Protein AF-A0A832TDT8-F1 (afdb_monomer_lite)

Foldseek 3Di: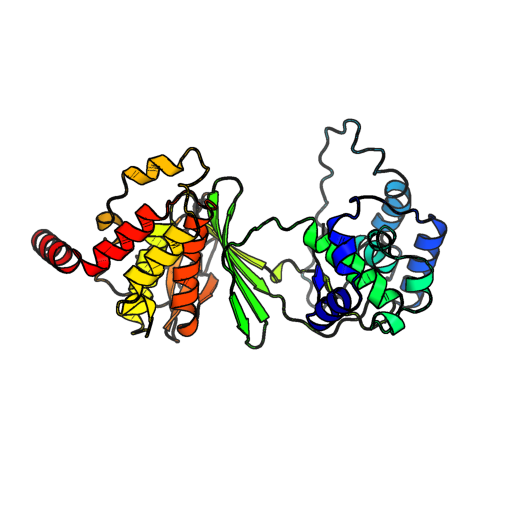
DWAKFFFPVLVVLCVVLVLVVLLVPQPDDWDDDQLVVLVVVLVVLCVVVLDVDRPPVSVVCSVPVNPCVVVVVDDDPDDPDPPDPPPDPPPDPPRPNQDVLLVCQQVLGQPPSRDDPVCQVCVVVSVDPHSSQVSNSSSNVSRNVVCCQFPFLAWDWDDDPFTWIWFWFAHPQQWIKTKIFTSGDDFDARSNRHTYRMDIGDPVRIFMDTFGADCLLLVLLLLVLLCVLLVFDQVCLVPVVVVLLVVLVVLAQDQAPHPLLCVCVPDDLLVSCVCSPPHFAEDDQAPVRAGPRWGHHPPRKIFGWGQYPQSKIWTWIPPDHTIDTRDIGHSVCSNSHSSRSSSNQSVSRHSHHNVSNSSNSVCVVPPPVVSVVVVVVVPPD

pLDDT: mean 71.37, std 19.72, range [24.91, 97.19]

Radius of gyration: 25.22 Å; chains: 1; bounding box: 62×45×74 Å

Sequence (381 aa):
MTHYVLFPEARSRLEQSGLQARLSGAEKHPGFLDTEDVRNILGRMISDGFFEHCPQYAEQLSRSVVNPVHWRIYDCEEPVRQQSLFDQEVTEPTRLQASVEDMLLMVGWYAEGVLKPEELADPSAFGFRSVSELVGTVGAEIVGDSLQYWDIPYSWINNGKRTVIRGVTGDMHGDLRIIEKDVTVYKMMDPMGNEVCYRPEREGDTNMIAAYHSTEPALLVAALKWARDAELDVPLLRGGAKEFLSEVEAAGGVGGNFAEALFSQGNDPENHFLGWDYPLSMYSEDPKVRSGDFIPTNWGVTYEIFMGENKDLVFGVVENGPRREAMRFRPQEAELFIRSLFAQAAHGKGRTRVEALHSTLMFRYSGLEEFLESMKRYSGK

Structure (mmCIF, N/CA/C/O backbone):
data_AF-A0A832TDT8-F1
#
_entry.id   AF-A0A832TDT8-F1
#
loop_
_atom_site.group_PDB
_atom_site.id
_atom_site.type_symbol
_atom_site.label_atom_id
_atom_site.label_alt_id
_atom_site.label_comp_id
_atom_site.label_asym_id
_atom_site.label_entity_id
_atom_site.label_seq_id
_atom_site.pdbx_PDB_ins_code
_atom_site.Cartn_x
_atom_site.Cartn_y
_atom_site.Cartn_z
_atom_site.occupancy
_atom_site.B_iso_or_equiv
_atom_site.auth_seq_id
_atom_site.auth_comp_id
_atom_site.auth_asym_id
_atom_site.auth_atom_id
_atom_site.pdbx_PDB_model_num
ATOM 1 N N . MET A 1 1 ? 18.931 -1.551 -4.226 1.00 48.47 1 MET A N 1
ATOM 2 C CA . MET A 1 1 ? 18.571 -2.061 -5.563 1.00 48.47 1 MET A CA 1
ATOM 3 C C . MET A 1 1 ? 17.312 -1.326 -5.972 1.00 48.47 1 MET A C 1
ATOM 5 O O . MET A 1 1 ? 16.393 -1.268 -5.164 1.00 48.47 1 MET A O 1
ATOM 9 N N . THR A 1 2 ? 17.323 -0.675 -7.129 1.00 58.06 2 THR A N 1
ATOM 10 C CA . THR A 1 2 ? 16.214 0.169 -7.596 1.00 58.06 2 THR A CA 1
ATOM 11 C C . THR A 1 2 ? 15.111 -0.708 -8.176 1.00 58.06 2 THR A C 1
ATOM 13 O O . THR A 1 2 ? 15.395 -1.607 -8.964 1.00 58.06 2 THR A O 1
ATOM 16 N N . HIS A 1 3 ? 13.864 -0.468 -7.778 1.00 70.62 3 HIS A N 1
ATOM 17 C CA . HIS A 1 3 ? 12.702 -1.126 -8.371 1.00 70.62 3 HIS A CA 1
ATOM 18 C C . HIS A 1 3 ? 12.215 -0.344 -9.588 1.00 70.62 3 HIS A C 1
ATOM 20 O O . HIS A 1 3 ? 12.438 0.864 -9.669 1.00 70.62 3 HIS A O 1
ATOM 26 N N . TYR 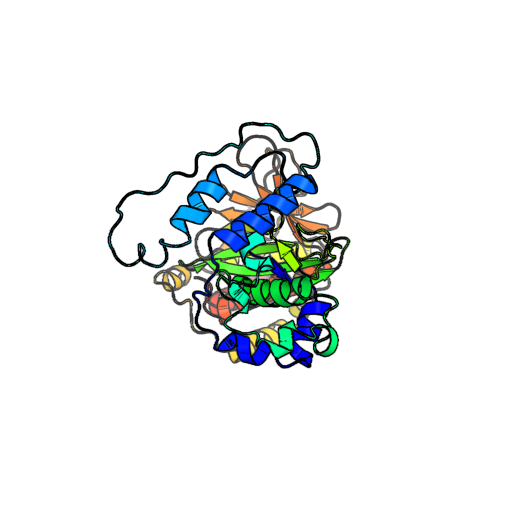A 1 4 ? 11.521 -1.015 -10.506 1.00 78.94 4 TYR A N 1
ATOM 27 C CA . TYR A 1 4 ? 10.980 -0.384 -11.702 1.00 78.94 4 TYR A CA 1
ATOM 28 C C . TYR A 1 4 ? 9.485 -0.657 -11.851 1.00 78.94 4 TYR A C 1
ATOM 30 O O . TYR A 1 4 ? 9.017 -1.782 -11.687 1.00 78.94 4 TYR A O 1
ATOM 38 N N . VAL A 1 5 ? 8.734 0.380 -12.217 1.00 78.50 5 VAL A N 1
ATOM 39 C CA . VAL A 1 5 ? 7.316 0.284 -12.568 1.00 78.50 5 VAL A CA 1
ATOM 40 C C . VAL A 1 5 ? 7.205 0.140 -14.080 1.00 78.50 5 VAL A C 1
ATOM 42 O O . VAL A 1 5 ? 7.569 1.062 -14.811 1.00 78.50 5 VAL A O 1
ATOM 45 N N . LEU A 1 6 ? 6.682 -0.995 -14.546 1.00 84.88 6 LEU A N 1
ATOM 46 C CA . LEU A 1 6 ? 6.280 -1.172 -15.942 1.00 84.88 6 LEU A CA 1
ATOM 47 C C . LEU A 1 6 ? 4.943 -0.499 -16.235 1.00 84.88 6 LEU A C 1
ATOM 49 O O . LEU A 1 6 ? 4.005 -0.581 -15.441 1.00 84.88 6 LEU A O 1
ATOM 53 N N . PHE A 1 7 ? 4.833 0.094 -17.421 1.00 84.38 7 PHE A N 1
ATOM 54 C CA . PHE A 1 7 ? 3.576 0.667 -17.888 1.00 84.38 7 PHE A CA 1
ATOM 55 C C . PHE A 1 7 ? 2.621 -0.458 -18.337 1.00 84.38 7 PHE A C 1
ATOM 57 O O . PHE A 1 7 ? 3.091 -1.482 -18.848 1.00 84.38 7 PHE A O 1
ATOM 64 N N . PRO A 1 8 ? 1.291 -0.306 -18.182 1.00 81.62 8 PRO A N 1
ATOM 65 C CA . PRO A 1 8 ? 0.320 -1.332 -18.569 1.00 81.62 8 PRO A CA 1
ATOM 66 C C . PRO A 1 8 ? 0.465 -1.812 -20.018 1.00 81.62 8 PRO A C 1
ATOM 68 O O . PRO A 1 8 ? 0.356 -3.004 -20.295 1.00 81.62 8 PRO A O 1
ATOM 71 N N . GLU A 1 9 ? 0.773 -0.906 -20.945 1.00 82.25 9 GLU A N 1
ATOM 72 C CA . GLU A 1 9 ? 0.981 -1.230 -22.355 1.00 82.25 9 GLU A CA 1
ATOM 73 C C . GLU A 1 9 ? 2.214 -2.115 -22.558 1.00 82.25 9 GLU A C 1
ATOM 75 O O . GLU A 1 9 ? 2.186 -3.022 -23.387 1.00 82.25 9 GLU A O 1
ATOM 80 N N . ALA A 1 10 ? 3.281 -1.893 -21.784 1.00 87.25 10 ALA A N 1
ATOM 81 C CA . ALA A 1 10 ? 4.464 -2.749 -21.807 1.00 87.25 10 ALA A CA 1
ATOM 82 C C . ALA A 1 10 ? 4.154 -4.153 -21.279 1.00 87.25 10 ALA A C 1
ATOM 84 O O . ALA A 1 10 ? 4.545 -5.127 -21.919 1.00 87.25 10 ALA A O 1
ATOM 85 N N . ARG A 1 11 ? 3.400 -4.271 -20.176 1.00 86.69 11 ARG A N 1
ATOM 86 C CA . ARG A 1 11 ? 2.951 -5.578 -19.658 1.00 86.69 11 ARG A CA 1
ATOM 87 C C . ARG A 1 11 ? 2.123 -6.332 -20.697 1.00 86.69 11 ARG A C 1
ATOM 89 O O . ARG A 1 11 ? 2.413 -7.483 -21.001 1.00 86.69 11 ARG A O 1
ATOM 96 N N . SER A 1 12 ? 1.182 -5.639 -21.335 1.00 86.25 12 SER A N 1
ATOM 97 C CA . SER A 1 12 ? 0.356 -6.204 -22.405 1.00 86.25 12 SER A CA 1
ATOM 98 C C . SER A 1 12 ? 1.186 -6.705 -23.599 1.00 86.25 12 SER A C 1
ATOM 100 O O . SER A 1 12 ? 0.918 -7.783 -24.128 1.00 86.25 12 SER A O 1
ATOM 102 N N . ARG A 1 13 ? 2.237 -5.977 -24.006 1.00 89.75 13 ARG A N 1
ATOM 103 C CA . ARG A 1 13 ? 3.166 -6.420 -25.066 1.00 89.75 13 ARG A CA 1
ATOM 104 C C . ARG A 1 13 ? 3.991 -7.638 -24.644 1.00 89.75 13 ARG A C 1
ATOM 106 O O . ARG A 1 13 ? 4.164 -8.555 -25.445 1.00 89.75 13 ARG A O 1
ATOM 113 N N . LEU A 1 14 ? 4.482 -7.679 -23.402 1.00 88.62 14 LEU A N 1
ATOM 114 C CA . LEU A 1 14 ? 5.218 -8.835 -22.866 1.00 88.62 14 LEU A CA 1
ATOM 115 C C . LEU A 1 14 ? 4.358 -10.107 -22.846 1.00 88.62 14 LEU A C 1
ATOM 117 O O . LEU A 1 14 ? 4.841 -11.183 -23.203 1.00 88.62 14 LEU A O 1
ATOM 121 N N . GLU A 1 15 ? 3.087 -9.974 -22.472 1.00 86.81 15 GLU A N 1
ATOM 122 C CA . GLU A 1 15 ? 2.096 -11.054 -22.501 1.00 86.81 15 GLU A CA 1
ATOM 123 C C . GLU A 1 15 ? 1.832 -11.534 -23.934 1.00 86.81 15 GLU A C 1
ATOM 125 O O . GLU A 1 15 ? 1.980 -12.718 -24.240 1.00 86.81 15 GLU A O 1
ATOM 130 N N . GLN A 1 16 ? 1.488 -10.612 -24.839 1.00 88.56 16 GLN A N 1
ATOM 131 C CA . GLN A 1 16 ? 1.126 -10.932 -26.227 1.00 88.56 16 GLN A CA 1
ATOM 132 C C . GLN A 1 16 ? 2.288 -11.514 -27.034 1.00 88.56 16 GLN A C 1
ATOM 134 O O . GLN A 1 16 ? 2.074 -12.348 -27.912 1.00 88.56 16 GLN A O 1
ATOM 139 N N . SER A 1 17 ? 3.514 -11.089 -26.735 1.00 86.88 17 SER A N 1
ATOM 140 C CA . SER A 1 17 ? 4.720 -11.610 -27.377 1.00 86.88 17 SER A CA 1
ATOM 141 C C . SER A 1 17 ? 5.150 -12.987 -26.864 1.00 86.88 17 SER A C 1
ATOM 143 O O . SER A 1 17 ? 6.026 -13.614 -27.457 1.00 86.88 17 SER A O 1
ATOM 145 N N . GLY A 1 18 ? 4.575 -13.467 -25.755 1.00 84.75 18 GLY A N 1
ATOM 146 C CA . GLY A 1 18 ? 4.988 -14.710 -25.103 1.00 84.75 18 GLY A CA 1
ATOM 147 C C . GLY A 1 18 ? 6.338 -14.623 -24.380 1.00 84.75 18 GLY A C 1
ATOM 148 O O . GLY A 1 18 ? 6.803 -15.630 -23.842 1.00 84.75 18 GLY A O 1
ATOM 149 N N . LEU A 1 19 ? 6.963 -13.439 -24.322 1.00 84.75 19 LEU A N 1
ATOM 150 C CA . LEU A 1 19 ? 8.216 -13.219 -23.597 1.00 84.75 19 LEU A CA 1
ATOM 151 C C . LEU A 1 19 ? 8.039 -13.412 -22.090 1.00 84.75 19 LEU A C 1
ATOM 153 O O . LEU A 1 19 ? 8.931 -13.953 -21.442 1.00 84.75 19 LEU A O 1
ATOM 157 N N . GLN A 1 20 ? 6.873 -13.057 -21.543 1.00 82.56 20 GLN A N 1
ATOM 158 C CA . GLN A 1 20 ? 6.602 -13.177 -20.110 1.00 82.56 20 GLN A CA 1
ATOM 159 C C . GLN A 1 20 ? 6.754 -14.613 -19.583 1.00 82.56 20 GLN A C 1
ATOM 161 O O . GLN A 1 20 ? 7.306 -14.825 -18.507 1.00 82.56 20 GLN A O 1
ATOM 166 N N . ALA A 1 21 ? 6.359 -15.621 -20.366 1.00 78.31 21 ALA A N 1
ATOM 167 C CA . ALA A 1 21 ? 6.492 -17.028 -19.978 1.00 78.31 21 ALA A CA 1
ATOM 168 C C . ALA A 1 21 ? 7.959 -17.482 -19.822 1.00 78.31 21 ALA A C 1
ATOM 170 O O . ALA A 1 21 ? 8.236 -18.480 -19.159 1.00 78.31 21 ALA A O 1
ATOM 171 N N . ARG A 1 22 ? 8.910 -16.760 -20.431 1.00 76.31 22 ARG A N 1
ATOM 172 C CA . ARG A 1 22 ? 10.353 -17.031 -20.326 1.00 76.31 22 ARG A CA 1
ATOM 173 C C . ARG A 1 22 ? 10.974 -16.376 -19.090 1.00 76.31 22 ARG A C 1
ATOM 175 O O . ARG A 1 22 ? 12.030 -16.816 -18.648 1.00 76.31 22 ARG A O 1
ATOM 182 N N . LEU A 1 23 ? 10.310 -15.374 -18.513 1.00 75.31 23 LEU A N 1
ATOM 183 C CA . LEU A 1 23 ? 10.789 -14.641 -17.337 1.00 75.31 23 LEU A CA 1
ATOM 184 C C . LEU A 1 23 ? 10.728 -15.488 -16.065 1.00 75.31 23 LEU A C 1
ATOM 186 O O . LEU A 1 23 ? 11.659 -15.460 -15.268 1.00 75.31 23 LEU A O 1
ATOM 190 N N . SER A 1 24 ? 9.699 -16.329 -15.919 1.00 58.94 24 SER A N 1
ATOM 191 C CA . SER A 1 24 ? 9.503 -17.203 -14.752 1.00 58.94 24 SER A CA 1
ATOM 192 C C . SER A 1 24 ? 10.547 -18.322 -14.591 1.00 58.94 24 SER A C 1
ATOM 194 O O . SER A 1 24 ? 10.506 -19.051 -13.602 1.00 58.94 24 SER A O 1
ATOM 196 N N . GLY A 1 25 ? 11.467 -18.484 -15.549 1.00 52.12 25 GLY A N 1
ATOM 197 C CA . GLY A 1 25 ? 12.528 -19.499 -15.527 1.00 52.12 25 GLY A CA 1
ATOM 198 C C . GLY A 1 25 ? 13.927 -18.966 -15.839 1.00 52.12 25 GLY A C 1
ATOM 199 O O . GLY A 1 25 ? 14.857 -19.76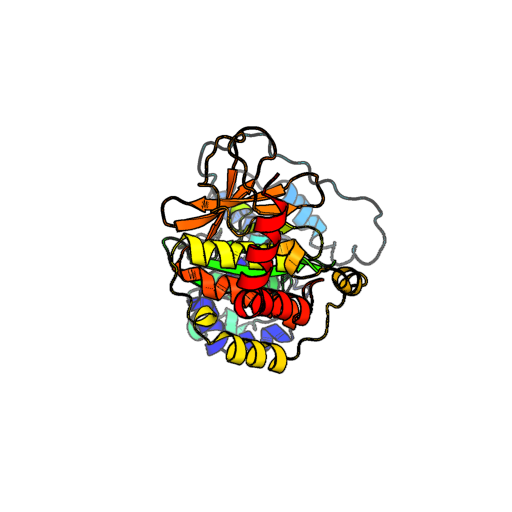2 -15.938 1.00 52.12 25 GLY A O 1
ATOM 200 N N . ALA A 1 26 ? 14.086 -17.652 -16.015 1.00 57.19 26 ALA A N 1
ATOM 201 C CA . ALA A 1 26 ? 15.391 -17.055 -16.257 1.00 57.19 26 ALA A CA 1
ATOM 202 C C . ALA A 1 26 ? 16.216 -17.098 -14.963 1.00 57.19 26 ALA A C 1
ATOM 204 O O . ALA A 1 26 ? 15.797 -16.563 -13.932 1.00 57.19 26 ALA A O 1
ATOM 205 N N . GLU A 1 27 ? 17.378 -17.757 -14.997 1.00 48.22 27 GLU A N 1
ATOM 206 C CA . GLU A 1 27 ? 18.319 -17.707 -13.881 1.00 48.22 27 GLU A CA 1
ATOM 207 C C . GLU A 1 27 ? 18.678 -16.244 -13.594 1.00 48.22 27 GLU A C 1
ATOM 209 O O . GLU A 1 27 ? 19.054 -15.470 -14.477 1.00 48.22 27 GLU A O 1
ATOM 214 N N . LYS A 1 28 ? 18.528 -15.847 -12.329 1.00 49.53 28 LYS A N 1
ATOM 215 C CA . LYS A 1 28 ? 19.000 -14.551 -11.853 1.00 49.53 28 LYS A CA 1
ATOM 216 C C . LYS A 1 28 ? 20.537 -14.623 -11.865 1.00 49.53 28 LYS A C 1
ATOM 218 O O . LYS A 1 28 ? 21.069 -15.344 -11.030 1.00 49.53 28 LYS A O 1
ATOM 223 N N . HIS A 1 29 ? 21.194 -13.879 -12.774 1.00 42.12 29 HIS A N 1
ATOM 224 C CA . HIS A 1 29 ? 22.655 -13.621 -12.943 1.00 42.12 29 HIS A CA 1
ATOM 225 C C . HIS A 1 29 ? 23.347 -14.311 -14.147 1.00 42.12 29 HIS A C 1
ATOM 227 O O . HIS A 1 29 ? 22.950 -15.400 -14.536 1.00 42.12 29 HIS A O 1
ATOM 233 N N . PRO A 1 30 ? 24.494 -13.782 -14.630 1.00 40.31 30 PRO A N 1
ATOM 234 C CA . PRO A 1 30 ? 24.691 -12.485 -15.282 1.00 40.31 30 PRO A CA 1
ATOM 235 C C . PRO A 1 30 ? 25.103 -12.644 -16.762 1.00 40.31 30 PRO A C 1
ATOM 237 O O . PRO A 1 30 ? 25.865 -13.545 -17.112 1.00 40.31 30 PRO A O 1
ATOM 240 N N . GLY A 1 31 ? 24.653 -11.709 -17.601 1.00 37.38 31 GLY A N 1
ATOM 241 C CA . GLY A 1 31 ? 25.201 -11.472 -18.939 1.00 37.38 31 GLY A CA 1
ATOM 242 C C . GLY A 1 31 ? 26.642 -10.948 -18.914 1.00 37.38 31 GLY A C 1
ATOM 243 O O . GLY A 1 31 ? 27.164 -10.654 -17.842 1.00 37.38 31 GLY A O 1
ATOM 244 N N . PHE A 1 32 ? 27.308 -10.843 -20.066 1.00 36.34 32 PHE A N 1
ATOM 245 C CA . PHE A 1 32 ? 28.698 -10.363 -20.174 1.00 36.34 32 PHE A CA 1
ATOM 246 C C . PHE A 1 32 ? 28.726 -9.040 -20.954 1.00 36.34 32 PHE A C 1
ATOM 248 O O . PHE A 1 32 ? 28.351 -8.986 -22.118 1.00 36.34 32 PHE A O 1
ATOM 255 N N . LEU A 1 33 ? 29.213 -7.972 -20.326 1.00 40.81 33 LEU A N 1
ATOM 256 C CA . LEU A 1 33 ? 29.547 -6.704 -20.974 1.00 40.81 33 LEU A CA 1
ATOM 257 C C . LEU A 1 33 ? 31.047 -6.541 -20.881 1.00 40.81 33 LEU A C 1
ATOM 259 O O . LEU A 1 33 ? 31.623 -6.649 -19.793 1.00 40.81 33 LEU A O 1
ATOM 263 N N . ASP A 1 34 ? 31.667 -6.227 -22.009 1.00 45.31 34 ASP A N 1
ATOM 264 C CA . ASP A 1 34 ? 33.029 -5.740 -21.979 1.00 45.31 34 ASP A CA 1
ATOM 265 C C . ASP A 1 34 ? 33.039 -4.330 -21.359 1.00 45.31 34 ASP A C 1
ATOM 267 O O . ASP A 1 34 ? 32.132 -3.510 -21.529 1.00 45.31 34 ASP A O 1
ATOM 271 N N . THR A 1 35 ? 34.109 -4.031 -20.633 1.00 48.31 35 THR A N 1
ATOM 272 C CA . THR A 1 35 ? 34.400 -2.704 -20.082 1.00 48.31 35 THR A CA 1
ATOM 273 C C . THR A 1 35 ? 34.390 -1.629 -21.176 1.00 48.31 35 THR A C 1
ATOM 275 O O . THR A 1 35 ? 34.125 -0.457 -20.898 1.00 48.31 35 THR A O 1
ATOM 278 N N . GLU A 1 36 ? 34.685 -2.009 -22.421 1.00 53.38 36 GLU A N 1
ATOM 279 C CA . GLU A 1 36 ? 34.670 -1.114 -23.575 1.00 53.38 36 GLU A CA 1
ATOM 280 C C . GLU A 1 36 ? 33.255 -0.658 -23.968 1.00 53.38 36 GLU A C 1
ATOM 282 O O . GLU A 1 36 ? 33.058 0.533 -24.218 1.00 53.38 36 GLU A O 1
ATOM 287 N N . ASP A 1 37 ? 32.249 -1.536 -23.904 1.00 53.25 37 ASP A N 1
ATOM 288 C CA . ASP A 1 37 ? 30.853 -1.186 -24.202 1.00 53.25 37 ASP A CA 1
ATOM 289 C C . ASP A 1 37 ? 30.295 -0.201 -23.172 1.00 53.25 37 ASP A C 1
ATOM 291 O O . ASP A 1 37 ? 29.748 0.847 -23.527 1.00 53.25 37 ASP A O 1
ATOM 295 N N . VAL A 1 38 ? 30.535 -0.476 -21.884 1.00 54.25 38 VAL A N 1
ATOM 296 C CA . VAL A 1 38 ? 30.152 0.415 -20.776 1.00 54.25 38 VAL A CA 1
ATOM 297 C C . VAL A 1 38 ? 30.809 1.789 -20.933 1.00 54.25 38 VAL A C 1
ATOM 299 O O . VAL A 1 38 ? 30.155 2.819 -20.762 1.00 54.25 38 VAL A O 1
ATOM 302 N N . ARG A 1 39 ? 32.092 1.832 -21.317 1.00 59.38 39 ARG A N 1
ATOM 303 C CA . ARG A 1 39 ? 32.819 3.088 -21.547 1.00 59.38 39 ARG A CA 1
ATOM 304 C C . ARG A 1 39 ? 32.255 3.871 -22.733 1.00 59.38 39 ARG A C 1
ATOM 306 O O . ARG A 1 39 ? 32.117 5.089 -22.634 1.00 59.38 39 ARG A O 1
ATOM 313 N N . ASN A 1 40 ? 31.925 3.196 -23.831 1.00 60.91 40 ASN A N 1
ATOM 314 C CA . ASN A 1 40 ? 31.379 3.830 -25.032 1.00 60.91 40 ASN A CA 1
ATOM 315 C C . ASN A 1 40 ? 30.002 4.451 -24.770 1.00 60.91 40 ASN A C 1
ATOM 317 O O . ASN A 1 40 ? 29.724 5.567 -25.211 1.00 60.91 40 ASN A O 1
ATOM 321 N N . ILE A 1 41 ? 29.167 3.754 -24.003 1.00 56.81 41 ILE A N 1
ATOM 322 C CA . ILE A 1 41 ? 27.852 4.228 -23.566 1.00 56.81 41 ILE A CA 1
ATOM 323 C C . ILE A 1 41 ? 27.990 5.443 -22.648 1.00 56.81 41 ILE A C 1
ATOM 325 O O . ILE A 1 41 ? 27.402 6.486 -22.933 1.00 56.81 41 ILE A O 1
ATOM 329 N N . LEU A 1 42 ? 28.826 5.358 -21.610 1.00 58.53 42 LEU A N 1
ATOM 330 C CA . LEU A 1 42 ? 29.099 6.485 -20.712 1.00 58.53 42 LEU A CA 1
ATOM 331 C C . LEU A 1 42 ? 29.644 7.704 -21.467 1.00 58.53 42 LEU A C 1
ATOM 333 O O . LEU A 1 42 ? 29.227 8.831 -21.206 1.00 58.53 42 LEU A O 1
ATOM 337 N N . GLY A 1 43 ? 30.538 7.483 -22.434 1.00 63.47 43 GLY A N 1
ATOM 338 C CA . GLY A 1 43 ? 31.096 8.540 -23.274 1.00 63.47 43 GLY A CA 1
ATOM 339 C C . GLY A 1 43 ? 30.031 9.288 -24.080 1.00 63.47 43 GLY A C 1
ATOM 340 O O . GLY A 1 43 ? 30.049 10.518 -24.105 1.00 63.47 43 GLY A O 1
ATOM 341 N N . ARG A 1 44 ? 29.074 8.566 -24.680 1.00 58.00 44 ARG A N 1
ATOM 342 C CA . ARG A 1 44 ? 27.935 9.175 -25.392 1.00 58.00 44 ARG A CA 1
ATOM 343 C C . ARG A 1 44 ? 27.022 9.963 -24.456 1.00 58.00 44 ARG A C 1
ATOM 345 O O . ARG A 1 44 ? 26.627 11.080 -24.755 1.00 58.00 44 ARG A O 1
ATOM 352 N N . MET A 1 45 ? 26.739 9.428 -23.277 1.00 53.62 45 MET A N 1
ATOM 353 C CA . MET A 1 45 ? 25.879 10.116 -22.314 1.00 53.62 45 MET A CA 1
ATOM 354 C C . MET A 1 45 ? 26.500 11.414 -21.776 1.00 53.62 45 MET A C 1
ATOM 356 O O . MET A 1 45 ? 25.790 12.387 -21.524 1.00 53.62 45 MET A O 1
ATOM 360 N N . ILE A 1 46 ? 27.828 11.450 -21.626 1.00 59.09 46 ILE A N 1
ATOM 361 C CA . ILE A 1 46 ? 28.560 12.679 -21.294 1.00 59.09 46 ILE A CA 1
ATOM 362 C C . ILE A 1 46 ? 28.484 13.672 -22.460 1.00 59.09 46 ILE A C 1
ATOM 364 O O . ILE A 1 46 ? 28.202 14.848 -22.231 1.00 59.09 46 ILE A O 1
ATOM 368 N N . SER A 1 47 ? 28.685 13.223 -23.708 1.00 63.81 47 SER A N 1
ATOM 369 C CA . SER A 1 47 ? 28.585 14.117 -24.873 1.00 63.81 47 SER A CA 1
ATOM 370 C C . SER A 1 47 ? 27.192 14.713 -25.044 1.00 63.81 47 SER A C 1
ATOM 372 O O . SER A 1 47 ? 27.064 15.866 -25.452 1.00 63.81 47 SER A O 1
ATOM 374 N N . ASP A 1 48 ? 26.165 13.953 -24.675 1.00 52.84 48 ASP A N 1
ATOM 375 C CA . ASP A 1 48 ? 24.765 14.353 -24.796 1.00 52.84 48 ASP A CA 1
ATOM 376 C C . ASP A 1 48 ? 24.279 15.155 -23.567 1.00 52.84 48 ASP A C 1
ATOM 378 O O . ASP A 1 48 ? 23.132 15.601 -23.510 1.00 52.84 48 ASP A O 1
ATOM 382 N N . GLY A 1 49 ? 25.162 15.400 -22.588 1.00 48.56 49 GLY A N 1
ATOM 383 C CA . GLY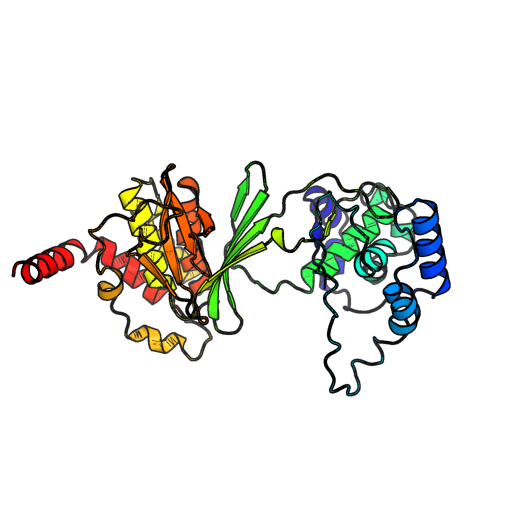 A 1 49 ? 24.905 16.265 -21.435 1.00 48.56 49 GLY A CA 1
ATOM 384 C C . GLY A 1 49 ? 24.050 15.635 -20.332 1.00 48.56 49 GLY A C 1
ATOM 385 O O . GLY A 1 49 ? 23.537 16.360 -19.471 1.00 48.56 49 GLY A O 1
ATOM 386 N N . PHE A 1 50 ? 23.898 14.306 -20.339 1.00 44.56 50 PHE A N 1
ATOM 387 C CA . PHE A 1 50 ? 23.251 13.557 -19.256 1.00 44.56 50 PHE A CA 1
ATOM 388 C C . PHE A 1 50 ? 24.136 13.485 -18.010 1.00 44.56 50 PHE A C 1
ATOM 390 O O . PHE A 1 50 ? 23.623 13.496 -16.891 1.00 44.56 50 PHE A O 1
ATOM 397 N N . PHE A 1 51 ? 25.457 13.489 -18.197 1.00 46.84 51 PHE A N 1
ATOM 398 C CA . PHE A 1 51 ? 26.432 13.626 -17.121 1.00 46.84 51 PHE A CA 1
ATOM 399 C C . PHE A 1 51 ? 27.422 14.741 -17.422 1.00 46.84 51 PHE A C 1
ATOM 401 O O . PHE A 1 51 ? 27.909 14.867 -18.540 1.00 46.84 51 PHE A O 1
ATOM 408 N N . GLU A 1 52 ? 27.762 15.517 -16.398 1.00 47.19 52 GLU A N 1
ATOM 409 C CA . GLU A 1 52 ? 28.833 16.512 -16.487 1.00 47.19 52 GLU A CA 1
ATOM 410 C C . GLU A 1 52 ? 30.214 15.835 -16.467 1.00 47.19 52 GLU A C 1
ATOM 412 O O . GLU A 1 52 ? 31.121 16.202 -17.215 1.00 47.19 52 GLU A O 1
ATOM 417 N N . HIS A 1 53 ? 30.348 14.774 -15.668 1.00 51.34 53 HIS A N 1
ATOM 418 C CA . HIS A 1 53 ? 31.532 13.927 -15.563 1.00 51.34 53 HIS A CA 1
ATOM 419 C C . HIS A 1 53 ? 31.113 12.461 -15.431 1.00 51.34 53 HIS A C 1
ATOM 421 O O . HIS A 1 53 ? 30.025 12.171 -14.935 1.00 51.34 53 HIS A O 1
ATOM 427 N N . CYS A 1 54 ? 31.986 11.528 -15.824 1.00 48.06 54 CYS A N 1
ATOM 428 C CA . CYS A 1 54 ? 31.788 10.114 -15.500 1.00 48.06 54 CYS A CA 1
ATOM 429 C C . CYS A 1 54 ? 31.648 9.981 -13.972 1.00 48.06 54 CYS A C 1
ATOM 431 O O . CYS A 1 54 ? 32.550 10.441 -13.261 1.00 48.06 54 CYS A O 1
ATOM 433 N N . PRO A 1 55 ? 30.552 9.408 -13.437 1.00 47.75 55 PRO A N 1
ATOM 434 C CA . PRO A 1 55 ? 30.414 9.242 -11.997 1.00 47.75 55 PRO A CA 1
ATOM 435 C C . PRO A 1 55 ? 31.627 8.467 -11.467 1.00 47.75 55 PRO A C 1
ATOM 437 O O . PRO A 1 55 ? 31.910 7.372 -11.948 1.00 47.75 55 PRO A O 1
ATOM 440 N N . GLN A 1 56 ? 32.352 9.003 -10.478 1.00 45.88 56 GLN A N 1
ATOM 441 C CA . GLN A 1 56 ? 33.548 8.342 -9.915 1.00 45.88 56 GLN A CA 1
ATOM 442 C C . GLN A 1 56 ? 33.240 6.911 -9.431 1.00 45.88 56 GLN A C 1
ATOM 444 O O . GLN A 1 56 ? 34.088 6.020 -9.490 1.00 45.88 56 GLN A O 1
ATOM 449 N N . TYR A 1 57 ? 31.986 6.673 -9.032 1.00 41.03 57 TYR A N 1
ATOM 450 C CA . TYR A 1 57 ? 31.461 5.363 -8.667 1.00 41.03 57 TYR A CA 1
ATOM 451 C C . TYR A 1 57 ? 31.249 4.427 -9.872 1.00 41.03 57 TYR A C 1
ATOM 453 O O . TYR A 1 57 ? 31.437 3.230 -9.728 1.00 41.03 57 TYR A O 1
ATOM 461 N N . ALA A 1 58 ? 30.945 4.931 -11.074 1.00 43.03 58 ALA A N 1
ATOM 462 C CA . ALA A 1 58 ? 30.813 4.140 -12.306 1.00 43.03 58 ALA A CA 1
ATOM 463 C C . ALA A 1 58 ? 32.175 3.697 -12.873 1.00 43.03 58 ALA A C 1
ATOM 465 O O . ALA A 1 58 ? 32.297 2.611 -13.438 1.00 43.03 58 ALA A O 1
ATOM 466 N N . GLU A 1 59 ? 33.236 4.484 -12.674 1.00 43.66 59 GLU A N 1
ATOM 467 C CA . GLU A 1 59 ? 34.604 4.072 -13.020 1.00 43.66 59 GLU A CA 1
ATOM 468 C C . GLU A 1 59 ? 35.120 2.975 -12.068 1.00 43.66 59 GLU A C 1
ATOM 470 O O . GLU A 1 59 ? 35.784 2.028 -12.492 1.00 43.66 59 GLU A O 1
ATOM 475 N N . GLN A 1 60 ? 34.737 3.039 -10.788 1.00 45.41 60 GLN A N 1
ATOM 476 C CA . GLN A 1 60 ? 34.984 1.965 -9.823 1.00 45.41 60 GLN A CA 1
ATOM 477 C C . GLN A 1 60 ? 34.055 0.757 -10.033 1.00 45.41 60 GLN A C 1
ATOM 479 O O . GLN A 1 60 ? 34.528 -0.371 -9.905 1.00 45.41 60 GLN A O 1
ATOM 484 N N . LEU A 1 61 ? 32.782 0.945 -10.413 1.00 41.47 61 LEU A N 1
ATOM 485 C CA . LEU A 1 61 ? 31.850 -0.138 -10.758 1.00 41.47 61 LEU A CA 1
ATOM 486 C C . LEU A 1 61 ? 32.222 -0.822 -12.064 1.00 41.47 61 LEU A C 1
ATOM 488 O O . LEU A 1 61 ? 32.221 -2.032 -12.097 1.00 41.47 61 LEU A O 1
ATOM 492 N N . SER A 1 62 ? 32.632 -0.132 -13.122 1.00 41.69 62 SER A N 1
ATOM 493 C CA . SER A 1 62 ? 33.112 -0.823 -14.333 1.00 41.69 62 SER A CA 1
ATOM 494 C C . SER A 1 62 ? 34.301 -1.747 -14.032 1.00 41.69 62 SER A C 1
ATOM 496 O O . SER A 1 62 ? 34.396 -2.833 -14.591 1.00 41.69 62 SER A O 1
ATOM 498 N N . ARG A 1 63 ? 35.162 -1.380 -13.071 1.00 38.66 63 ARG A N 1
ATOM 499 C CA . ARG A 1 63 ? 36.249 -2.243 -12.580 1.00 38.66 63 ARG A CA 1
ATOM 500 C C . ARG A 1 63 ? 35.790 -3.321 -11.596 1.00 38.66 63 ARG A C 1
ATOM 502 O O . ARG A 1 63 ? 36.425 -4.369 -11.528 1.00 38.66 63 ARG A O 1
ATOM 509 N N . SER A 1 64 ? 34.732 -3.070 -10.823 1.00 37.59 64 SER A N 1
ATOM 510 C CA . SER A 1 64 ? 34.272 -3.967 -9.758 1.00 37.59 64 SER A CA 1
ATOM 511 C C . SER A 1 64 ? 33.063 -4.822 -10.106 1.00 37.59 64 SER A C 1
ATOM 513 O O . SER A 1 64 ? 33.003 -5.847 -9.465 1.00 37.59 64 SER A O 1
ATOM 515 N N . VAL A 1 65 ? 32.206 -4.484 -11.090 1.00 40.56 65 VAL A N 1
ATOM 516 C CA . VAL A 1 65 ? 31.038 -5.194 -11.701 1.00 40.56 65 VAL A CA 1
ATOM 517 C C . VAL A 1 65 ? 31.471 -6.274 -12.687 1.00 40.56 65 VAL A C 1
ATOM 519 O O . VAL A 1 65 ? 30.823 -7.313 -12.780 1.00 40.56 65 VAL A O 1
ATOM 522 N N . VAL A 1 66 ? 32.645 -6.106 -13.294 1.00 41.16 66 VAL A N 1
ATOM 523 C CA . VAL A 1 66 ? 33.331 -7.174 -14.034 1.00 41.16 66 VAL A CA 1
ATOM 524 C C . VAL A 1 66 ? 33.816 -8.293 -13.088 1.00 41.16 66 VAL A C 1
ATOM 526 O O . VAL A 1 66 ? 34.111 -9.392 -13.541 1.00 41.16 66 VAL A O 1
ATOM 529 N N . ASN A 1 67 ? 33.867 -8.057 -11.764 1.00 32.94 67 ASN A N 1
ATOM 530 C CA . ASN A 1 67 ? 34.402 -9.011 -10.785 1.00 32.94 67 ASN A CA 1
ATOM 531 C C . ASN A 1 67 ? 33.701 -9.154 -9.392 1.00 32.94 67 ASN A C 1
ATOM 533 O O . ASN A 1 67 ? 34.346 -9.692 -8.493 1.00 32.94 67 ASN A O 1
ATOM 537 N N . PRO A 1 68 ? 32.432 -8.762 -9.103 1.00 33.03 68 PRO A N 1
ATOM 538 C CA . PRO A 1 68 ? 31.859 -8.882 -7.757 1.00 33.03 68 PRO A CA 1
ATOM 539 C C . PRO A 1 68 ? 30.859 -10.039 -7.653 1.00 33.03 68 PRO A C 1
ATOM 541 O O . PRO A 1 68 ? 30.545 -10.481 -6.550 1.00 33.03 68 PRO A O 1
ATOM 544 N N . VAL A 1 69 ? 30.408 -10.584 -8.789 1.00 34.88 69 VAL A N 1
ATOM 545 C CA . VAL A 1 69 ? 29.684 -11.855 -8.867 1.00 34.88 69 VAL A CA 1
ATOM 546 C C . VAL A 1 69 ? 30.595 -12.987 -8.376 1.00 34.88 69 VAL A C 1
ATOM 548 O O . VAL A 1 69 ? 30.114 -13.941 -7.778 1.00 34.88 69 VAL A O 1
ATOM 551 N N . HIS A 1 70 ? 31.920 -12.828 -8.499 1.00 29.52 70 HIS A N 1
ATOM 552 C CA . HIS A 1 70 ? 32.901 -13.725 -7.889 1.00 29.52 70 HIS A CA 1
ATOM 553 C C . HIS A 1 70 ? 33.211 -13.437 -6.409 1.00 29.52 70 HIS A C 1
ATOM 555 O O . HIS A 1 70 ? 33.734 -14.324 -5.737 1.00 29.52 70 HIS A O 1
ATOM 561 N N . TRP A 1 71 ? 32.871 -12.260 -5.863 1.00 26.86 71 TRP A N 1
ATOM 562 C CA . TRP A 1 71 ? 33.233 -11.906 -4.481 1.00 26.86 71 TRP A CA 1
ATOM 563 C C . TRP A 1 71 ? 32.144 -12.154 -3.435 1.00 26.86 71 TRP A C 1
ATOM 565 O O . TRP A 1 71 ? 32.455 -12.242 -2.254 1.00 26.86 71 TRP A O 1
ATOM 575 N N . ARG A 1 72 ? 30.883 -12.375 -3.826 1.00 30.38 72 ARG A N 1
ATOM 576 C CA . ARG A 1 72 ? 29.821 -12.740 -2.863 1.00 30.38 72 ARG A CA 1
ATOM 577 C C . ARG A 1 72 ? 29.788 -14.219 -2.452 1.00 30.38 72 ARG A C 1
ATOM 579 O O . ARG A 1 72 ? 28.847 -14.630 -1.783 1.00 30.38 72 ARG A O 1
ATOM 586 N N . ILE A 1 73 ? 30.814 -15.000 -2.801 1.00 31.44 73 ILE A N 1
ATOM 587 C CA . ILE A 1 73 ? 30.986 -16.388 -2.333 1.00 31.44 73 ILE A CA 1
ATOM 588 C C . ILE A 1 73 ? 32.090 -16.510 -1.260 1.00 31.44 73 ILE A C 1
ATOM 590 O O . ILE A 1 73 ? 32.161 -17.537 -0.595 1.00 31.44 73 ILE A O 1
ATOM 594 N N . TYR A 1 74 ? 32.889 -15.467 -0.991 1.00 26.53 74 TYR A N 1
ATOM 595 C CA . TYR A 1 74 ? 33.898 -15.515 0.076 1.00 26.53 74 TYR A CA 1
ATOM 596 C C . TYR A 1 74 ? 33.990 -14.197 0.857 1.00 26.53 74 TYR A C 1
ATOM 598 O O . TYR A 1 74 ? 34.440 -13.189 0.323 1.00 26.53 74 TYR A O 1
ATOM 606 N N . ASP A 1 75 ? 33.544 -14.258 2.116 1.00 34.59 75 ASP A N 1
ATOM 607 C CA . ASP A 1 75 ? 33.903 -13.430 3.275 1.00 34.59 75 ASP A CA 1
ATOM 608 C C . ASP A 1 75 ? 34.398 -11.998 3.010 1.00 34.59 75 ASP A C 1
ATOM 610 O O . ASP A 1 75 ? 35.577 -11.749 2.760 1.00 34.59 75 ASP A O 1
ATOM 614 N N . CYS A 1 76 ? 33.514 -11.023 3.224 1.00 28.03 76 CYS A N 1
ATOM 615 C CA . CYS A 1 76 ? 33.922 -9.694 3.674 1.00 28.03 76 CYS A CA 1
ATOM 616 C C . CYS A 1 76 ? 32.999 -9.247 4.816 1.00 28.03 76 CYS A C 1
ATOM 618 O O . CYS A 1 76 ? 31.826 -8.948 4.606 1.00 28.03 76 CYS A O 1
ATOM 620 N N . GLU A 1 77 ? 33.558 -9.214 6.026 1.00 28.52 77 GLU A N 1
ATOM 621 C CA . GLU A 1 77 ? 32.929 -8.807 7.292 1.00 28.52 77 GLU A CA 1
ATOM 622 C C . GLU A 1 77 ? 32.821 -7.279 7.477 1.00 28.52 77 GLU A C 1
ATOM 624 O O . GLU A 1 77 ? 32.644 -6.815 8.601 1.00 28.52 77 GLU A O 1
ATOM 629 N N . GLU A 1 78 ? 32.888 -6.461 6.420 1.00 27.20 78 GLU A N 1
ATOM 630 C CA . GLU A 1 78 ? 32.751 -5.005 6.576 1.00 27.20 78 GLU A CA 1
ATOM 631 C C . GLU A 1 78 ? 31.592 -4.404 5.765 1.00 27.20 78 GLU A C 1
ATOM 633 O O . GLU A 1 78 ? 31.537 -4.547 4.540 1.00 27.20 78 GLU A O 1
ATOM 638 N N . PRO A 1 79 ? 30.659 -3.683 6.422 1.00 26.78 79 PRO A N 1
ATOM 639 C CA . PRO A 1 79 ? 29.609 -2.959 5.732 1.00 26.78 79 PRO A CA 1
ATOM 640 C C . PRO A 1 79 ? 30.227 -1.750 5.027 1.00 26.78 79 PRO A C 1
ATOM 642 O O . PRO A 1 79 ? 30.683 -0.801 5.668 1.00 26.78 79 PRO A O 1
ATOM 645 N N . VAL A 1 80 ? 30.201 -1.754 3.695 1.00 28.09 80 VAL A N 1
ATOM 646 C CA . VAL A 1 80 ? 30.476 -0.553 2.902 1.00 28.09 80 VAL A CA 1
ATOM 647 C C . VAL A 1 80 ? 29.434 0.498 3.286 1.00 28.09 80 VAL A C 1
ATOM 649 O O . VAL A 1 80 ? 28.276 0.434 2.877 1.00 28.09 80 VAL A O 1
ATOM 652 N N . ARG A 1 81 ? 29.840 1.465 4.113 1.00 24.91 81 ARG A N 1
ATOM 653 C CA . ARG A 1 81 ? 29.051 2.663 4.401 1.00 24.91 81 ARG A CA 1
ATOM 654 C C . ARG A 1 81 ? 28.894 3.445 3.100 1.00 24.91 81 ARG A C 1
ATOM 656 O O . ARG A 1 81 ? 29.856 4.044 2.626 1.00 24.91 81 ARG A O 1
ATOM 663 N N . GLN A 1 82 ? 27.683 3.472 2.548 1.00 30.11 82 GLN A N 1
ATOM 664 C CA . GLN A 1 82 ? 27.279 4.536 1.632 1.00 30.11 82 GLN A CA 1
ATOM 665 C C . GLN A 1 82 ? 27.463 5.865 2.372 1.00 30.11 82 GLN A C 1
ATOM 667 O O . GLN A 1 82 ? 26.730 6.172 3.313 1.00 30.11 82 GLN A O 1
ATOM 672 N N . GLN A 1 83 ? 28.484 6.636 2.000 1.00 26.27 83 GLN A N 1
ATOM 673 C CA . GLN A 1 83 ? 28.571 8.030 2.412 1.00 26.27 83 GLN A CA 1
ATOM 674 C C . GLN A 1 83 ? 27.404 8.772 1.761 1.00 26.27 83 GLN A C 1
ATOM 676 O O . GLN A 1 83 ? 27.365 8.950 0.546 1.00 26.27 83 GLN A O 1
ATOM 681 N N . SER A 1 84 ? 26.440 9.159 2.596 1.00 28.16 84 SER A N 1
ATOM 682 C CA . SER A 1 84 ? 25.418 10.148 2.279 1.00 28.16 84 SER A CA 1
ATOM 683 C C . SER A 1 84 ? 26.090 11.404 1.717 1.00 28.16 84 SER A C 1
ATOM 685 O O . SER A 1 84 ? 26.855 12.064 2.416 1.00 28.16 84 SER A O 1
ATOM 687 N N . LEU A 1 85 ? 25.802 11.723 0.455 1.00 30.23 85 LEU A N 1
ATOM 688 C CA . LEU A 1 85 ? 26.041 13.040 -0.144 1.00 30.23 85 LEU A CA 1
ATOM 689 C C . LEU A 1 85 ? 24.805 13.955 0.001 1.00 30.23 85 LEU A C 1
ATOM 691 O O . LEU A 1 85 ? 24.719 14.989 -0.657 1.00 30.23 85 LEU A O 1
ATOM 695 N N . PHE A 1 86 ? 23.846 13.603 0.865 1.00 31.19 86 PHE A N 1
ATOM 696 C CA . PHE A 1 86 ? 22.619 14.370 1.095 1.00 31.19 86 PHE A CA 1
ATOM 697 C C . PHE A 1 86 ? 22.807 15.444 2.174 1.00 31.19 86 PHE A C 1
ATOM 699 O O . PHE A 1 86 ? 22.184 15.379 3.225 1.00 31.19 86 PHE A O 1
ATOM 706 N N . ASP A 1 87 ? 23.654 16.435 1.893 1.00 29.09 87 ASP A N 1
ATOM 707 C CA . ASP A 1 87 ? 23.721 17.700 2.653 1.00 29.09 87 ASP A CA 1
ATOM 708 C C . ASP A 1 87 ? 23.561 18.929 1.733 1.00 29.09 87 ASP A C 1
ATOM 710 O O . ASP A 1 87 ? 23.966 20.044 2.059 1.00 29.09 87 ASP A O 1
ATOM 714 N N . GLN A 1 88 ? 22.948 18.751 0.558 1.00 28.88 88 GLN A N 1
ATOM 715 C CA . GLN A 1 88 ? 22.521 19.872 -0.277 1.00 28.88 88 GLN A CA 1
ATOM 716 C C . GLN A 1 88 ? 21.001 19.873 -0.411 1.00 28.88 88 GLN A C 1
ATOM 718 O O . GLN A 1 88 ? 20.410 18.935 -0.941 1.00 28.88 88 GLN A O 1
ATOM 723 N N . GLU A 1 89 ? 20.380 20.949 0.076 1.00 29.36 89 GLU A N 1
ATOM 724 C CA . GLU A 1 89 ? 18.995 21.308 -0.221 1.00 29.36 89 GLU A CA 1
ATOM 725 C C . GLU A 1 89 ? 18.837 21.457 -1.740 1.00 29.36 89 GLU A C 1
ATOM 727 O O . GLU A 1 89 ? 19.176 22.481 -2.338 1.00 29.36 89 GLU A O 1
ATOM 732 N N . VAL A 1 90 ? 18.343 20.405 -2.387 1.00 31.47 90 VAL A N 1
ATOM 733 C CA . VAL A 1 90 ? 18.062 20.411 -3.821 1.00 31.47 90 VAL A CA 1
ATOM 734 C C . VAL A 1 90 ? 16.840 21.299 -4.068 1.00 31.47 90 VAL A C 1
ATOM 736 O O . VAL A 1 90 ? 15.704 20.905 -3.815 1.00 31.47 90 VAL A O 1
ATOM 739 N N . THR A 1 91 ? 17.081 22.523 -4.542 1.00 28.45 91 THR A N 1
ATOM 740 C CA . THR A 1 91 ? 16.062 23.558 -4.807 1.00 28.45 91 THR A CA 1
ATOM 741 C C . THR A 1 91 ? 15.664 23.688 -6.284 1.00 28.45 91 THR A C 1
ATOM 743 O O . THR A 1 91 ? 14.889 24.572 -6.636 1.00 28.45 91 THR A O 1
ATOM 746 N N . GLU A 1 92 ? 16.086 22.770 -7.155 1.00 27.12 92 GLU A N 1
ATOM 747 C CA . GLU A 1 92 ? 15.624 22.684 -8.549 1.00 27.12 92 GLU A CA 1
ATOM 748 C C . GLU A 1 92 ? 15.331 21.226 -8.929 1.00 27.12 92 GLU A C 1
ATOM 750 O O . GLU A 1 92 ? 15.892 20.329 -8.300 1.00 27.12 92 GLU A O 1
ATOM 755 N N . PRO A 1 93 ? 14.463 20.939 -9.925 1.00 32.69 93 PRO A N 1
ATOM 756 C CA . PRO A 1 93 ? 14.244 19.575 -10.388 1.00 32.69 93 PRO A CA 1
ATOM 757 C C . PRO A 1 93 ? 15.546 19.077 -11.016 1.00 32.69 93 PRO A C 1
ATOM 759 O O . PRO A 1 93 ? 15.820 19.307 -12.194 1.00 32.69 93 PRO A O 1
ATOM 762 N N . THR A 1 94 ? 16.382 18.433 -10.206 1.00 34.53 94 THR A N 1
ATOM 763 C CA . THR A 1 94 ? 17.623 17.809 -10.636 1.00 34.53 94 THR A CA 1
ATOM 764 C C . THR A 1 94 ? 17.293 16.895 -11.802 1.00 34.53 94 THR A C 1
ATOM 766 O O . THR A 1 94 ? 16.436 16.012 -11.700 1.00 34.53 94 THR A O 1
ATOM 769 N N . ARG A 1 95 ? 17.963 17.128 -12.939 1.00 36.72 95 ARG A N 1
ATOM 770 C CA . ARG A 1 95 ? 18.067 16.136 -14.012 1.00 36.72 95 ARG A CA 1
ATOM 771 C C . ARG A 1 95 ? 18.334 14.797 -13.332 1.00 36.72 95 ARG A C 1
ATOM 773 O O . ARG A 1 95 ? 19.289 14.711 -12.564 1.00 36.72 95 ARG A O 1
ATOM 780 N N . LEU A 1 96 ? 17.468 13.807 -13.550 1.00 41.88 96 LEU A N 1
ATOM 781 C CA . LEU A 1 96 ? 17.685 12.444 -13.070 1.00 41.88 96 LEU A CA 1
ATOM 782 C C . LEU A 1 96 ? 19.100 12.031 -13.491 1.00 41.88 96 LEU A C 1
ATOM 784 O O . LEU A 1 96 ? 19.339 11.791 -14.672 1.00 41.88 96 LEU A O 1
ATOM 788 N N . GLN A 1 97 ? 20.047 12.009 -12.551 1.00 51.34 97 GLN A N 1
ATOM 789 C CA . GLN A 1 97 ? 21.330 11.369 -12.795 1.00 51.34 97 GLN A CA 1
ATOM 790 C C . GLN A 1 97 ? 21.022 9.883 -12.919 1.00 51.34 97 GLN A C 1
ATOM 792 O O . GLN A 1 97 ? 20.565 9.266 -11.958 1.00 51.34 97 GLN A O 1
ATOM 797 N N . ALA A 1 98 ? 21.198 9.335 -14.120 1.00 52.81 98 ALA A N 1
ATOM 798 C CA . ALA A 1 98 ? 20.982 7.917 -14.347 1.00 52.81 98 ALA A CA 1
ATOM 799 C C . ALA A 1 98 ? 21.947 7.110 -13.466 1.00 52.81 98 ALA A C 1
ATOM 801 O O . ALA A 1 98 ? 23.153 7.375 -13.441 1.00 52.81 98 ALA A O 1
ATOM 802 N N . SER A 1 99 ? 21.405 6.151 -12.718 1.00 59.09 99 SER A N 1
ATOM 803 C CA . SER A 1 99 ? 22.192 5.244 -11.883 1.00 59.09 99 SER A CA 1
ATOM 804 C C . SER A 1 99 ? 22.917 4.202 -12.742 1.00 59.09 99 SER A C 1
ATOM 806 O O . SER A 1 99 ? 22.584 3.994 -13.910 1.00 59.09 99 SER A O 1
ATOM 808 N N . VAL A 1 100 ? 23.919 3.521 -12.177 1.00 60.03 100 VAL A N 1
ATOM 809 C CA . VAL A 1 100 ? 24.583 2.406 -12.879 1.00 60.03 100 VAL A CA 1
ATOM 810 C C . VAL A 1 100 ? 23.580 1.280 -13.144 1.00 60.03 100 VAL A C 1
ATOM 812 O O . VAL A 1 100 ? 23.622 0.647 -14.194 1.00 60.03 100 VAL A O 1
ATOM 815 N N . GLU A 1 101 ? 22.630 1.067 -12.240 1.00 62.25 101 GLU A N 1
ATOM 816 C CA . GLU A 1 101 ? 21.522 0.135 -12.414 1.00 62.25 101 GLU A CA 1
ATOM 817 C C . GLU A 1 101 ? 20.638 0.494 -13.617 1.00 62.25 101 GLU A C 1
ATOM 819 O O . GLU A 1 101 ? 20.320 -0.397 -14.408 1.00 62.25 101 GLU A O 1
ATOM 824 N N . ASP A 1 102 ? 20.321 1.780 -13.816 1.00 64.12 102 ASP A N 1
ATOM 825 C CA . ASP A 1 102 ? 19.580 2.245 -14.999 1.00 64.12 102 ASP A CA 1
ATOM 826 C C . ASP A 1 102 ? 20.354 1.955 -16.290 1.00 64.12 102 ASP A C 1
ATOM 828 O O . ASP A 1 102 ? 19.761 1.596 -17.306 1.00 64.12 102 ASP A O 1
ATOM 832 N N . MET A 1 103 ? 21.686 2.055 -16.257 1.00 64.94 103 MET A N 1
ATOM 833 C CA . MET A 1 103 ? 22.521 1.697 -17.405 1.00 64.94 103 MET A CA 1
ATOM 834 C C . MET A 1 103 ? 22.491 0.197 -17.675 1.00 64.94 103 MET A C 1
ATOM 836 O O . MET A 1 103 ? 22.267 -0.196 -18.814 1.00 64.94 103 MET A O 1
ATOM 840 N N . LEU A 1 104 ? 22.672 -0.640 -16.648 1.00 68.69 104 LEU A N 1
ATOM 841 C CA . LEU A 1 104 ? 22.658 -2.103 -16.780 1.00 68.69 104 LEU A CA 1
ATOM 842 C C . LEU A 1 104 ? 21.320 -2.619 -17.330 1.00 68.69 104 LEU A C 1
ATOM 844 O O . LEU A 1 104 ? 21.281 -3.557 -18.126 1.00 68.69 104 LEU A O 1
ATOM 848 N N . LEU A 1 105 ? 20.220 -1.971 -16.959 1.00 73.81 105 LEU A N 1
ATOM 849 C CA . LEU A 1 105 ? 18.900 -2.254 -17.508 1.00 73.81 105 LEU A CA 1
ATOM 850 C C . LEU A 1 105 ? 18.805 -1.916 -19.004 1.00 73.81 105 LEU A C 1
ATOM 852 O O . LEU A 1 105 ? 18.254 -2.699 -19.775 1.00 73.81 105 LEU A O 1
ATOM 856 N N . MET A 1 106 ? 19.415 -0.812 -19.435 1.00 70.50 106 MET A N 1
ATOM 857 C CA . MET A 1 106 ? 19.322 -0.316 -20.814 1.00 70.50 106 MET A CA 1
ATOM 858 C C . MET A 1 106 ? 20.269 -0.946 -21.816 1.00 70.50 106 MET A C 1
ATOM 860 O O . MET A 1 106 ? 19.997 -0.945 -23.014 1.00 70.50 106 MET A O 1
ATOM 864 N N . VAL A 1 107 ? 21.363 -1.511 -21.336 1.00 68.12 107 VAL A N 1
ATOM 865 C CA . VAL A 1 107 ? 22.281 -2.309 -22.156 1.00 68.12 107 VAL A CA 1
ATOM 866 C C . VAL A 1 107 ? 21.817 -3.754 -22.305 1.00 68.12 107 VAL A C 1
ATOM 868 O O . VAL A 1 107 ? 22.480 -4.546 -22.962 1.00 68.12 107 VAL A O 1
ATOM 871 N N . GLY A 1 108 ? 20.683 -4.104 -21.689 1.00 67.25 108 GLY A N 1
ATOM 872 C CA . GLY A 1 108 ? 20.116 -5.442 -21.754 1.00 67.25 108 GLY A CA 1
ATOM 873 C C . GLY A 1 108 ? 20.854 -6.478 -20.918 1.00 67.25 108 GLY A C 1
ATOM 874 O O . GLY A 1 108 ? 20.614 -7.661 -21.122 1.00 67.25 108 GLY A O 1
ATOM 875 N N . TRP A 1 109 ? 21.668 -6.069 -19.936 1.00 70.06 109 TRP A N 1
ATOM 876 C CA . TRP A 1 109 ? 22.376 -6.999 -19.043 1.00 70.06 109 TRP A CA 1
ATOM 877 C C . TRP A 1 109 ? 21.423 -7.981 -18.363 1.00 70.06 109 TRP A C 1
ATOM 879 O O . TRP A 1 109 ? 21.673 -9.182 -18.302 1.00 70.06 109 TRP A O 1
ATOM 889 N N . TYR A 1 110 ? 20.307 -7.462 -17.849 1.00 70.62 110 TYR A N 1
ATOM 890 C CA . TYR A 1 110 ? 19.274 -8.294 -17.239 1.00 70.62 110 TYR A CA 1
ATOM 891 C C . TYR A 1 110 ? 18.507 -9.103 -18.289 1.00 70.62 110 TYR A C 1
ATOM 893 O O . TYR A 1 110 ? 18.110 -10.231 -18.023 1.00 70.62 110 TYR A O 1
ATOM 901 N N . ALA A 1 111 ? 18.312 -8.541 -19.482 1.00 74.38 111 ALA A N 1
ATOM 902 C CA . ALA A 1 111 ? 17.470 -9.117 -20.518 1.00 74.38 111 ALA A CA 1
ATOM 903 C C . ALA A 1 111 ? 18.175 -10.176 -21.387 1.00 74.38 111 ALA A C 1
ATOM 905 O O . ALA A 1 111 ? 17.484 -10.938 -22.055 1.00 74.38 111 ALA A O 1
ATOM 906 N N . GLU A 1 112 ? 19.509 -10.270 -21.371 1.00 72.44 112 GLU A N 1
ATOM 907 C CA . GLU A 1 112 ? 20.297 -11.211 -22.189 1.00 72.44 112 GLU A CA 1
ATOM 908 C C . GLU A 1 112 ? 19.926 -12.681 -21.931 1.00 72.44 112 GLU A C 1
ATOM 910 O O . GLU A 1 112 ? 19.837 -13.476 -22.863 1.00 72.44 112 GLU A O 1
ATOM 915 N N . GLY A 1 113 ? 19.612 -13.043 -20.682 1.00 67.94 113 GLY A N 1
ATOM 916 C CA . GLY A 1 113 ? 19.158 -14.399 -20.339 1.00 67.94 113 GLY A CA 1
ATOM 917 C C . GLY A 1 113 ? 17.777 -14.759 -20.906 1.00 67.94 113 GLY A C 1
ATOM 918 O O . GLY A 1 113 ? 17.367 -15.919 -20.872 1.00 67.94 113 GLY A O 1
ATOM 919 N N . VAL A 1 114 ? 17.047 -13.769 -21.427 1.00 77.00 114 VAL A N 1
ATOM 920 C CA . VAL A 1 114 ? 15.657 -13.896 -21.876 1.00 77.00 114 VAL A CA 1
ATOM 921 C C . VAL A 1 114 ? 15.502 -13.561 -23.349 1.00 77.00 114 VAL A C 1
ATOM 923 O O . VAL A 1 114 ? 14.667 -14.173 -24.000 1.00 77.00 114 VAL A O 1
ATOM 926 N N . LEU A 1 115 ? 16.265 -12.628 -23.903 1.00 80.31 115 LEU A N 1
ATOM 927 C CA . LEU A 1 115 ? 16.118 -12.169 -25.280 1.00 80.31 115 LEU A CA 1
ATOM 928 C C . LEU A 1 115 ? 17.136 -12.845 -26.196 1.00 80.31 115 LEU A C 1
ATOM 930 O O . LEU A 1 115 ? 18.319 -12.929 -25.889 1.00 80.31 115 LEU A O 1
ATOM 934 N N . LYS A 1 116 ? 16.674 -13.323 -27.350 1.00 80.25 116 LYS A N 1
ATOM 935 C CA . LYS A 1 116 ? 17.520 -13.892 -28.402 1.00 80.25 116 LYS A CA 1
ATOM 936 C C . LYS A 1 116 ? 18.003 -12.796 -29.357 1.00 80.25 116 LYS A C 1
ATOM 938 O O . LYS A 1 116 ? 17.310 -11.787 -29.519 1.00 80.25 116 LYS A O 1
ATOM 943 N N . PRO A 1 117 ? 19.128 -13.004 -30.065 1.00 77.06 117 PRO A N 1
ATOM 944 C CA . PRO A 1 117 ? 19.641 -12.036 -31.034 1.00 77.06 117 PRO A CA 1
ATOM 945 C C . PRO A 1 117 ? 18.620 -11.607 -32.095 1.00 77.06 117 PRO A C 1
ATOM 947 O O . PRO A 1 117 ? 18.586 -10.440 -32.475 1.00 77.06 117 PRO A O 1
ATOM 950 N N . GLU A 1 118 ? 17.757 -12.517 -32.553 1.00 76.19 118 GLU A N 1
ATOM 951 C CA . GLU A 1 118 ? 16.737 -12.209 -33.562 1.00 76.19 118 GLU A CA 1
ATOM 952 C C . GLU A 1 118 ? 15.643 -11.279 -33.016 1.00 76.19 118 GLU A C 1
ATOM 954 O O . GLU A 1 118 ? 15.119 -10.444 -33.749 1.00 76.19 118 GLU A O 1
ATOM 959 N N . GLU A 1 119 ? 15.329 -11.389 -31.723 1.00 76.81 119 GLU A N 1
ATOM 960 C CA . GLU A 1 119 ? 14.331 -10.559 -31.034 1.00 76.81 119 GLU A CA 1
ATOM 961 C C . GLU A 1 119 ? 14.867 -9.135 -30.822 1.00 76.81 119 GLU A C 1
ATOM 963 O O . GLU A 1 119 ? 14.128 -8.159 -30.929 1.00 76.81 119 GLU A O 1
ATOM 968 N N . LEU A 1 120 ? 16.179 -9.009 -30.597 1.00 79.56 120 LEU A N 1
ATOM 969 C CA . LEU A 1 120 ? 16.878 -7.724 -30.535 1.00 79.56 120 LEU A CA 1
ATOM 970 C C . LEU A 1 120 ? 17.029 -7.071 -31.917 1.00 79.56 120 LEU A C 1
ATOM 972 O O . LEU A 1 120 ? 17.076 -5.847 -32.011 1.00 79.56 120 LEU A O 1
ATOM 976 N N . ALA A 1 121 ? 17.110 -7.865 -32.988 1.00 78.06 121 ALA A N 1
ATOM 977 C CA . ALA A 1 121 ? 17.237 -7.356 -34.352 1.00 78.06 121 ALA A CA 1
ATOM 978 C C . ALA A 1 121 ? 15.930 -6.740 -34.887 1.00 78.06 121 ALA A C 1
ATOM 980 O O . ALA A 1 121 ? 15.991 -5.797 -35.677 1.00 78.06 121 ALA A O 1
ATOM 981 N N . ASP A 1 122 ? 14.768 -7.238 -34.445 1.00 86.44 122 ASP A N 1
ATOM 982 C CA . ASP A 1 122 ? 13.451 -6.686 -34.793 1.00 86.44 122 ASP A CA 1
ATOM 983 C C . ASP A 1 122 ? 12.527 -6.532 -33.566 1.00 86.44 122 ASP A C 1
ATOM 985 O O . ASP A 1 122 ? 11.587 -7.310 -33.379 1.00 86.44 122 ASP A O 1
ATOM 989 N N . PRO A 1 123 ? 12.731 -5.485 -32.744 1.00 86.19 123 PRO A N 1
ATOM 990 C CA . PRO A 1 123 ? 11.872 -5.205 -31.590 1.00 86.19 123 PRO A CA 1
ATOM 991 C C . PRO A 1 123 ? 10.404 -4.951 -31.966 1.00 86.19 123 PRO A C 1
ATOM 993 O O . PRO A 1 123 ? 9.499 -5.165 -31.153 1.00 86.19 123 PRO A O 1
ATOM 996 N N . SER A 1 124 ? 10.151 -4.508 -33.202 1.00 89.44 124 SER A N 1
ATOM 997 C CA . SER A 1 124 ? 8.815 -4.130 -33.667 1.00 89.44 124 SER A CA 1
ATOM 998 C C . SER A 1 124 ? 7.883 -5.330 -33.813 1.00 89.44 124 SER A C 1
ATOM 1000 O O . SER A 1 124 ? 6.693 -5.213 -33.512 1.00 89.44 124 SER A O 1
ATOM 1002 N N . ALA A 1 125 ? 8.431 -6.505 -34.142 1.00 88.94 125 ALA A N 1
ATOM 1003 C CA . ALA A 1 125 ? 7.702 -7.773 -34.147 1.00 88.94 125 ALA A CA 1
ATOM 1004 C C . ALA A 1 125 ? 7.128 -8.144 -32.764 1.00 88.94 125 ALA A C 1
ATOM 1006 O O . ALA A 1 125 ? 6.151 -8.885 -32.679 1.00 88.94 125 ALA A O 1
ATOM 1007 N N . PHE A 1 126 ? 7.695 -7.586 -31.690 1.00 86.94 126 PHE A N 1
ATOM 1008 C CA . PHE A 1 126 ? 7.295 -7.806 -30.297 1.00 86.94 126 PHE A CA 1
ATOM 1009 C C . PHE A 1 126 ? 6.483 -6.628 -29.731 1.00 86.94 126 PHE A C 1
ATOM 1011 O O . PHE A 1 126 ? 6.168 -6.595 -28.543 1.00 86.94 126 PHE A O 1
ATOM 1018 N N . GLY A 1 127 ? 6.131 -5.649 -30.572 1.00 87.62 127 GLY A N 1
ATOM 1019 C CA . GLY A 1 127 ? 5.366 -4.465 -30.182 1.00 87.62 127 GLY A CA 1
ATOM 1020 C C . GLY A 1 127 ? 6.198 -3.343 -29.554 1.00 87.62 127 GLY A C 1
ATOM 1021 O O . GLY A 1 127 ? 5.619 -2.395 -29.022 1.00 87.62 127 GLY A O 1
ATOM 1022 N N . PHE A 1 128 ? 7.531 -3.416 -29.612 1.00 88.44 128 PHE A N 1
ATOM 1023 C CA . PHE A 1 128 ? 8.438 -2.397 -29.076 1.00 88.44 128 PHE A CA 1
ATOM 1024 C C . PHE A 1 128 ? 9.008 -1.513 -30.189 1.00 88.44 128 PHE A C 1
ATOM 1026 O O . PHE A 1 128 ? 9.240 -1.949 -31.312 1.00 88.44 128 PHE A O 1
ATOM 1033 N N . ARG A 1 129 ? 9.227 -0.234 -29.891 1.00 85.25 129 ARG A N 1
ATOM 1034 C CA . ARG A 1 129 ? 9.655 0.786 -30.861 1.00 85.25 129 ARG A CA 1
ATOM 1035 C C . ARG A 1 129 ? 11.164 0.807 -31.057 1.00 85.25 129 ARG A C 1
ATOM 1037 O O . ARG A 1 129 ? 11.634 1.289 -32.084 1.00 85.25 129 ARG A O 1
ATOM 1044 N N . SER A 1 130 ? 11.918 0.324 -30.075 1.00 84.81 130 SER A N 1
ATOM 1045 C CA . SER A 1 130 ? 13.377 0.288 -30.109 1.00 84.81 130 SER A CA 1
ATOM 1046 C C . SER A 1 130 ? 13.926 -0.875 -29.287 1.00 84.81 130 SER A C 1
ATOM 1048 O O . SER A 1 130 ? 13.238 -1.437 -28.432 1.00 84.81 130 SER A O 1
ATOM 1050 N N . VAL A 1 131 ? 15.196 -1.208 -29.535 1.00 83.25 131 VAL A N 1
ATOM 1051 C CA . VAL A 1 131 ? 15.940 -2.198 -28.743 1.00 83.25 131 VAL A CA 1
ATOM 1052 C C . VAL A 1 131 ? 15.981 -1.765 -27.283 1.00 83.25 131 VAL A C 1
ATOM 1054 O O . VAL A 1 131 ? 15.654 -2.555 -26.411 1.00 83.25 131 VAL A O 1
ATOM 1057 N N . SER A 1 132 ? 16.292 -0.492 -27.036 1.00 81.81 132 SER A N 1
ATOM 1058 C CA . SER A 1 132 ? 16.308 0.148 -25.719 1.00 81.81 132 SER A CA 1
ATOM 1059 C C . SER A 1 132 ? 14.993 -0.026 -24.948 1.00 81.81 132 SER A C 1
ATOM 1061 O O . SER A 1 132 ? 15.014 -0.389 -23.775 1.00 81.81 132 SER A O 1
ATOM 1063 N N . GLU A 1 133 ? 13.842 0.169 -25.604 1.00 85.38 133 GLU A N 1
ATOM 1064 C CA . GLU A 1 133 ? 12.528 -0.040 -24.980 1.00 85.38 133 GLU A CA 1
ATOM 1065 C C . GLU A 1 133 ? 12.303 -1.522 -24.639 1.00 85.38 133 GLU A C 1
ATOM 1067 O O . GLU A 1 133 ? 11.867 -1.829 -23.532 1.00 85.38 133 GLU A O 1
ATOM 1072 N N . LEU A 1 134 ? 12.644 -2.438 -25.553 1.00 88.25 134 LEU A N 1
ATOM 1073 C CA . LEU A 1 134 ? 12.501 -3.883 -25.348 1.00 88.25 134 LEU A CA 1
ATOM 1074 C C . LEU A 1 134 ? 13.387 -4.395 -24.202 1.00 88.25 134 LEU A C 1
ATOM 1076 O O . LEU A 1 134 ? 12.885 -5.019 -23.265 1.00 88.25 134 LEU A O 1
ATOM 1080 N N . VAL A 1 135 ? 14.695 -4.125 -24.255 1.00 86.69 135 VAL A N 1
ATOM 1081 C CA . VAL A 1 135 ? 15.650 -4.609 -23.247 1.00 86.69 135 VAL A CA 1
ATOM 1082 C C . VAL A 1 135 ? 15.388 -3.978 -21.886 1.00 86.69 135 VAL A C 1
ATOM 1084 O O . VAL A 1 135 ? 15.446 -4.675 -20.876 1.00 86.69 135 VAL A O 1
ATOM 1087 N N . GLY A 1 136 ? 15.018 -2.694 -21.860 1.00 86.00 136 GLY A N 1
ATOM 1088 C CA . GLY A 1 136 ? 14.698 -1.997 -20.627 1.00 86.00 136 GLY A CA 1
ATOM 1089 C C . GLY A 1 136 ? 13.413 -2.512 -19.985 1.00 86.00 136 GLY A C 1
ATOM 1090 O O . GLY A 1 136 ? 13.389 -2.760 -18.784 1.00 86.00 136 GLY A O 1
ATOM 1091 N N . THR A 1 137 ? 12.360 -2.768 -20.769 1.00 88.69 137 THR A N 1
ATOM 1092 C CA . THR A 1 137 ? 11.120 -3.365 -20.253 1.00 88.69 137 THR A CA 1
ATOM 1093 C C . THR A 1 137 ? 11.342 -4.783 -19.722 1.00 88.69 137 THR A C 1
ATOM 1095 O O . THR A 1 137 ? 10.874 -5.098 -18.629 1.00 88.69 137 THR A O 1
ATOM 1098 N N . VAL A 1 138 ? 12.076 -5.633 -20.445 1.00 86.69 138 VAL A N 1
ATOM 1099 C CA . VAL A 1 138 ? 12.390 -6.992 -19.974 1.00 86.69 138 VAL A CA 1
ATOM 1100 C C . VAL A 1 138 ? 13.265 -6.949 -18.721 1.00 86.69 138 VAL A C 1
ATOM 1102 O O . VAL A 1 138 ? 12.979 -7.643 -17.749 1.00 86.69 138 VAL A O 1
ATOM 1105 N N . GLY A 1 139 ? 14.292 -6.097 -18.701 1.00 82.12 139 GLY A N 1
ATOM 1106 C CA . GLY A 1 139 ? 15.156 -5.919 -17.537 1.00 82.12 139 GLY A CA 1
ATOM 1107 C C . GLY A 1 139 ? 14.403 -5.389 -16.314 1.00 82.12 139 GLY A C 1
ATOM 1108 O O . GLY A 1 139 ? 14.592 -5.904 -15.214 1.00 82.12 139 GLY A O 1
ATOM 1109 N N . ALA A 1 140 ? 13.509 -4.416 -16.504 1.00 83.06 140 ALA A N 1
ATOM 1110 C CA . ALA A 1 140 ? 12.650 -3.879 -15.452 1.00 83.06 140 ALA A CA 1
ATOM 1111 C C . ALA A 1 140 ? 11.733 -4.951 -14.849 1.00 83.06 140 ALA A C 1
ATOM 1113 O O . ALA A 1 140 ? 11.570 -4.970 -13.632 1.00 83.06 140 ALA A O 1
ATOM 1114 N N . GLU A 1 141 ? 11.177 -5.854 -15.664 1.00 84.94 141 GLU A N 1
ATOM 1115 C CA . GLU A 1 141 ? 10.355 -6.964 -15.164 1.00 84.94 141 GLU A CA 1
ATOM 1116 C C . GLU A 1 141 ? 11.188 -7.956 -14.341 1.00 84.94 141 GLU A C 1
ATOM 1118 O O . GLU A 1 141 ? 10.810 -8.302 -13.226 1.00 84.94 141 GLU A O 1
ATOM 1123 N N . ILE A 1 142 ? 12.376 -8.339 -14.825 1.00 76.19 142 ILE A N 1
ATOM 1124 C CA . ILE A 1 142 ? 13.286 -9.258 -14.114 1.00 76.19 142 ILE A CA 1
ATOM 1125 C C . ILE A 1 142 ? 13.707 -8.681 -12.756 1.00 76.19 142 ILE A C 1
ATOM 1127 O O . ILE A 1 142 ? 13.708 -9.384 -11.741 1.00 76.19 142 ILE A O 1
ATOM 1131 N N . VAL A 1 143 ? 14.062 -7.393 -12.722 1.00 71.69 143 VAL A N 1
ATOM 1132 C CA . VAL A 1 143 ? 14.429 -6.700 -11.480 1.00 71.69 143 VAL A CA 1
ATOM 1133 C C . VAL A 1 143 ? 13.206 -6.541 -10.572 1.00 71.69 143 VAL A C 1
ATOM 1135 O O . VAL A 1 143 ? 13.314 -6.794 -9.370 1.00 71.69 143 VAL A O 1
ATOM 1138 N N . GLY A 1 144 ? 12.045 -6.191 -11.131 1.00 66.44 144 GLY A N 1
ATOM 1139 C CA . GLY A 1 144 ? 10.785 -6.007 -10.408 1.00 66.44 144 GLY A CA 1
ATOM 1140 C C . GLY A 1 144 ? 10.289 -7.276 -9.710 1.00 66.44 144 GLY A C 1
ATOM 1141 O O . GLY A 1 144 ? 9.949 -7.226 -8.526 1.00 66.44 144 GLY A O 1
ATOM 1142 N N . ASP A 1 145 ? 10.339 -8.422 -10.390 1.00 57.22 145 ASP A N 1
ATOM 1143 C CA . ASP A 1 145 ? 9.935 -9.725 -9.843 1.00 57.22 145 ASP A CA 1
ATOM 1144 C C . ASP A 1 145 ? 10.908 -10.247 -8.781 1.00 57.22 145 ASP A C 1
ATOM 1146 O O . ASP A 1 145 ? 10.548 -11.027 -7.896 1.00 57.22 145 ASP A O 1
ATOM 1150 N N . SER A 1 146 ? 12.168 -9.810 -8.830 1.00 45.47 146 SER A N 1
ATOM 1151 C CA . SER A 1 146 ? 13.199 -10.295 -7.915 1.00 45.47 146 SER A CA 1
ATOM 1152 C C . SER A 1 146 ? 13.111 -9.734 -6.493 1.00 45.47 146 SER A C 1
ATOM 1154 O O . SER A 1 146 ? 13.743 -10.295 -5.597 1.00 45.47 146 SER A O 1
ATOM 1156 N N . LEU A 1 147 ? 12.310 -8.685 -6.279 1.00 44.75 147 LEU A N 1
ATOM 1157 C CA . LEU A 1 147 ? 12.254 -7.922 -5.032 1.00 44.75 147 LEU A CA 1
ATOM 1158 C C . LEU A 1 147 ? 10.818 -7.662 -4.545 1.00 44.75 147 LEU A C 1
ATOM 1160 O O . LEU A 1 147 ? 10.584 -6.648 -3.890 1.00 44.75 147 LEU A O 1
ATOM 1164 N N . GLN A 1 148 ? 9.842 -8.530 -4.831 1.00 49.09 148 GLN A N 1
ATOM 1165 C CA . GLN A 1 148 ? 8.508 -8.439 -4.212 1.00 49.09 148 GLN A CA 1
ATOM 1166 C C . GLN A 1 148 ? 8.601 -8.696 -2.690 1.00 49.09 148 GLN A C 1
ATOM 1168 O O . GLN A 1 148 ? 8.240 -9.751 -2.183 1.00 49.09 148 GLN A O 1
ATOM 1173 N N . TYR A 1 149 ? 9.127 -7.719 -1.947 1.00 45.88 149 TYR A N 1
ATOM 1174 C CA . TYR A 1 149 ? 9.306 -7.749 -0.494 1.00 45.88 149 TYR A CA 1
ATOM 1175 C C . TYR A 1 149 ? 7.975 -7.663 0.258 1.00 45.88 149 TYR A C 1
ATOM 1177 O O . TYR A 1 149 ? 7.932 -7.901 1.461 1.00 45.88 149 TYR A O 1
ATOM 1185 N N . TRP A 1 150 ? 6.886 -7.372 -0.452 1.00 57.41 150 TRP A N 1
ATOM 1186 C CA . TRP A 1 150 ? 5.552 -7.251 0.103 1.00 57.41 150 TRP A CA 1
ATOM 1187 C C . TRP A 1 150 ? 4.599 -8.064 -0.762 1.00 57.41 150 TRP A C 1
ATOM 1189 O O . TRP A 1 150 ? 4.030 -7.561 -1.728 1.00 57.41 150 TRP A O 1
ATOM 1199 N N . ASP A 1 151 ? 4.452 -9.342 -0.425 1.00 68.19 151 ASP A N 1
ATOM 1200 C CA . ASP A 1 151 ? 3.317 -10.132 -0.890 1.00 68.19 151 ASP A CA 1
ATOM 1201 C C . ASP A 1 151 ? 2.068 -9.530 -0.232 1.00 68.19 151 ASP A C 1
ATOM 1203 O O . ASP A 1 151 ? 1.817 -9.729 0.962 1.00 68.19 151 ASP A O 1
ATOM 1207 N N . ILE A 1 152 ? 1.388 -8.652 -0.971 1.00 77.25 152 ILE A N 1
ATOM 1208 C CA . ILE A 1 152 ? 0.182 -7.950 -0.541 1.00 77.25 152 ILE A CA 1
ATOM 1209 C C . ILE A 1 152 ? -1.010 -8.806 -0.990 1.00 77.25 152 ILE A C 1
ATOM 1211 O O . ILE A 1 152 ? -1.374 -8.760 -2.166 1.00 77.25 152 ILE A O 1
ATOM 1215 N N . PRO A 1 153 ? -1.651 -9.558 -0.078 1.00 67.75 153 PRO A N 1
ATOM 1216 C CA . PRO A 1 153 ? -2.684 -10.525 -0.451 1.00 67.75 153 PRO A CA 1
ATOM 1217 C C . PRO A 1 153 ? -3.957 -9.881 -1.005 1.00 67.75 153 PRO A C 1
ATOM 1219 O O . PRO A 1 153 ? -4.734 -10.529 -1.701 1.00 67.75 153 PRO A O 1
ATOM 1222 N N . TYR A 1 154 ? -4.181 -8.600 -0.712 1.00 78.56 154 TYR A N 1
ATOM 1223 C CA . TYR A 1 154 ? -5.237 -7.822 -1.337 1.00 78.56 154 TYR A CA 1
ATOM 1224 C C . TYR A 1 154 ? -4.771 -6.394 -1.562 1.00 78.56 154 TYR A C 1
ATOM 1226 O O . TYR A 1 154 ? -4.473 -5.666 -0.609 1.00 78.56 154 TYR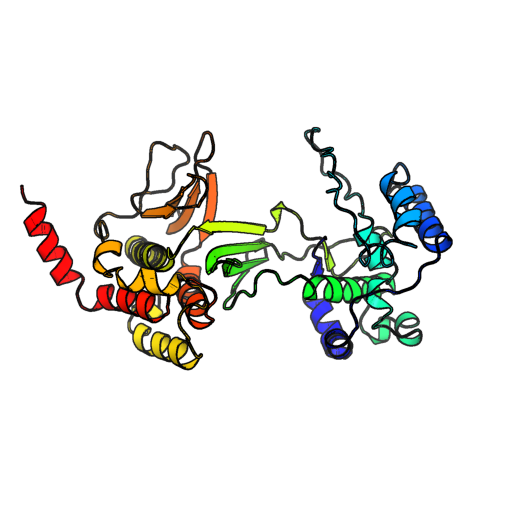 A O 1
ATOM 1234 N N . SER A 1 155 ? -4.727 -6.000 -2.830 1.00 81.62 155 SER A N 1
ATOM 1235 C CA . SER A 1 155 ? -4.421 -4.636 -3.227 1.00 81.62 155 SER A CA 1
ATOM 1236 C C . SER A 1 155 ? -5.533 -4.053 -4.085 1.00 81.62 155 SER A C 1
ATOM 1238 O O . SER A 1 155 ? -6.257 -4.774 -4.773 1.00 81.62 155 SER A O 1
ATOM 1240 N N . TRP A 1 156 ? -5.682 -2.735 -4.035 1.00 85.62 156 TRP A N 1
ATOM 1241 C CA . TRP A 1 156 ? -6.607 -2.017 -4.900 1.00 85.62 156 TRP A CA 1
ATOM 1242 C C . TRP A 1 156 ? -5.955 -0.773 -5.476 1.00 85.62 156 TRP A C 1
ATOM 1244 O O . TRP A 1 156 ? -5.000 -0.222 -4.924 1.00 85.62 156 TRP A O 1
ATOM 1254 N N . ILE A 1 157 ? -6.498 -0.340 -6.610 1.00 82.12 157 ILE A N 1
ATOM 1255 C CA . ILE A 1 157 ? -6.012 0.817 -7.345 1.00 82.12 157 ILE A CA 1
ATOM 1256 C C . ILE A 1 157 ? -6.966 1.981 -7.109 1.00 82.12 157 ILE A C 1
ATOM 1258 O O . ILE A 1 157 ? -8.160 1.885 -7.397 1.00 82.12 157 ILE A O 1
ATOM 1262 N N . ASN A 1 158 ? -6.433 3.105 -6.639 1.00 75.75 158 ASN A N 1
ATOM 1263 C CA . ASN A 1 158 ? -7.161 4.367 -6.617 1.00 75.75 158 ASN A CA 1
ATOM 1264 C C . ASN A 1 158 ? -6.701 5.222 -7.803 1.00 75.75 158 ASN A C 1
ATOM 1266 O O . ASN A 1 158 ? -5.565 5.696 -7.846 1.00 75.75 158 ASN A O 1
ATOM 1270 N N . ASN A 1 159 ? -7.596 5.383 -8.779 1.00 71.06 159 ASN A N 1
ATOM 1271 C CA . ASN A 1 159 ? -7.360 6.164 -9.989 1.00 71.06 159 ASN A CA 1
ATOM 1272 C C . ASN A 1 159 ? -7.790 7.618 -9.760 1.00 71.06 159 ASN A C 1
ATOM 1274 O O . ASN A 1 159 ? -8.954 7.979 -9.942 1.00 71.06 159 ASN A O 1
ATOM 1278 N N . GLY A 1 160 ? -6.842 8.452 -9.334 1.00 69.38 160 GLY A N 1
ATOM 1279 C CA . GLY A 1 160 ? -6.997 9.905 -9.263 1.00 69.38 160 GLY A CA 1
ATOM 1280 C C . GLY A 1 160 ? -6.092 10.619 -10.267 1.00 69.38 160 GLY A C 1
ATOM 1281 O O . GLY A 1 160 ? -5.853 10.139 -11.368 1.00 69.38 160 GLY A O 1
ATOM 1282 N N . LYS A 1 161 ? -5.522 11.764 -9.863 1.00 69.69 161 LYS A N 1
ATOM 1283 C CA . LYS A 1 161 ? -4.380 12.374 -10.579 1.00 69.69 161 LYS A CA 1
ATOM 1284 C C . LYS A 1 161 ? -3.139 11.471 -10.583 1.00 69.69 161 LYS A C 1
ATOM 1286 O O . LYS A 1 161 ? -2.264 11.645 -11.421 1.00 69.69 161 LYS A O 1
ATOM 1291 N N . ARG A 1 162 ? -3.066 10.568 -9.605 1.00 77.88 162 ARG A N 1
ATOM 1292 C CA . ARG A 1 162 ? -2.058 9.526 -9.452 1.00 77.88 162 ARG A CA 1
ATOM 1293 C C . ARG A 1 162 ? -2.760 8.174 -9.433 1.00 77.88 162 ARG A C 1
ATOM 1295 O O . ARG A 1 162 ? -3.888 8.090 -8.938 1.00 77.88 162 ARG A O 1
ATOM 1302 N N . THR A 1 163 ? -2.091 7.156 -9.952 1.00 77.62 163 THR A N 1
ATOM 1303 C CA . THR A 1 163 ? -2.473 5.752 -9.816 1.00 77.62 163 THR A CA 1
ATOM 1304 C C . THR A 1 163 ? -1.712 5.203 -8.623 1.00 77.62 163 THR A C 1
ATOM 1306 O O . THR A 1 163 ? -0.497 5.037 -8.694 1.00 77.62 163 THR A O 1
ATOM 1309 N N . VAL A 1 164 ? -2.410 4.950 -7.519 1.00 82.81 164 VAL A N 1
ATOM 1310 C CA . VAL A 1 164 ? -1.794 4.367 -6.322 1.00 82.81 164 VAL A CA 1
ATOM 1311 C C . VAL A 1 164 ? -2.308 2.952 -6.104 1.00 82.81 164 VAL A C 1
ATOM 1313 O O . VAL A 1 164 ? -3.515 2.718 -6.174 1.00 82.81 164 VAL A O 1
ATOM 1316 N N . ILE A 1 165 ? -1.392 2.021 -5.847 1.00 84.00 165 ILE A N 1
ATOM 1317 C CA . ILE A 1 165 ? -1.696 0.687 -5.334 1.00 84.00 165 ILE A CA 1
ATOM 1318 C C . ILE A 1 165 ? -1.648 0.779 -3.819 1.00 84.00 165 ILE A C 1
ATOM 1320 O O . ILE A 1 165 ? -0.639 1.191 -3.250 1.00 84.00 165 ILE A O 1
ATOM 1324 N N . ARG A 1 166 ? -2.734 0.393 -3.163 1.00 90.31 166 ARG A N 1
ATOM 1325 C CA . ARG A 1 166 ? -2.796 0.302 -1.707 1.00 90.31 166 ARG A CA 1
ATOM 1326 C C . ARG A 1 166 ? -3.030 -1.126 -1.282 1.00 90.31 166 ARG A C 1
ATOM 1328 O O . ARG A 1 166 ? -3.656 -1.887 -2.015 1.00 90.31 166 ARG A O 1
ATOM 1335 N N . GLY A 1 167 ? -2.552 -1.474 -0.099 1.00 91.12 167 GLY A N 1
ATOM 1336 C CA . GLY A 1 167 ? -2.818 -2.776 0.479 1.00 91.12 167 GLY A CA 1
ATOM 1337 C C . GLY A 1 167 ? -2.322 -2.912 1.903 1.00 91.12 167 GLY A C 1
ATOM 1338 O O . GLY A 1 167 ? -1.575 -2.075 2.413 1.00 91.12 167 GLY A O 1
ATOM 1339 N N . VAL A 1 168 ? -2.758 -3.994 2.534 1.00 91.44 168 VAL A N 1
ATOM 1340 C CA . VAL A 1 168 ? -2.358 -4.362 3.887 1.00 91.44 168 VAL A CA 1
ATOM 1341 C C . VAL A 1 168 ? -1.610 -5.689 3.835 1.00 91.44 168 VAL A C 1
ATOM 1343 O O . VAL A 1 168 ? -2.039 -6.630 3.171 1.00 91.44 168 VAL A O 1
ATOM 1346 N N . THR A 1 169 ? -0.475 -5.758 4.520 1.00 88.81 169 THR A N 1
ATOM 1347 C CA . THR A 1 169 ? 0.354 -6.961 4.644 1.00 88.81 169 THR A CA 1
ATOM 1348 C C . THR A 1 169 ? 1.031 -6.987 6.020 1.00 88.81 169 THR A C 1
ATOM 1350 O O . THR A 1 169 ? 0.672 -6.206 6.905 1.00 88.81 169 THR A O 1
ATOM 1353 N N . GLY A 1 170 ? 1.978 -7.894 6.230 1.00 82.00 170 GLY A N 1
ATOM 1354 C CA . GLY A 1 170 ? 2.876 -7.861 7.378 1.00 82.00 170 GLY A CA 1
ATOM 1355 C C . GLY A 1 170 ? 4.338 -7.946 6.966 1.00 82.00 170 GLY A C 1
ATOM 1356 O O . GLY A 1 170 ? 4.667 -8.313 5.838 1.00 82.00 170 GLY A O 1
ATOM 1357 N N . ASP A 1 171 ? 5.222 -7.558 7.878 1.00 80.06 171 ASP A N 1
ATOM 1358 C CA . ASP A 1 171 ? 6.661 -7.741 7.705 1.00 80.06 171 ASP A CA 1
ATOM 1359 C C . ASP A 1 171 ? 7.113 -9.186 7.960 1.00 80.06 171 ASP A C 1
ATOM 1361 O O . ASP A 1 171 ? 6.315 -10.097 8.185 1.00 80.06 171 ASP A O 1
ATOM 1365 N N . MET A 1 172 ? 8.430 -9.401 7.949 1.00 72.31 172 MET A N 1
ATOM 1366 C CA . MET A 1 172 ? 9.031 -10.705 8.245 1.00 72.31 172 MET A CA 1
ATOM 1367 C C . MET A 1 172 ? 8.723 -11.238 9.655 1.00 72.31 172 MET A C 1
ATOM 1369 O O . MET A 1 172 ? 8.983 -12.407 9.936 1.00 72.31 172 MET A O 1
ATOM 1373 N N . HIS A 1 173 ? 8.189 -10.400 10.541 1.00 76.19 173 HIS A N 1
ATOM 1374 C CA . HIS A 1 173 ? 7.743 -10.749 11.882 1.00 76.19 173 HIS A CA 1
ATOM 1375 C C . HIS A 1 173 ? 6.210 -10.754 12.007 1.00 76.19 173 HIS A C 1
ATOM 1377 O O . HIS A 1 173 ? 5.704 -10.955 13.112 1.00 76.19 173 HIS A O 1
ATOM 1383 N N . GLY A 1 174 ? 5.470 -10.533 10.917 1.00 75.62 174 GLY A N 1
ATOM 1384 C CA . GLY A 1 174 ? 4.011 -10.462 10.895 1.00 75.62 174 GLY A CA 1
ATOM 1385 C C . GLY A 1 174 ? 3.433 -9.176 11.482 1.00 75.62 174 GLY A C 1
ATOM 1386 O O . GLY A 1 174 ? 2.240 -9.142 11.782 1.00 75.62 174 GLY A O 1
ATOM 1387 N N . ASP A 1 175 ? 4.257 -8.145 11.686 1.00 83.69 175 ASP A N 1
ATOM 1388 C CA . ASP A 1 175 ? 3.802 -6.835 12.144 1.00 83.69 175 ASP A CA 1
ATOM 1389 C C . ASP A 1 175 ? 3.087 -6.101 11.011 1.00 83.69 175 ASP A C 1
ATOM 1391 O O . ASP A 1 175 ? 3.575 -6.066 9.879 1.00 83.69 175 ASP A O 1
ATOM 1395 N N . LEU A 1 176 ? 1.950 -5.481 11.325 1.00 88.06 176 LEU A N 1
ATOM 1396 C CA . LEU A 1 176 ? 1.075 -4.836 10.351 1.00 88.06 176 LEU A CA 1
ATOM 1397 C C . LEU A 1 176 ? 1.814 -3.782 9.511 1.00 88.06 176 LEU A C 1
ATOM 1399 O O . LEU A 1 176 ? 2.492 -2.889 10.033 1.00 88.06 176 LEU A O 1
ATOM 1403 N N . ARG A 1 177 ? 1.616 -3.851 8.193 1.00 90.12 177 ARG A N 1
ATOM 1404 C CA . ARG A 1 177 ? 2.034 -2.840 7.221 1.00 90.12 177 ARG A CA 1
ATOM 1405 C C . ARG A 1 177 ? 0.849 -2.411 6.375 1.00 90.12 177 ARG A C 1
ATOM 1407 O O . ARG A 1 177 ? 0.208 -3.247 5.744 1.00 90.12 177 ARG A O 1
ATOM 1414 N N . ILE A 1 178 ? 0.590 -1.109 6.328 1.00 92.44 178 ILE A N 1
ATOM 1415 C CA . ILE A 1 178 ? -0.321 -0.509 5.349 1.00 92.44 178 ILE A CA 1
ATOM 1416 C C . ILE A 1 178 ? 0.549 0.228 4.347 1.00 92.44 178 ILE A C 1
ATOM 1418 O O . ILE A 1 178 ? 1.289 1.137 4.723 1.00 92.44 178 ILE A O 1
ATOM 1422 N N . ILE A 1 179 ? 0.495 -0.199 3.094 1.00 90.06 179 ILE A N 1
ATOM 1423 C CA . ILE A 1 179 ? 1.368 0.285 2.030 1.00 90.06 179 ILE A CA 1
ATOM 1424 C C . ILE A 1 179 ? 0.517 1.066 1.041 1.00 90.06 179 ILE A C 1
ATOM 1426 O O . ILE A 1 179 ? -0.542 0.609 0.615 1.00 90.06 179 ILE A O 1
ATOM 1430 N N . GLU A 1 180 ? 1.007 2.233 0.656 1.00 88.19 180 GLU A N 1
ATOM 1431 C CA . GLU A 1 180 ? 0.552 2.985 -0.499 1.00 88.19 180 GLU A CA 1
ATOM 1432 C C . GLU A 1 180 ? 1.741 3.177 -1.430 1.00 88.19 180 GLU A C 1
ATOM 1434 O O . GLU A 1 180 ? 2.785 3.677 -1.020 1.00 88.19 180 GLU A O 1
ATOM 1439 N N . LYS A 1 181 ? 1.571 2.791 -2.689 1.00 85.88 181 LYS A N 1
ATOM 1440 C CA . LYS A 1 181 ? 2.602 2.878 -3.710 1.00 85.88 181 LYS A CA 1
ATOM 1441 C C . LYS A 1 181 ? 2.083 3.620 -4.930 1.00 85.88 181 LYS A C 1
ATOM 1443 O O . LYS A 1 181 ? 1.159 3.159 -5.596 1.00 85.88 181 LYS A O 1
ATOM 1448 N N . ASP A 1 182 ? 2.689 4.755 -5.239 1.00 82.56 182 ASP A N 1
ATOM 1449 C CA . ASP A 1 182 ? 2.466 5.502 -6.467 1.00 82.56 182 ASP A CA 1
ATOM 1450 C C . ASP A 1 182 ? 3.085 4.750 -7.649 1.00 82.56 182 ASP A C 1
ATOM 1452 O O . ASP A 1 182 ? 4.302 4.674 -7.817 1.00 82.56 182 ASP A O 1
ATOM 1456 N N . VAL A 1 183 ? 2.216 4.203 -8.493 1.00 78.00 183 VAL A N 1
ATOM 1457 C CA . VAL A 1 183 ? 2.569 3.531 -9.747 1.00 78.00 183 VAL A CA 1
ATOM 1458 C C . VAL A 1 183 ? 2.140 4.354 -10.957 1.00 78.00 183 VAL A C 1
ATOM 1460 O O . VAL A 1 183 ? 2.013 3.824 -12.059 1.00 78.00 183 VAL A O 1
ATOM 1463 N N . THR A 1 184 ? 1.915 5.659 -10.776 1.00 78.06 184 THR A N 1
ATOM 1464 C CA . THR A 1 184 ? 1.517 6.554 -11.863 1.00 78.06 184 THR A CA 1
ATOM 1465 C C . THR A 1 184 ? 2.522 6.458 -12.994 1.00 78.06 184 THR A C 1
ATOM 1467 O O . THR A 1 184 ? 3.731 6.635 -12.809 1.00 78.06 184 THR A O 1
ATOM 1470 N N . VAL A 1 185 ? 1.994 6.184 -14.177 1.00 75.56 185 VAL A N 1
ATOM 1471 C CA . VAL A 1 185 ? 2.749 6.156 -15.417 1.00 75.56 185 VAL A CA 1
ATOM 1472 C C . VAL A 1 185 ? 2.840 7.575 -15.953 1.00 75.56 185 VAL A C 1
ATOM 1474 O O . VAL A 1 185 ? 1.829 8.214 -16.238 1.00 75.56 185 VAL A O 1
ATOM 1477 N N . TYR A 1 186 ? 4.061 8.073 -16.096 1.00 77.31 186 TYR A N 1
ATOM 1478 C CA . TYR A 1 186 ? 4.345 9.330 -16.773 1.00 77.31 186 TYR A CA 1
ATOM 1479 C C . TYR A 1 186 ? 5.305 9.064 -17.923 1.00 77.31 186 TYR A C 1
ATOM 1481 O O . TYR A 1 186 ? 6.167 8.192 -17.825 1.00 77.31 186 TYR A O 1
ATOM 1489 N N . LYS A 1 187 ? 5.158 9.817 -19.017 1.00 76.88 187 LYS A N 1
ATOM 1490 C CA . LYS A 1 187 ? 6.085 9.722 -20.147 1.00 76.88 187 LYS A CA 1
ATOM 1491 C C . LYS A 1 187 ? 7.507 9.960 -19.659 1.00 76.88 187 LYS A C 1
ATOM 1493 O O . LYS A 1 187 ? 7.776 10.956 -18.988 1.00 76.88 187 LYS A O 1
ATOM 1498 N N . MET A 1 188 ? 8.382 9.025 -19.994 1.00 76.69 188 MET A N 1
ATOM 1499 C CA . MET A 1 188 ? 9.757 8.965 -19.528 1.00 76.69 188 MET A CA 1
ATOM 1500 C C . MET A 1 188 ? 10.680 8.736 -20.706 1.00 76.69 188 MET A C 1
ATOM 1502 O O . MET A 1 188 ? 10.328 8.025 -21.647 1.00 76.69 188 MET A O 1
ATOM 1506 N N . MET A 1 189 ? 11.853 9.351 -20.621 1.00 76.62 189 MET A N 1
ATOM 1507 C CA . MET A 1 189 ? 12.940 9.139 -21.559 1.00 76.62 189 MET A CA 1
ATOM 1508 C C . MET A 1 189 ? 14.028 8.355 -20.837 1.00 76.62 189 MET A C 1
ATOM 1510 O O . MET A 1 189 ? 14.333 8.651 -19.679 1.00 76.62 189 MET A O 1
ATOM 1514 N N . ASP A 1 190 ? 14.595 7.362 -21.508 1.00 70.88 190 ASP A N 1
ATOM 1515 C CA . ASP A 1 190 ? 15.804 6.714 -21.034 1.00 70.88 190 ASP A CA 1
ATOM 1516 C C . ASP A 1 190 ? 16.992 7.694 -21.074 1.00 70.88 190 ASP A C 1
ATOM 1518 O O . ASP A 1 190 ? 16.913 8.792 -21.646 1.00 70.88 190 ASP A O 1
ATOM 1522 N N . PRO A 1 191 ? 18.132 7.298 -20.496 1.00 61.56 191 PRO A N 1
ATOM 1523 C CA . PRO A 1 191 ? 19.327 8.125 -20.525 1.00 61.56 191 PRO A CA 1
ATOM 1524 C C . PRO A 1 191 ? 19.975 8.278 -21.920 1.00 61.56 191 PRO A C 1
ATOM 1526 O O . PRO A 1 191 ? 20.968 8.982 -22.050 1.00 61.56 191 PRO A O 1
ATOM 1529 N N . MET A 1 192 ? 19.434 7.622 -22.952 1.00 67.75 192 MET A N 1
ATOM 1530 C CA . MET A 1 192 ? 19.820 7.747 -24.364 1.00 67.75 192 MET A CA 1
ATOM 1531 C C . MET A 1 192 ? 18.847 8.641 -25.155 1.00 67.75 192 MET A C 1
ATOM 1533 O O . MET A 1 192 ? 18.995 8.799 -26.366 1.00 67.75 192 MET A O 1
ATOM 1537 N N . GLY A 1 193 ? 17.838 9.220 -24.497 1.00 69.50 193 GLY A N 1
ATOM 1538 C CA . GLY A 1 193 ? 16.834 10.059 -25.139 1.00 69.50 193 GLY A CA 1
ATOM 1539 C C . GLY A 1 193 ? 15.761 9.292 -25.921 1.00 69.50 193 GLY A C 1
ATOM 1540 O O . GLY A 1 193 ? 15.130 9.889 -26.792 1.00 69.50 193 GLY A O 1
ATOM 1541 N N . ASN A 1 194 ? 15.505 8.016 -25.619 1.00 73.25 194 ASN A N 1
ATOM 1542 C CA . ASN A 1 194 ? 14.369 7.267 -26.169 1.00 73.25 194 ASN A CA 1
ATOM 1543 C C . ASN A 1 194 ? 13.189 7.255 -25.197 1.00 73.25 194 ASN A C 1
ATOM 1545 O O . ASN A 1 194 ? 13.372 7.086 -23.997 1.00 73.25 194 ASN A O 1
ATOM 1549 N N . GLU A 1 195 ? 11.963 7.364 -25.710 1.00 79.62 195 GLU A N 1
ATOM 1550 C CA . GLU A 1 195 ? 10.768 7.179 -24.880 1.00 79.62 195 GLU A CA 1
ATOM 1551 C C . GLU A 1 195 ? 10.659 5.713 -24.443 1.00 79.62 195 GLU A C 1
ATOM 1553 O O . GLU A 1 195 ? 10.682 4.808 -25.279 1.00 79.62 195 GLU A O 1
ATOM 1558 N N . VAL A 1 196 ? 10.501 5.484 -23.141 1.00 83.38 196 VAL A N 1
ATOM 1559 C CA . VAL A 1 196 ? 10.432 4.143 -22.549 1.00 83.38 196 VAL A CA 1
ATOM 1560 C C . VAL A 1 196 ? 9.107 3.881 -21.852 1.00 83.38 196 VAL A C 1
ATOM 1562 O O . VAL A 1 196 ? 8.370 4.801 -21.498 1.00 83.38 196 VAL A O 1
ATOM 1565 N N . CYS A 1 197 ? 8.808 2.596 -21.653 1.00 86.62 197 CYS A N 1
ATOM 1566 C CA . CYS A 1 197 ? 7.588 2.128 -20.998 1.00 86.62 197 CYS A CA 1
ATOM 1567 C C . CYS A 1 197 ? 7.825 1.570 -19.588 1.00 86.62 197 CYS A C 1
ATOM 1569 O O . CYS A 1 197 ? 7.112 0.673 -19.132 1.00 86.62 197 CYS A O 1
ATOM 1571 N N . TYR A 1 198 ? 8.844 2.080 -18.906 1.00 83.81 198 TYR A N 1
ATOM 1572 C CA . TYR A 1 198 ? 9.137 1.758 -17.518 1.00 83.81 198 TYR A CA 1
ATOM 1573 C C . TYR A 1 198 ? 9.746 2.982 -16.813 1.00 83.81 198 TYR A C 1
ATOM 1575 O O . TYR A 1 198 ? 10.176 3.940 -17.462 1.00 83.81 198 TYR A O 1
ATOM 1583 N N . ARG A 1 199 ? 9.782 2.969 -15.478 1.00 81.81 199 ARG A N 1
ATOM 1584 C CA . ARG A 1 199 ? 10.440 4.013 -14.674 1.00 81.81 199 ARG A CA 1
ATOM 1585 C C . ARG A 1 199 ? 11.029 3.468 -13.376 1.00 81.81 199 ARG A C 1
ATOM 1587 O O . ARG A 1 199 ? 10.420 2.557 -12.824 1.00 81.81 199 ARG A O 1
ATOM 1594 N N . PRO A 1 200 ? 12.130 4.030 -12.848 1.00 76.62 200 PRO A N 1
ATOM 1595 C CA . PRO A 1 200 ? 12.570 3.720 -11.499 1.00 76.62 200 PRO A CA 1
ATOM 1596 C C . PRO A 1 200 ? 11.539 4.204 -10.473 1.00 76.62 200 PRO A C 1
ATOM 1598 O O . PRO A 1 200 ? 10.870 5.233 -10.650 1.00 76.62 200 PRO A O 1
ATOM 1601 N N . GLU A 1 201 ? 11.421 3.440 -9.397 1.00 74.94 201 GLU A N 1
ATOM 1602 C CA . GLU A 1 201 ? 10.725 3.833 -8.181 1.00 74.94 201 GLU A CA 1
ATOM 1603 C C . GLU A 1 201 ? 11.567 4.840 -7.412 1.00 74.94 201 GLU A C 1
ATOM 1605 O O . GLU A 1 201 ? 12.786 4.711 -7.285 1.00 74.94 201 GLU A O 1
ATOM 1610 N N . ARG A 1 202 ? 10.897 5.868 -6.908 1.00 73.31 202 ARG A N 1
ATOM 1611 C CA . ARG A 1 202 ? 11.491 6.916 -6.087 1.00 73.31 202 ARG A CA 1
ATOM 1612 C C . ARG A 1 202 ? 11.146 6.660 -4.629 1.00 73.31 202 ARG A C 1
ATOM 1614 O O . ARG A 1 202 ? 10.113 6.076 -4.326 1.00 73.31 202 ARG A O 1
ATOM 1621 N N . GLU A 1 203 ? 11.971 7.170 -3.722 1.00 64.81 203 GLU A N 1
ATOM 1622 C CA . GLU A 1 203 ? 11.720 7.066 -2.278 1.00 64.81 203 GLU A CA 1
ATOM 1623 C C . GLU A 1 203 ? 10.333 7.614 -1.896 1.00 64.81 203 GLU A C 1
ATOM 1625 O O . GLU A 1 203 ? 9.596 6.982 -1.147 1.00 64.81 203 GLU A O 1
ATOM 1630 N N . GLY A 1 204 ? 9.920 8.727 -2.512 1.00 73.44 204 GLY A N 1
ATOM 1631 C CA . GLY A 1 204 ? 8.592 9.319 -2.316 1.00 73.44 204 GLY A CA 1
ATOM 1632 C C . GLY A 1 204 ? 7.428 8.598 -3.009 1.00 73.44 204 GLY A C 1
ATOM 1633 O O . GLY A 1 204 ? 6.297 9.066 -2.892 1.00 73.44 204 GLY A O 1
ATOM 1634 N N . ASP A 1 205 ? 7.673 7.506 -3.742 1.00 77.44 205 ASP A N 1
ATOM 1635 C CA . ASP A 1 205 ? 6.601 6.722 -4.364 1.00 77.44 205 ASP A CA 1
ATOM 1636 C C . ASP A 1 205 ? 5.954 5.756 -3.370 1.00 77.44 205 ASP A C 1
ATOM 1638 O O . ASP A 1 205 ? 4.836 5.317 -3.613 1.00 77.44 205 ASP A O 1
ATOM 1642 N N . THR A 1 206 ? 6.621 5.412 -2.262 1.00 83.12 206 THR A N 1
ATOM 1643 C CA . THR A 1 206 ? 6.073 4.479 -1.269 1.00 83.12 206 THR A CA 1
ATOM 1644 C C . THR A 1 206 ? 5.853 5.174 0.066 1.00 83.12 206 THR A C 1
ATOM 1646 O O . THR A 1 206 ? 6.795 5.603 0.724 1.00 83.12 206 THR A O 1
ATOM 1649 N N . ASN A 1 207 ? 4.598 5.213 0.502 1.00 86.75 207 ASN A N 1
ATOM 1650 C CA . ASN A 1 207 ? 4.220 5.573 1.860 1.00 86.75 207 ASN A CA 1
ATOM 1651 C C . ASN A 1 207 ? 3.851 4.304 2.627 1.00 86.75 207 ASN A C 1
ATOM 1653 O O . ASN A 1 207 ? 3.169 3.418 2.106 1.00 86.75 207 ASN A O 1
ATOM 1657 N N . MET A 1 208 ? 4.277 4.218 3.884 1.00 89.50 208 MET A N 1
ATOM 1658 C CA . MET A 1 208 ? 4.023 3.050 4.716 1.00 89.50 208 MET A CA 1
ATOM 1659 C C . MET A 1 208 ? 3.642 3.456 6.135 1.00 89.50 208 MET A C 1
ATOM 1661 O O . MET A 1 208 ? 4.307 4.277 6.765 1.00 89.50 208 MET A O 1
ATOM 1665 N N . ILE A 1 209 ? 2.592 2.825 6.648 1.00 90.50 209 ILE A N 1
ATOM 1666 C CA . ILE A 1 209 ? 2.273 2.791 8.073 1.00 90.50 209 ILE A CA 1
ATOM 1667 C C . ILE A 1 209 ? 2.795 1.464 8.607 1.00 90.50 209 ILE A C 1
ATOM 1669 O O . ILE A 1 209 ? 2.382 0.401 8.140 1.00 90.50 209 ILE A O 1
ATOM 1673 N N . ALA A 1 210 ? 3.698 1.533 9.581 1.00 89.25 210 ALA A N 1
ATOM 1674 C CA . ALA A 1 210 ? 4.256 0.365 10.250 1.00 89.25 210 ALA A CA 1
ATOM 1675 C C . ALA A 1 210 ? 3.778 0.318 11.699 1.00 89.25 210 ALA A C 1
ATOM 1677 O O . ALA A 1 210 ? 4.254 1.080 12.538 1.00 89.25 210 ALA A O 1
ATOM 1678 N N . ALA A 1 211 ? 2.837 -0.575 11.988 1.00 86.50 211 ALA A N 1
ATOM 1679 C CA . ALA A 1 211 ? 2.374 -0.802 13.348 1.00 86.50 211 ALA A CA 1
ATOM 1680 C C . ALA A 1 211 ? 3.021 -2.062 13.918 1.00 86.50 211 ALA A C 1
ATOM 1682 O O . ALA A 1 211 ? 3.298 -3.019 13.197 1.00 86.50 211 ALA A O 1
ATOM 1683 N N . TYR A 1 212 ? 3.297 -2.027 15.215 1.00 82.25 212 TYR A N 1
ATOM 1684 C CA . TYR A 1 212 ? 3.963 -3.102 15.935 1.00 82.25 212 TYR A CA 1
ATOM 1685 C C . TYR A 1 212 ? 2.929 -3.988 16.635 1.00 82.25 212 TYR A C 1
ATOM 1687 O O . TYR A 1 212 ? 1.991 -3.466 17.237 1.00 82.25 212 TYR A O 1
ATOM 1695 N N . HIS A 1 213 ? 3.120 -5.310 16.586 1.00 79.12 213 HIS A N 1
ATOM 1696 C CA . HIS A 1 213 ? 2.206 -6.345 17.080 1.00 79.12 213 HIS A CA 1
ATOM 1697 C C . HIS A 1 213 ? 0.840 -6.425 16.357 1.00 79.12 213 HIS A C 1
ATOM 1699 O O . HIS A 1 213 ? 0.566 -5.738 15.370 1.00 79.12 213 HIS A O 1
ATOM 1705 N N . SER A 1 214 ? -0.014 -7.320 16.877 1.00 78.88 214 SER A N 1
ATOM 1706 C CA . SER A 1 214 ? -1.390 -7.626 16.460 1.00 78.88 214 SER A CA 1
ATOM 1707 C C . SER A 1 214 ? -2.354 -6.444 16.669 1.00 78.88 214 SER A C 1
ATOM 1709 O O . SER A 1 214 ? -3.168 -6.436 17.595 1.00 78.88 214 SER A O 1
ATOM 1711 N N . THR A 1 215 ? -2.237 -5.414 15.834 1.00 86.50 215 THR A N 1
ATOM 1712 C CA . THR A 1 215 ? -3.030 -4.170 15.898 1.00 86.50 215 THR A CA 1
ATOM 1713 C C . THR A 1 215 ? -4.244 -4.178 14.971 1.00 86.50 215 THR A C 1
ATOM 1715 O O . THR A 1 215 ? -5.080 -3.277 15.036 1.00 86.50 215 THR A O 1
ATOM 1718 N N . GLU A 1 216 ? -4.387 -5.213 14.143 1.00 89.88 216 GLU A N 1
ATOM 1719 C CA . GLU A 1 216 ? -5.453 -5.345 13.153 1.00 89.88 216 GLU A CA 1
ATOM 1720 C C . GLU A 1 216 ? -6.869 -5.271 13.758 1.00 89.88 216 GLU A C 1
ATOM 1722 O O . GLU A 1 216 ? -7.703 -4.594 13.158 1.00 89.88 216 GLU A O 1
ATOM 1727 N N . PRO A 1 217 ? -7.177 -5.851 14.942 1.00 88.69 217 PRO A N 1
ATOM 1728 C CA . PRO A 1 217 ? -8.496 -5.691 15.560 1.00 88.69 217 PRO A CA 1
ATOM 1729 C C . PRO A 1 217 ? -8.807 -4.243 15.960 1.00 88.69 217 PRO A C 1
ATOM 1731 O O . PRO A 1 217 ? -9.905 -3.756 15.700 1.00 88.69 217 PRO A O 1
ATOM 1734 N N . ALA A 1 218 ? -7.838 -3.525 16.540 1.00 89.50 218 ALA A N 1
ATOM 1735 C CA . ALA A 1 218 ? -8.007 -2.114 16.894 1.00 89.50 218 ALA A CA 1
ATOM 1736 C C . ALA A 1 218 ? -8.204 -1.251 15.638 1.00 89.50 218 ALA A C 1
ATOM 1738 O O . ALA A 1 218 ? -9.077 -0.385 15.596 1.00 89.50 218 ALA A O 1
ATOM 1739 N N . LEU A 1 219 ? -7.442 -1.544 14.582 1.00 93.12 219 LEU A N 1
ATOM 1740 C CA . LEU A 1 219 ? -7.583 -0.884 13.291 1.00 93.12 219 LEU A CA 1
ATOM 1741 C C . LEU A 1 219 ? -8.940 -1.168 12.630 1.00 93.12 219 LEU A C 1
ATOM 1743 O O . LEU A 1 219 ? -9.545 -0.260 12.059 1.00 93.12 219 LEU A O 1
ATOM 1747 N N . LEU A 1 220 ? -9.445 -2.401 12.737 1.00 93.75 220 LEU A N 1
ATOM 1748 C CA . LEU A 1 220 ? -10.783 -2.762 12.278 1.00 93.75 220 LEU A CA 1
ATOM 1749 C C . LEU A 1 220 ? -11.847 -1.954 13.027 1.00 93.75 220 LEU A C 1
ATOM 1751 O O . LEU A 1 220 ? -12.732 -1.394 12.384 1.00 93.75 220 LEU A O 1
ATOM 1755 N N . VAL A 1 221 ? -11.756 -1.833 14.356 1.00 92.19 221 VAL A N 1
ATOM 1756 C CA . VAL A 1 221 ? -12.699 -1.002 15.122 1.00 92.19 221 VAL A CA 1
ATOM 1757 C C . VAL A 1 221 ? -12.632 0.458 14.679 1.00 92.19 221 VAL A C 1
ATOM 1759 O O . VAL A 1 221 ? -13.681 1.048 14.422 1.00 92.19 221 VAL A O 1
ATOM 1762 N N . ALA A 1 222 ? -11.439 1.023 14.486 1.00 93.94 222 ALA A N 1
ATOM 1763 C CA . ALA A 1 222 ? -11.291 2.386 13.980 1.00 93.94 222 ALA A CA 1
ATOM 1764 C C . ALA A 1 222 ? -11.923 2.567 12.582 1.00 93.94 222 ALA A C 1
ATOM 1766 O O . ALA A 1 222 ? -12.594 3.568 12.331 1.00 93.94 222 ALA A O 1
ATOM 1767 N N . ALA A 1 223 ? -11.795 1.579 11.689 1.00 95.38 223 ALA A N 1
ATOM 1768 C CA . ALA A 1 223 ? -12.433 1.596 10.370 1.00 95.38 223 ALA A CA 1
ATOM 1769 C C . ALA A 1 223 ? -13.969 1.479 10.447 1.00 95.38 223 ALA A C 1
ATOM 1771 O O . ALA A 1 223 ? -14.684 2.178 9.728 1.00 95.38 223 ALA A O 1
ATOM 1772 N N . LEU A 1 224 ? -14.496 0.635 11.339 1.00 93.38 224 LEU A N 1
ATOM 1773 C CA . LEU A 1 224 ? -15.938 0.518 11.587 1.00 93.38 224 LEU A CA 1
ATOM 1774 C C . LEU A 1 224 ? -16.510 1.814 12.179 1.00 93.38 224 LEU A C 1
ATOM 1776 O O . LEU A 1 224 ? -17.614 2.236 11.826 1.00 93.38 224 LEU A O 1
ATOM 1780 N N . LYS A 1 225 ? -15.753 2.446 13.077 1.00 93.88 225 LYS A N 1
ATOM 1781 C CA . LYS A 1 225 ? -16.082 3.721 13.710 1.00 93.88 225 LYS A CA 1
ATOM 1782 C C . LYS A 1 225 ? -16.097 4.851 12.688 1.00 93.88 225 LYS A C 1
ATOM 1784 O O . LYS A 1 225 ? -17.062 5.605 12.632 1.00 93.88 225 LYS A O 1
ATOM 1789 N N . TRP A 1 226 ? -15.099 4.887 11.806 1.00 96.06 226 TRP A N 1
ATOM 1790 C CA . TRP A 1 226 ? -15.074 5.772 10.646 1.00 96.06 226 TRP A CA 1
ATOM 1791 C C . TRP A 1 226 ? -16.300 5.589 9.756 1.00 96.06 226 TRP A C 1
ATOM 1793 O O . TRP A 1 226 ? -16.989 6.567 9.484 1.00 96.06 226 TRP A O 1
ATOM 1803 N N . ALA A 1 227 ? -16.630 4.353 9.369 1.00 94.50 227 ALA A N 1
ATOM 1804 C CA . ALA A 1 227 ? -17.799 4.078 8.538 1.00 94.50 227 ALA A CA 1
ATOM 1805 C C . ALA A 1 227 ? -19.108 4.567 9.180 1.00 94.50 227 ALA A C 1
ATOM 1807 O O . ALA A 1 227 ? -19.961 5.120 8.487 1.00 94.50 227 ALA A O 1
ATOM 1808 N N . ARG A 1 228 ? -19.253 4.413 10.503 1.00 92.94 228 ARG A N 1
ATOM 1809 C CA . ARG A 1 228 ? -20.387 4.957 11.262 1.00 92.94 228 ARG A CA 1
ATOM 1810 C C . ARG A 1 228 ? -20.394 6.487 11.244 1.00 92.94 228 ARG A C 1
ATOM 1812 O O . ARG A 1 228 ? -21.396 7.072 10.850 1.00 92.94 228 ARG A O 1
ATOM 1819 N N . ASP A 1 229 ? -19.304 7.117 11.673 1.00 93.56 229 ASP A N 1
ATOM 1820 C CA . ASP A 1 229 ? -19.223 8.569 11.889 1.00 93.56 229 ASP A CA 1
ATOM 1821 C C . ASP A 1 229 ? -19.303 9.362 10.577 1.00 93.56 229 ASP A C 1
ATOM 1823 O O . ASP A 1 229 ? -19.834 10.469 10.537 1.00 93.56 229 ASP A O 1
ATOM 1827 N N . ALA A 1 230 ? -18.801 8.784 9.485 1.00 94.38 230 ALA A N 1
ATOM 1828 C CA . ALA A 1 230 ? -18.910 9.345 8.146 1.00 94.38 230 ALA A CA 1
ATOM 1829 C C . ALA A 1 230 ? -20.221 8.968 7.428 1.00 94.38 230 ALA A C 1
ATOM 1831 O O . ALA A 1 230 ? -20.468 9.481 6.332 1.00 94.38 230 ALA A O 1
ATOM 1832 N N . GLU A 1 231 ? -21.071 8.128 8.029 1.00 93.88 231 GLU A N 1
ATOM 1833 C CA . GLU A 1 231 ? -22.312 7.607 7.433 1.00 93.88 231 GLU A CA 1
ATOM 1834 C C . GLU A 1 231 ? -22.061 6.919 6.079 1.00 93.88 231 GLU A C 1
ATOM 1836 O O . GLU A 1 231 ? -22.751 7.161 5.085 1.00 93.88 231 GLU A O 1
ATOM 1841 N N . LEU A 1 232 ? -21.016 6.093 6.017 1.00 92.94 232 LEU A N 1
ATOM 1842 C CA . LEU A 1 232 ? -20.602 5.433 4.786 1.00 92.94 232 LEU A CA 1
ATOM 1843 C C . LEU A 1 232 ? -21.550 4.294 4.423 1.00 92.94 232 LEU A C 1
ATOM 1845 O O . LEU A 1 232 ? -21.920 3.463 5.256 1.00 92.94 232 LEU A O 1
ATOM 1849 N N . ASP A 1 233 ? -21.884 4.213 3.137 1.00 87.50 233 ASP A N 1
ATOM 1850 C CA . ASP A 1 233 ? -22.514 3.027 2.578 1.00 87.50 233 ASP A CA 1
ATOM 1851 C C . ASP A 1 233 ? -21.445 1.960 2.330 1.00 87.50 233 ASP A C 1
ATOM 1853 O O . ASP A 1 233 ? -20.773 1.967 1.300 1.00 87.50 233 ASP A O 1
ATOM 1857 N N . VAL A 1 234 ? -21.260 1.076 3.311 1.00 85.75 234 VAL A N 1
ATOM 1858 C CA . VAL A 1 234 ? -20.364 -0.078 3.204 1.00 85.75 234 VAL A CA 1
ATOM 1859 C C . VAL A 1 234 ? -21.227 -1.338 3.056 1.00 85.75 234 VAL A C 1
ATOM 1861 O O . VAL A 1 234 ? -21.776 -1.804 4.060 1.00 85.75 234 VAL A O 1
ATOM 1864 N N . PRO A 1 235 ? -21.363 -1.911 1.844 1.00 82.50 235 PRO A N 1
ATOM 1865 C CA . PRO A 1 235 ? -22.169 -3.106 1.575 1.00 82.50 235 PRO A CA 1
ATOM 1866 C C . PRO A 1 235 ? -21.893 -4.270 2.527 1.00 82.50 235 PRO A C 1
ATOM 1868 O O . PRO A 1 235 ? -22.831 -4.880 3.050 1.00 82.50 235 PRO A O 1
ATOM 1871 N N . LEU A 1 236 ? -20.611 -4.509 2.828 1.00 78.81 236 LEU A N 1
ATOM 1872 C CA . LEU A 1 236 ? -20.174 -5.497 3.814 1.00 78.81 236 LEU A CA 1
ATOM 1873 C C . LEU A 1 236 ? -20.932 -5.354 5.141 1.00 78.81 236 LEU A C 1
ATOM 1875 O O . LEU A 1 236 ? -21.320 -6.350 5.755 1.00 78.81 236 LEU A O 1
ATOM 1879 N N . LEU A 1 237 ? -21.187 -4.112 5.566 1.00 76.00 237 LEU A N 1
ATOM 1880 C CA . LEU A 1 237 ? -21.771 -3.832 6.864 1.00 76.00 237 LEU A CA 1
ATOM 1881 C C . LEU A 1 237 ? -23.304 -3.968 6.922 1.00 76.00 237 LEU A C 1
ATOM 1883 O O . LEU A 1 237 ? -23.855 -4.000 8.023 1.00 76.00 237 LEU A O 1
ATOM 1887 N N . ARG A 1 238 ? -23.993 -4.090 5.774 1.00 69.94 238 ARG A N 1
ATOM 1888 C CA . ARG A 1 238 ? -25.466 -4.188 5.647 1.00 69.94 238 ARG A CA 1
ATOM 1889 C C . ARG A 1 238 ? -26.015 -5.624 5.634 1.00 69.94 238 ARG A C 1
ATOM 1891 O O . ARG A 1 238 ? -27.165 -5.835 5.261 1.00 69.94 238 ARG A O 1
ATOM 1898 N N . GLY A 1 239 ? -25.211 -6.610 6.027 1.00 61.38 239 GLY A N 1
ATOM 1899 C CA . GLY A 1 239 ? -25.606 -8.027 6.057 1.00 61.38 239 GLY A CA 1
ATOM 1900 C C . GLY A 1 239 ? -24.735 -8.944 5.197 1.00 61.38 239 GLY A C 1
ATOM 1901 O O . GLY A 1 239 ? -24.813 -10.158 5.359 1.00 61.38 239 GLY A O 1
ATOM 1902 N N . GLY A 1 240 ? -23.846 -8.376 4.372 1.00 63.25 240 GLY A N 1
ATOM 1903 C CA . GLY A 1 240 ? -22.844 -9.125 3.604 1.00 63.25 240 GLY A CA 1
ATOM 1904 C C . GLY A 1 240 ? -21.689 -9.675 4.447 1.00 63.25 240 GLY A C 1
ATOM 1905 O O . GLY A 1 240 ? -20.880 -10.442 3.941 1.00 63.25 240 GLY A O 1
ATOM 1906 N N . ALA A 1 241 ? -21.604 -9.324 5.737 1.00 66.75 241 ALA A N 1
ATOM 1907 C CA . ALA A 1 241 ? -20.539 -9.778 6.629 1.00 66.75 241 ALA A CA 1
ATOM 1908 C C . ALA A 1 241 ? -20.448 -11.309 6.694 1.00 66.75 241 ALA A C 1
ATOM 1910 O O . ALA A 1 241 ? -19.357 -11.853 6.614 1.00 66.75 241 ALA A O 1
ATOM 1911 N N . LYS A 1 242 ? -21.580 -12.018 6.779 1.00 66.81 242 LYS A N 1
ATOM 1912 C CA . LYS A 1 242 ? -21.576 -13.486 6.862 1.00 66.81 242 LYS A CA 1
ATOM 1913 C C . LYS A 1 242 ? -21.055 -14.138 5.577 1.00 66.81 242 LYS A C 1
ATOM 1915 O O . LYS A 1 242 ? -20.254 -15.063 5.649 1.00 66.81 242 LYS A O 1
ATOM 1920 N N . GLU A 1 243 ? -21.507 -13.646 4.425 1.00 72.38 243 GLU A N 1
ATOM 1921 C CA . GLU A 1 243 ? -21.071 -14.119 3.105 1.00 72.38 243 GLU A CA 1
ATOM 1922 C C . GLU A 1 243 ? -19.582 -13.836 2.903 1.00 72.38 243 GLU A C 1
ATOM 1924 O O . GLU A 1 243 ? -18.822 -14.746 2.593 1.00 72.38 243 GLU A O 1
ATOM 1929 N N . PHE A 1 244 ? -19.146 -12.615 3.207 1.00 74.12 244 PHE A N 1
ATOM 1930 C CA . PHE A 1 244 ? -17.743 -12.222 3.169 1.00 74.12 244 PHE A CA 1
ATOM 1931 C C . PHE A 1 244 ? -16.855 -13.072 4.080 1.00 74.12 244 PHE A C 1
ATOM 1933 O O . PHE A 1 244 ? -15.784 -13.505 3.677 1.00 74.12 244 PHE A O 1
ATOM 1940 N N . LEU A 1 245 ? -17.286 -13.335 5.311 1.00 68.56 245 LEU A N 1
ATOM 1941 C CA . LEU A 1 245 ? -16.517 -14.163 6.235 1.00 68.56 245 LEU A CA 1
ATOM 1942 C C . LEU A 1 245 ? -16.397 -15.599 5.717 1.00 68.56 245 LEU A C 1
ATOM 1944 O O . LEU A 1 245 ? -15.314 -16.169 5.774 1.00 68.56 245 LEU A O 1
ATOM 1948 N N . SER A 1 246 ? -17.462 -16.143 5.117 1.00 69.69 246 SER A N 1
ATOM 1949 C CA . SER A 1 246 ? -17.398 -17.439 4.431 1.00 69.69 246 SER A CA 1
ATOM 1950 C C . SER A 1 246 ? -16.445 -17.422 3.225 1.00 69.69 246 SER A C 1
ATOM 1952 O O . SER A 1 246 ? -15.738 -18.403 3.014 1.00 69.69 246 SER A O 1
ATOM 1954 N N . GLU A 1 247 ? -16.375 -16.326 2.456 1.00 73.12 247 GLU A N 1
ATOM 1955 C CA . GLU A 1 247 ? -15.382 -16.153 1.377 1.00 73.12 247 GLU A CA 1
ATOM 1956 C C . GLU A 1 247 ? -13.946 -16.187 1.924 1.00 73.12 247 GLU A C 1
ATOM 1958 O O . GLU A 1 247 ? -13.083 -16.872 1.375 1.00 73.12 247 GLU A O 1
ATOM 1963 N N . VAL A 1 248 ? -13.694 -15.471 3.023 1.00 69.31 248 VAL A N 1
ATOM 1964 C CA . VAL A 1 248 ? -12.372 -15.364 3.662 1.00 69.31 248 VAL A CA 1
ATOM 1965 C C . VAL A 1 248 ? -11.938 -16.698 4.281 1.00 69.31 248 VAL A C 1
ATOM 1967 O O . VAL A 1 248 ? -10.782 -17.094 4.142 1.00 69.31 248 VAL A O 1
ATOM 1970 N N . GLU A 1 249 ? -12.852 -17.420 4.929 1.00 66.12 249 GLU A N 1
ATOM 1971 C CA . GLU A 1 249 ? -12.597 -18.756 5.482 1.00 66.12 249 GLU A CA 1
ATOM 1972 C C . GLU A 1 249 ? -12.318 -19.782 4.375 1.00 66.12 249 GLU A C 1
ATOM 1974 O O . GLU A 1 249 ? -11.367 -20.561 4.475 1.00 66.12 249 GLU A O 1
ATOM 1979 N N . ALA A 1 250 ? -13.099 -19.751 3.289 1.00 69.31 250 ALA A N 1
ATOM 1980 C CA . ALA A 1 250 ? -12.927 -20.645 2.145 1.00 69.31 250 ALA A CA 1
ATOM 1981 C C . ALA A 1 250 ? -11.602 -20.422 1.396 1.00 69.31 250 ALA A C 1
ATOM 1983 O O . ALA A 1 250 ? -11.075 -21.366 0.807 1.00 69.31 250 ALA A O 1
ATOM 1984 N N . ALA A 1 251 ? -11.040 -19.209 1.447 1.00 63.91 251 ALA A N 1
ATOM 1985 C CA . ALA A 1 251 ? -9.722 -18.902 0.892 1.00 63.91 251 ALA A CA 1
ATOM 1986 C C . ALA A 1 251 ? -8.562 -19.599 1.641 1.00 63.91 251 ALA A C 1
ATOM 1988 O O . ALA A 1 251 ? -7.457 -19.665 1.106 1.00 63.91 251 ALA A O 1
ATOM 1989 N N . GLY A 1 252 ? -8.810 -20.177 2.827 1.00 54.69 252 GLY A N 1
ATOM 1990 C CA . GLY A 1 252 ? -7.858 -21.050 3.521 1.00 54.69 252 GLY A CA 1
ATOM 1991 C C . GLY A 1 252 ? -7.031 -20.378 4.619 1.00 54.69 252 GLY A C 1
ATOM 1992 O O . GLY A 1 252 ? -5.826 -20.605 4.705 1.00 54.69 252 GLY A O 1
ATOM 1993 N N . GLY A 1 253 ? -7.677 -19.600 5.492 1.00 55.44 253 GLY A N 1
ATOM 1994 C CA . GLY A 1 253 ? -7.048 -18.974 6.659 1.00 55.44 253 GLY A CA 1
ATOM 1995 C C . GLY A 1 253 ? -6.469 -19.963 7.668 1.00 55.44 253 GLY A C 1
ATOM 1996 O O . GLY A 1 253 ? -7.191 -20.488 8.509 1.00 55.44 253 GLY A O 1
ATOM 1997 N N . VAL A 1 254 ? -5.152 -20.175 7.632 1.00 52.06 254 VAL A N 1
ATOM 1998 C CA . VAL A 1 254 ? -4.404 -20.857 8.698 1.00 52.06 254 VAL A CA 1
ATOM 1999 C C . VAL A 1 254 ? -3.827 -19.773 9.607 1.00 52.06 254 VAL A C 1
ATOM 2001 O O . VAL A 1 254 ? -3.185 -18.845 9.120 1.00 52.06 254 VAL A O 1
ATOM 2004 N N . GLY A 1 255 ? -4.109 -19.850 10.914 1.00 53.75 255 GLY A N 1
ATOM 2005 C CA . GLY A 1 255 ? -3.708 -18.835 11.895 1.00 53.75 255 GLY A CA 1
ATOM 2006 C C . GLY A 1 255 ? -2.249 -18.390 11.740 1.00 53.75 255 GLY A C 1
ATOM 2007 O O . GLY A 1 255 ? -1.404 -19.195 11.364 1.00 53.75 255 GLY A O 1
ATOM 2008 N N . GLY A 1 256 ? -1.978 -17.109 12.026 1.00 53.53 256 GLY A N 1
ATOM 2009 C CA . GLY A 1 256 ? -0.704 -16.446 11.724 1.00 53.53 256 GLY A CA 1
ATOM 2010 C C . GLY A 1 256 ? 0.534 -17.320 11.954 1.00 53.53 256 GLY A C 1
ATOM 2011 O O . GLY A 1 256 ? 0.672 -17.959 12.997 1.00 53.53 256 GLY A O 1
ATOM 2012 N N . ASN A 1 257 ? 1.456 -17.315 10.989 1.00 55.09 257 ASN A N 1
ATOM 2013 C CA . ASN A 1 257 ? 2.661 -18.160 10.965 1.00 55.09 257 ASN A CA 1
ATOM 2014 C C . ASN A 1 257 ? 3.739 -17.749 11.987 1.00 55.09 257 ASN A C 1
ATOM 2016 O O . ASN A 1 257 ? 4.895 -18.161 11.895 1.00 55.09 257 ASN A O 1
ATOM 2020 N N . PHE A 1 258 ? 3.383 -16.904 12.949 1.00 65.94 258 PHE A N 1
ATOM 2021 C CA . PHE A 1 258 ? 4.318 -16.234 13.836 1.00 65.94 258 PHE A CA 1
ATOM 2022 C C . PHE A 1 25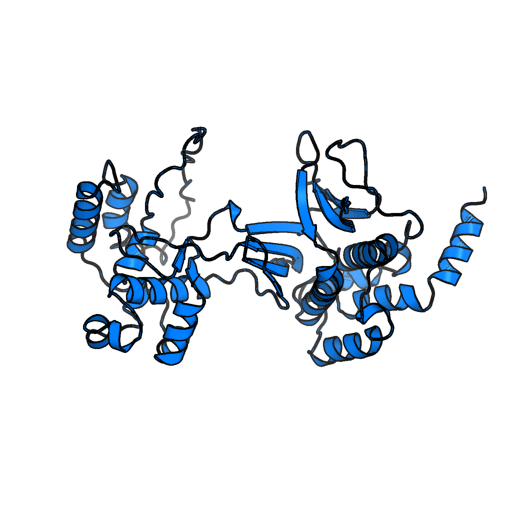8 ? 4.131 -16.734 15.264 1.00 65.94 258 PHE A C 1
ATOM 2024 O O . PHE A 1 258 ? 3.006 -16.959 15.710 1.00 65.94 258 PHE A O 1
ATOM 2031 N N . ALA A 1 259 ? 5.239 -16.882 15.998 1.00 52.84 259 ALA A N 1
ATOM 2032 C CA . ALA A 1 259 ? 5.251 -17.424 17.361 1.00 52.84 259 ALA A CA 1
ATOM 2033 C C . ALA A 1 259 ? 4.282 -16.693 18.312 1.00 52.84 259 ALA A C 1
ATOM 2035 O O . ALA A 1 259 ? 3.761 -17.290 19.251 1.00 52.84 259 ALA A O 1
ATOM 2036 N N . GLU A 1 260 ? 3.999 -15.417 18.034 1.00 54.12 260 GLU A N 1
ATOM 2037 C CA . GLU A 1 260 ? 3.105 -14.582 18.831 1.00 54.12 260 GLU A CA 1
ATOM 2038 C C . GLU A 1 260 ? 1.644 -14.556 18.368 1.00 54.12 260 GLU A C 1
ATOM 2040 O O . GLU A 1 260 ? 0.807 -13.952 19.037 1.00 54.12 260 GLU A O 1
ATOM 2045 N N . ALA A 1 261 ? 1.286 -15.256 17.288 1.00 49.66 261 ALA A N 1
ATOM 2046 C CA . ALA A 1 261 ? -0.099 -15.347 16.816 1.00 49.66 261 ALA A CA 1
ATOM 2047 C C . ALA A 1 261 ? -1.049 -16.045 17.817 1.00 49.66 261 ALA A C 1
ATOM 2049 O O . ALA A 1 261 ? -2.252 -16.145 17.574 1.00 49.66 261 ALA A O 1
ATOM 2050 N N . LEU A 1 262 ? -0.505 -16.564 18.925 1.00 46.44 262 LEU A N 1
ATOM 2051 C CA . LEU A 1 262 ? -1.225 -17.131 20.066 1.00 46.44 262 LEU A CA 1
ATOM 2052 C C . LEU A 1 262 ? -1.390 -16.147 21.240 1.00 46.44 262 LEU A C 1
ATOM 2054 O O . LEU A 1 262 ? -2.284 -16.355 22.054 1.00 46.44 262 LEU A O 1
ATOM 2058 N N . PHE A 1 263 ? -0.599 -15.069 21.339 1.00 46.44 263 PHE A N 1
ATOM 2059 C CA . PHE A 1 263 ? -0.762 -14.074 22.416 1.00 46.44 263 PHE A CA 1
ATOM 2060 C C . PHE A 1 263 ? -2.028 -13.224 22.242 1.00 46.44 263 PHE A C 1
ATOM 2062 O O . PHE A 1 263 ? -2.562 -12.708 23.220 1.00 46.44 263 PHE A O 1
ATOM 2069 N N . SER A 1 264 ? -2.564 -13.140 21.022 1.00 47.97 264 SER A N 1
ATOM 2070 C CA . SER A 1 264 ? -3.851 -12.500 20.730 1.00 47.97 264 SER A CA 1
ATOM 2071 C C . SER A 1 264 ? -5.071 -13.321 21.173 1.00 47.97 264 SER A C 1
ATOM 2073 O O . SER A 1 264 ? -6.180 -12.795 21.135 1.00 47.97 264 SER A O 1
ATOM 2075 N N . GLN A 1 265 ? -4.905 -14.567 21.651 1.00 43.06 265 GLN A N 1
ATOM 2076 C CA . GLN A 1 265 ? -6.018 -15.380 22.175 1.00 43.06 265 GLN A CA 1
ATOM 2077 C C . GLN A 1 265 ? -6.676 -14.789 23.438 1.00 43.06 265 GLN A C 1
ATOM 2079 O O . GLN A 1 265 ? -7.741 -15.254 23.835 1.00 43.06 265 GLN A O 1
ATOM 2084 N N . GLY A 1 266 ? -6.068 -13.769 24.055 1.00 48.00 266 GLY A N 1
ATOM 2085 C CA . GLY A 1 266 ? -6.628 -13.027 25.189 1.00 48.00 266 GLY A CA 1
ATOM 2086 C C . GLY A 1 266 ? -7.283 -11.685 24.839 1.00 48.00 266 GLY A C 1
ATOM 2087 O O . GLY A 1 266 ? -7.751 -11.005 25.751 1.00 48.00 266 GLY A O 1
ATOM 2088 N N . ASN A 1 267 ? -7.315 -11.273 23.567 1.00 59.62 267 ASN A N 1
ATOM 2089 C CA . ASN A 1 267 ? -7.945 -10.009 23.188 1.00 59.62 267 ASN A CA 1
ATOM 2090 C C . ASN A 1 267 ? -9.454 -10.200 23.053 1.00 59.62 267 ASN A C 1
ATOM 2092 O O . ASN A 1 267 ? -9.970 -10.474 21.971 1.00 59.62 267 ASN A O 1
ATOM 2096 N N . ASP A 1 268 ? -10.147 -10.061 24.180 1.00 72.56 268 ASP A N 1
ATOM 2097 C CA . ASP A 1 268 ? -11.595 -9.892 24.198 1.00 72.56 268 ASP A CA 1
ATOM 2098 C C . ASP A 1 268 ? -11.979 -8.744 23.242 1.00 72.56 268 ASP A C 1
ATOM 2100 O O . ASP A 1 268 ? -11.466 -7.627 23.419 1.00 72.56 268 ASP A O 1
ATOM 2104 N N . PRO A 1 269 ? -12.832 -8.989 22.224 1.00 77.25 269 PRO A N 1
ATOM 2105 C CA . PRO A 1 269 ? -13.340 -7.955 21.333 1.00 77.25 269 PRO A CA 1
ATOM 2106 C C . PRO A 1 269 ? -13.782 -6.686 22.063 1.00 77.25 269 PRO A C 1
ATOM 2108 O O . PRO A 1 269 ? -13.512 -5.595 21.566 1.00 77.25 269 PRO A O 1
ATOM 2111 N N . GLU A 1 270 ? -14.380 -6.821 23.251 1.00 78.75 270 GLU A N 1
ATOM 2112 C CA . GLU A 1 270 ? -14.851 -5.720 24.098 1.00 78.75 270 GLU A CA 1
ATOM 2113 C C . GLU A 1 270 ? -13.788 -4.639 24.331 1.00 78.75 270 GLU A C 1
ATOM 2115 O O . GLU A 1 270 ? -14.075 -3.442 24.237 1.00 78.75 270 GLU A O 1
ATOM 2120 N N . ASN A 1 271 ? -12.535 -5.044 24.557 1.00 79.81 271 ASN A N 1
ATOM 2121 C CA . ASN A 1 271 ? -11.438 -4.122 24.852 1.00 79.81 271 ASN A CA 1
ATOM 2122 C C . ASN A 1 271 ? -11.130 -3.184 23.680 1.00 79.81 271 ASN A C 1
ATOM 2124 O O . ASN A 1 271 ? -10.686 -2.056 23.891 1.00 79.81 271 ASN A O 1
ATOM 2128 N N . HIS A 1 272 ? -11.381 -3.624 22.446 1.00 82.88 272 HIS A N 1
ATOM 2129 C CA . HIS A 1 272 ? -11.164 -2.803 21.258 1.00 82.88 272 HIS A CA 1
ATOM 2130 C C . HIS A 1 272 ? -12.291 -1.789 21.029 1.00 82.88 272 HIS A C 1
ATOM 2132 O O . HIS A 1 272 ? -12.067 -0.795 20.349 1.00 82.88 272 HIS A O 1
ATOM 2138 N N . PHE A 1 273 ? -13.475 -1.998 21.618 1.00 84.25 273 PHE A N 1
ATOM 2139 C CA . PHE A 1 273 ? -14.617 -1.076 21.541 1.00 84.25 273 PHE A CA 1
ATOM 2140 C C . PHE A 1 273 ? -14.657 -0.059 22.692 1.00 84.25 273 PHE A C 1
ATOM 2142 O O . PHE A 1 273 ? -15.603 0.731 22.790 1.00 84.25 273 PHE A O 1
ATOM 2149 N N . LEU A 1 274 ? -13.635 -0.021 23.554 1.00 78.94 274 LEU A N 1
ATOM 2150 C CA . LEU A 1 274 ? -13.498 1.037 24.552 1.00 78.94 274 LEU A CA 1
ATOM 2151 C C . LEU A 1 274 ? -13.432 2.402 23.855 1.00 78.94 274 LEU A C 1
ATOM 2153 O O . LEU A 1 274 ? -12.545 2.681 23.058 1.00 78.94 274 LEU A O 1
ATOM 2157 N N . GLY A 1 275 ? -14.405 3.262 24.153 1.00 78.88 275 GLY A N 1
ATOM 2158 C CA . GLY A 1 275 ? -14.520 4.576 23.526 1.00 78.88 275 GLY A CA 1
ATOM 2159 C C . GLY A 1 275 ? -15.166 4.578 22.135 1.00 78.88 275 GLY A C 1
ATOM 2160 O O . GLY A 1 275 ? -15.099 5.591 21.436 1.00 78.88 275 GLY A O 1
ATOM 2161 N N . TRP A 1 276 ? -15.838 3.487 21.752 1.00 86.12 276 TRP A N 1
ATOM 2162 C CA . TRP A 1 276 ? -16.633 3.403 20.526 1.00 86.12 276 TRP A CA 1
ATOM 2163 C C . TRP A 1 276 ? -17.622 4.568 20.386 1.00 86.12 276 TRP A C 1
ATOM 2165 O O . TRP A 1 276 ? -17.725 5.152 19.310 1.00 86.12 276 TRP A O 1
ATOM 2175 N N . ASP A 1 277 ? -18.323 4.940 21.459 1.00 84.25 277 ASP A N 1
ATOM 2176 C CA . ASP A 1 277 ? -19.358 5.988 21.445 1.00 84.25 277 ASP A CA 1
ATOM 2177 C C . ASP A 1 277 ? -18.820 7.410 21.223 1.00 84.25 277 ASP A C 1
ATOM 2179 O O . ASP A 1 277 ? -19.578 8.296 20.831 1.00 84.25 277 ASP A O 1
ATOM 2183 N N . TYR A 1 278 ? -17.527 7.653 21.445 1.00 87.50 278 TYR A N 1
ATOM 2184 C CA . TYR A 1 278 ? -16.929 8.952 21.135 1.00 87.50 278 TYR A CA 1
ATOM 2185 C C . TYR A 1 278 ? -16.653 9.019 19.640 1.00 87.50 278 TYR A C 1
ATOM 2187 O O . TYR A 1 278 ? -16.051 8.082 19.142 1.00 87.50 278 TYR A O 1
ATOM 2195 N N . PRO A 1 279 ? -17.040 10.068 18.903 1.00 89.62 279 PRO A N 1
ATOM 2196 C CA . PRO A 1 279 ? -16.716 10.159 17.483 1.00 89.62 279 PRO A CA 1
ATOM 2197 C C . PRO A 1 279 ? -15.200 10.247 17.261 1.00 89.62 279 PRO A C 1
ATOM 2199 O O . PRO A 1 279 ? -14.462 10.687 18.147 1.00 89.62 279 PRO A O 1
ATOM 2202 N N . LEU A 1 280 ? -14.731 9.858 16.074 1.00 93.75 280 LEU A N 1
ATOM 2203 C CA . LEU A 1 280 ? -13.356 10.140 15.659 1.00 93.75 280 LEU A CA 1
ATOM 2204 C C . LEU A 1 280 ? -13.086 11.648 15.714 1.00 93.75 280 LEU A C 1
ATOM 2206 O O . LEU A 1 280 ? -13.861 12.455 15.194 1.00 93.75 280 LEU A O 1
ATOM 2210 N N . SER A 1 281 ? -11.958 12.026 16.317 1.00 95.31 281 SER A N 1
ATOM 2211 C CA . SER A 1 281 ? -11.490 13.411 16.309 1.00 95.31 281 SER A CA 1
ATOM 2212 C C . SER A 1 281 ? -11.269 13.882 14.870 1.00 95.31 281 SER A C 1
ATOM 2214 O O . SER A 1 281 ? -10.754 13.136 14.034 1.00 95.31 281 SER A O 1
ATOM 2216 N N . MET A 1 282 ? -11.601 15.142 14.587 1.00 96.56 282 MET A N 1
ATOM 2217 C CA . MET A 1 282 ? -11.242 15.754 13.308 1.00 96.56 282 MET A CA 1
ATOM 2218 C C . MET A 1 282 ? -9.725 15.924 13.216 1.00 96.56 282 MET A C 1
ATOM 2220 O O . MET A 1 282 ? -9.074 16.300 14.196 1.00 96.56 282 MET A O 1
ATOM 2224 N N . TYR A 1 283 ? -9.165 15.657 12.039 1.00 96.31 283 TYR A N 1
ATOM 2225 C CA . TYR A 1 283 ? -7.743 15.841 11.790 1.00 96.31 283 TYR A CA 1
ATOM 2226 C C . TYR A 1 283 ? -7.354 17.311 11.976 1.00 96.31 283 TYR A C 1
ATOM 2228 O O . TYR A 1 283 ? -8.033 18.220 11.502 1.00 96.31 283 TYR A O 1
ATOM 2236 N N . SER A 1 284 ? -6.233 17.529 12.655 1.00 93.56 284 SER A N 1
ATOM 2237 C CA . SER A 1 284 ? -5.617 18.838 12.841 1.00 93.56 284 SER A CA 1
ATOM 2238 C C . SER A 1 284 ? -4.103 18.677 12.844 1.00 93.56 284 SER A C 1
ATOM 2240 O O . SER A 1 284 ? -3.587 17.698 13.385 1.00 93.56 284 SER A O 1
ATOM 2242 N N . GLU A 1 285 ? -3.384 19.643 12.282 1.00 93.50 285 GLU A N 1
ATOM 2243 C CA . GLU A 1 285 ? -1.919 19.695 12.367 1.00 93.50 285 GLU A CA 1
ATOM 2244 C C . GLU A 1 285 ? -1.435 20.072 13.782 1.00 93.50 285 GLU A C 1
ATOM 2246 O O . GLU A 1 285 ? -0.273 19.837 14.118 1.00 93.50 285 GLU A O 1
ATOM 2251 N N . ASP A 1 286 ? -2.316 20.613 14.640 1.00 92.88 286 ASP A N 1
ATOM 2252 C CA . ASP A 1 286 ? -1.992 20.906 16.040 1.00 92.88 286 ASP A CA 1
ATOM 2253 C C . ASP A 1 286 ? -1.840 19.594 16.840 1.00 92.88 286 ASP A C 1
ATOM 2255 O O . ASP A 1 286 ? -2.830 18.874 17.051 1.00 92.88 286 ASP A O 1
ATOM 2259 N N . PRO A 1 287 ? -0.631 19.280 17.351 1.00 88.44 287 PRO A N 1
ATOM 2260 C CA . PRO A 1 287 ? -0.377 18.047 18.093 1.00 88.44 287 PRO A CA 1
ATOM 2261 C C . PRO A 1 287 ? -1.154 17.958 19.418 1.00 88.44 287 PRO A C 1
ATOM 2263 O O . PRO A 1 287 ? -1.242 16.876 20.002 1.00 88.44 287 PRO A O 1
ATOM 2266 N N . LYS A 1 288 ? -1.738 19.063 19.908 1.00 89.25 288 LYS A N 1
ATOM 2267 C CA . LYS A 1 288 ? -2.593 19.069 21.107 1.00 89.25 288 LYS A CA 1
ATOM 2268 C C . LYS A 1 288 ? -3.955 18.419 20.874 1.00 89.25 288 LYS A C 1
ATOM 2270 O O . LYS A 1 288 ? -4.562 17.938 21.829 1.00 89.25 288 LYS A O 1
ATOM 2275 N N . VAL A 1 289 ? -4.443 18.395 19.634 1.00 89.56 289 VAL A N 1
ATOM 2276 C CA . VAL A 1 289 ? -5.704 17.729 19.281 1.00 89.56 289 VAL A CA 1
ATOM 2277 C C . VAL A 1 289 ? -5.425 16.239 19.150 1.00 89.56 289 VAL A C 1
ATOM 2279 O O . VAL A 1 289 ? -4.934 15.813 18.118 1.00 89.56 289 VAL A O 1
ATOM 2282 N N . ARG A 1 290 ? -5.658 15.439 20.188 1.00 87.25 290 ARG A N 1
ATOM 2283 C CA . ARG A 1 290 ? -5.359 13.994 20.175 1.00 87.25 290 ARG A CA 1
ATOM 2284 C C . ARG A 1 290 ? -6.517 13.180 19.590 1.00 87.25 290 ARG A C 1
ATOM 2286 O O . ARG A 1 290 ? -7.677 13.596 19.677 1.00 87.25 290 ARG A O 1
ATOM 2293 N N . SER A 1 291 ? -6.204 12.012 19.031 1.00 88.25 291 SER A N 1
ATOM 2294 C CA . SER A 1 291 ? -7.223 10.990 18.767 1.00 88.25 291 SER A CA 1
ATOM 2295 C C . SER A 1 291 ? -7.273 9.984 19.913 1.00 88.25 291 SER A C 1
ATOM 2297 O O . SER A 1 291 ? -6.242 9.654 20.499 1.00 88.25 291 SER A O 1
ATOM 2299 N N . GLY A 1 292 ? -8.476 9.505 20.234 1.00 83.25 292 GLY A N 1
ATOM 2300 C CA . GLY A 1 292 ? -8.656 8.345 21.110 1.00 83.25 292 GLY A CA 1
ATOM 2301 C C . GLY A 1 292 ? -8.334 7.021 20.411 1.00 83.25 292 GLY A C 1
ATOM 2302 O O . GLY A 1 292 ? -8.105 6.024 21.086 1.00 83.25 292 GLY A O 1
ATOM 2303 N N . ASP A 1 293 ? -8.277 7.024 19.078 1.00 89.62 293 ASP A N 1
ATOM 2304 C CA . ASP A 1 293 ? -8.036 5.855 18.241 1.00 89.62 293 ASP A CA 1
ATOM 2305 C C . ASP A 1 293 ? -6.629 5.935 17.648 1.00 89.62 293 ASP A C 1
ATOM 2307 O O . ASP A 1 293 ? -6.252 6.931 17.021 1.00 89.62 293 ASP A O 1
ATOM 2311 N N . PHE A 1 294 ? -5.826 4.896 17.862 1.00 89.88 294 PHE A N 1
ATOM 2312 C CA . PHE A 1 294 ? -4.437 4.892 17.432 1.00 89.88 294 PHE A CA 1
ATOM 2313 C C . PHE A 1 294 ? -3.867 3.480 17.277 1.00 89.88 294 PHE A C 1
ATOM 2315 O O . PHE A 1 294 ? -4.352 2.529 17.887 1.00 89.88 294 PHE A O 1
ATOM 2322 N N . ILE A 1 295 ? -2.797 3.358 16.489 1.00 88.12 295 ILE A N 1
ATOM 2323 C CA . ILE A 1 295 ? -2.003 2.132 16.352 1.00 88.12 295 ILE A CA 1
ATOM 2324 C C . ILE A 1 295 ? -0.529 2.416 16.705 1.00 88.12 295 ILE A C 1
ATOM 2326 O O . ILE A 1 295 ? 0.075 3.344 16.152 1.00 88.12 295 ILE A O 1
ATOM 2330 N N . PRO A 1 296 ? 0.057 1.675 17.665 1.00 83.62 296 PRO A N 1
ATOM 2331 C CA . PRO A 1 296 ? 1.420 1.909 18.133 1.00 83.62 296 PRO A CA 1
ATOM 2332 C C . PRO A 1 296 ? 2.475 1.386 17.152 1.00 83.62 296 PRO A C 1
ATOM 2334 O O . PRO A 1 296 ? 2.254 0.407 16.439 1.00 83.62 296 PRO A O 1
ATOM 2337 N N . THR A 1 297 ? 3.656 2.005 17.171 1.00 82.88 297 THR A N 1
ATOM 2338 C CA . THR A 1 297 ? 4.863 1.505 16.497 1.00 82.88 297 THR A CA 1
ATOM 2339 C C . THR A 1 297 ? 5.892 1.018 17.523 1.00 82.88 297 THR A C 1
ATOM 2341 O O . THR A 1 297 ? 5.754 1.239 18.727 1.00 82.88 297 THR A O 1
ATOM 2344 N N . ASN A 1 298 ? 6.957 0.363 17.060 1.00 69.31 298 ASN A N 1
ATOM 2345 C CA . ASN A 1 298 ? 8.070 -0.110 17.891 1.00 69.31 298 ASN A CA 1
ATOM 2346 C C . ASN A 1 298 ? 9.054 0.998 18.319 1.00 69.31 298 ASN A C 1
ATOM 2348 O O . ASN A 1 298 ? 9.951 0.730 19.114 1.00 69.31 298 ASN A O 1
ATOM 2352 N N . TRP A 1 299 ? 8.889 2.235 17.839 1.00 66.94 299 TRP A N 1
ATOM 2353 C CA . TRP A 1 299 ? 9.857 3.328 18.033 1.00 66.94 299 TRP A CA 1
ATOM 2354 C C . TRP A 1 299 ? 9.351 4.460 18.936 1.00 66.94 299 TRP A C 1
ATOM 2356 O O . TRP A 1 299 ? 9.856 5.577 18.876 1.00 66.94 299 TRP A O 1
ATOM 2366 N N . GLY A 1 300 ? 8.327 4.204 19.756 1.00 67.81 300 GLY A N 1
ATOM 2367 C CA . GLY A 1 300 ? 7.708 5.243 20.592 1.00 67.81 300 GLY A CA 1
ATOM 2368 C C . GLY A 1 300 ? 6.909 6.280 19.793 1.00 67.81 300 GLY A C 1
ATOM 2369 O O . GLY A 1 300 ? 6.483 7.291 20.345 1.00 67.81 300 GLY A O 1
ATOM 2370 N N . VAL A 1 301 ? 6.689 6.012 18.505 1.00 81.25 301 VAL A N 1
ATOM 2371 C CA . VAL A 1 301 ? 5.807 6.773 17.623 1.00 81.25 301 VAL A CA 1
ATOM 2372 C C . VAL A 1 301 ? 4.446 6.078 17.608 1.00 81.25 301 VAL A C 1
ATOM 2374 O O . VAL A 1 301 ? 4.314 4.882 17.876 1.00 81.25 301 VAL A O 1
ATOM 2377 N N . THR A 1 302 ? 3.383 6.826 17.355 1.00 87.19 302 THR A N 1
ATOM 2378 C CA . THR A 1 302 ? 2.032 6.277 17.265 1.00 87.19 302 THR A CA 1
ATOM 2379 C C . THR A 1 302 ? 1.318 6.942 16.103 1.00 87.19 302 THR A C 1
ATOM 2381 O O . THR A 1 302 ? 1.385 8.165 15.965 1.00 87.19 302 THR A O 1
ATOM 2384 N N . TYR A 1 303 ? 0.635 6.143 15.285 1.00 92.38 303 TYR A N 1
ATOM 2385 C CA . TYR A 1 303 ? -0.276 6.681 14.286 1.00 92.38 303 TYR A CA 1
ATOM 2386 C C . TYR A 1 303 ? -1.635 6.888 14.933 1.00 92.38 303 TYR A C 1
ATOM 2388 O O . TYR A 1 303 ? -2.299 5.936 15.336 1.00 92.38 303 TYR A O 1
ATOM 2396 N N . GLU A 1 304 ? -2.034 8.142 15.047 1.00 94.12 304 GLU A N 1
ATOM 2397 C CA . GLU A 1 304 ? -3.357 8.536 15.505 1.00 94.12 304 GLU A CA 1
ATOM 2398 C C . GLU A 1 304 ? -4.322 8.552 14.317 1.00 94.12 304 GLU A C 1
ATOM 2400 O O . GLU A 1 304 ? -3.968 8.990 13.222 1.00 94.12 304 GLU A O 1
ATOM 2405 N N . ILE A 1 305 ? -5.543 8.074 14.529 1.00 95.69 305 ILE A N 1
ATOM 2406 C CA . ILE A 1 305 ? -6.542 7.892 13.477 1.00 95.69 305 ILE A CA 1
ATOM 2407 C C . ILE A 1 305 ? -7.618 8.966 13.622 1.00 95.69 305 ILE A C 1
ATOM 2409 O O . ILE A 1 305 ? -8.219 9.109 14.682 1.00 95.69 305 ILE A O 1
ATOM 2413 N N . PHE A 1 306 ? -7.874 9.722 12.561 1.00 97.19 306 PHE A N 1
ATOM 2414 C CA . PHE A 1 306 ? -8.771 10.875 12.556 1.00 97.19 306 PHE A CA 1
ATOM 2415 C C . PHE A 1 306 ? -9.807 10.796 11.437 1.00 97.19 306 PHE A C 1
ATOM 2417 O O . PHE A 1 306 ? -9.639 10.074 10.452 1.00 97.19 306 PHE A O 1
ATOM 2424 N N . MET A 1 307 ? -10.835 11.631 11.565 1.00 97.19 307 MET A N 1
ATOM 2425 C CA . MET A 1 307 ? -11.741 11.996 10.482 1.00 97.19 307 MET A CA 1
ATOM 2426 C C . MET A 1 307 ? -11.212 13.239 9.748 1.00 97.19 307 MET A C 1
ATOM 2428 O O . MET A 1 307 ? -10.949 14.274 10.358 1.00 97.19 307 MET A O 1
ATOM 2432 N N . GLY A 1 308 ? -11.059 13.167 8.429 1.00 95.50 308 GLY A N 1
ATOM 2433 C CA . GLY A 1 308 ? -10.739 14.315 7.579 1.00 95.50 308 GLY A CA 1
ATOM 2434 C C . GLY A 1 308 ? -11.977 15.136 7.198 1.00 95.50 308 GLY A C 1
ATOM 2435 O O . GLY A 1 308 ? -13.104 14.659 7.288 1.00 95.50 308 GLY A O 1
ATOM 2436 N N . GLU A 1 309 ? -11.777 16.359 6.696 1.00 90.00 309 GLU A N 1
ATOM 2437 C CA . GLU A 1 309 ? -12.872 17.265 6.288 1.00 90.00 309 GLU A CA 1
ATOM 2438 C C . GLU A 1 309 ? -13.817 16.661 5.233 1.00 90.00 309 GLU A C 1
ATOM 2440 O O . GLU A 1 309 ? -15.022 16.895 5.273 1.00 90.00 309 GLU A O 1
ATOM 2445 N N . ASN A 1 310 ? -13.298 15.819 4.334 1.00 93.81 310 ASN A N 1
ATOM 2446 C CA . ASN A 1 310 ? -14.085 15.132 3.302 1.00 93.81 310 ASN A CA 1
ATOM 2447 C C . ASN A 1 310 ? -14.604 13.760 3.751 1.00 93.81 310 ASN A C 1
ATOM 2449 O O . ASN A 1 310 ? -14.854 12.893 2.914 1.00 93.81 310 ASN A O 1
ATOM 2453 N N . LYS A 1 311 ? -14.741 13.552 5.066 1.00 95.81 311 LYS A N 1
ATOM 2454 C CA . LYS A 1 311 ? -15.066 12.252 5.663 1.00 95.81 311 LYS A CA 1
ATOM 2455 C C . LYS A 1 311 ? -14.028 11.163 5.350 1.00 95.81 311 LYS A C 1
ATOM 2457 O O . LYS A 1 311 ? -14.352 9.979 5.336 1.00 95.81 311 LYS A O 1
ATOM 2462 N N . ASP A 1 312 ? -12.789 11.555 5.074 1.00 96.75 312 ASP A N 1
ATOM 2463 C CA . ASP A 1 312 ? -11.687 10.621 4.840 1.00 96.75 312 ASP A CA 1
ATOM 2464 C C . ASP A 1 312 ? -11.202 10.014 6.166 1.00 96.75 312 ASP A C 1
ATOM 2466 O O . ASP A 1 312 ? -11.233 10.684 7.198 1.00 96.75 312 ASP A O 1
ATOM 2470 N N . LEU A 1 313 ? -10.675 8.791 6.137 1.00 97.19 313 LEU A N 1
ATOM 2471 C CA . LEU A 1 313 ? -9.873 8.254 7.236 1.00 97.19 313 LEU A CA 1
ATOM 2472 C C . LEU A 1 313 ? -8.457 8.809 7.120 1.00 97.19 313 LEU A C 1
ATOM 2474 O O . LEU A 1 313 ? -7.824 8.631 6.079 1.00 97.19 313 LEU A O 1
ATOM 2478 N N . VAL A 1 314 ? -7.942 9.451 8.164 1.00 97.06 314 VAL A N 1
ATOM 2479 C CA . VAL A 1 314 ? -6.611 10.072 8.139 1.00 97.06 314 VAL A CA 1
ATOM 2480 C C . VAL A 1 314 ? -5.735 9.484 9.233 1.00 97.06 314 VAL A C 1
ATOM 2482 O O . VAL A 1 314 ? -6.091 9.522 10.406 1.00 97.06 314 VAL A O 1
ATOM 2485 N N . PHE A 1 315 ? -4.562 8.987 8.854 1.00 96.25 315 PHE A N 1
ATOM 2486 C CA . PHE A 1 315 ? -3.517 8.582 9.787 1.00 96.25 315 PHE A CA 1
ATOM 2487 C C . PHE A 1 315 ? -2.569 9.755 9.984 1.00 96.25 315 PHE A C 1
ATOM 2489 O O . PHE A 1 315 ? -1.907 10.193 9.044 1.00 96.25 315 PHE A O 1
ATOM 2496 N N . GLY A 1 316 ? -2.512 10.270 11.203 1.00 94.44 316 GLY A N 1
ATOM 2497 C CA . GLY A 1 316 ? -1.605 11.330 11.607 1.00 94.44 316 GLY A CA 1
ATOM 2498 C C . GLY A 1 316 ? -0.468 10.795 12.465 1.00 94.44 316 GLY A C 1
ATOM 2499 O O . GLY A 1 316 ? -0.664 9.889 13.271 1.00 94.44 316 GLY A O 1
ATOM 2500 N N . VAL A 1 317 ? 0.718 11.375 12.324 1.00 92.44 317 VAL A N 1
ATOM 2501 C CA . VAL A 1 317 ? 1.898 11.006 13.107 1.00 92.44 317 VAL A CA 1
ATOM 2502 C C . VAL A 1 317 ? 2.589 12.250 13.657 1.00 92.44 317 VAL A C 1
ATOM 2504 O O . VAL A 1 317 ? 2.659 13.286 12.992 1.00 92.44 317 VAL A O 1
ATOM 2507 N N . VAL A 1 318 ? 3.088 12.153 14.889 1.00 85.06 318 VAL A N 1
ATOM 2508 C CA . VAL A 1 318 ? 3.890 13.195 15.538 1.00 85.06 318 VAL A CA 1
ATOM 2509 C C . VAL A 1 318 ? 5.245 12.587 15.874 1.00 85.06 318 VAL A C 1
ATOM 2511 O O . VAL A 1 318 ? 5.353 11.813 16.819 1.00 85.06 318 VAL A O 1
ATOM 2514 N N . GLU A 1 319 ? 6.266 12.921 15.088 1.00 74.06 319 GLU A N 1
ATOM 2515 C CA . GLU A 1 319 ? 7.649 12.498 15.350 1.00 74.06 319 GLU A CA 1
ATOM 2516 C C . GLU A 1 319 ? 8.459 13.640 15.963 1.00 74.06 319 GLU A C 1
ATOM 2518 O O . GLU A 1 319 ? 9.098 13.433 16.985 1.00 74.06 319 GLU A O 1
ATOM 2523 N N . ASN A 1 320 ? 8.367 14.857 15.407 1.00 72.50 320 ASN A N 1
ATOM 2524 C CA . ASN A 1 320 ? 8.923 16.095 15.962 1.00 72.50 320 ASN A CA 1
ATOM 2525 C C . ASN A 1 320 ? 8.186 17.310 15.366 1.00 72.50 320 ASN A C 1
ATOM 2527 O O . ASN A 1 320 ? 8.243 17.531 14.159 1.00 72.50 320 ASN A O 1
ATOM 2531 N N . GLY A 1 321 ? 7.523 18.123 16.196 1.00 82.12 321 GLY A N 1
ATOM 2532 C CA . GLY A 1 321 ? 6.828 19.336 15.740 1.00 82.12 321 GLY A CA 1
ATOM 2533 C C . GLY A 1 321 ? 5.338 19.126 15.414 1.00 82.12 321 GLY A C 1
ATOM 2534 O O . GLY A 1 321 ? 4.658 18.440 16.183 1.00 82.12 321 GLY A O 1
ATOM 2535 N N . PRO A 1 322 ? 4.790 19.772 14.362 1.00 87.56 322 PRO A N 1
ATOM 2536 C CA . PRO A 1 322 ? 3.377 19.640 14.014 1.00 87.56 322 PRO A CA 1
ATOM 2537 C C . PRO A 1 322 ? 3.044 18.212 13.568 1.00 87.56 322 PRO A C 1
ATOM 2539 O O . PRO A 1 322 ? 3.911 17.467 13.106 1.00 87.56 322 PRO A O 1
ATOM 2542 N N . ARG A 1 323 ? 1.772 17.826 13.699 1.00 93.25 323 ARG A N 1
ATOM 2543 C CA . ARG A 1 323 ? 1.300 16.532 13.203 1.00 93.25 323 ARG A CA 1
ATOM 2544 C C . ARG A 1 323 ? 1.386 16.504 11.680 1.00 93.25 323 ARG A C 1
ATOM 2546 O O . ARG A 1 323 ? 0.898 17.413 11.014 1.00 93.25 323 ARG A O 1
ATOM 2553 N N . ARG A 1 324 ? 1.957 15.426 11.144 1.00 92.44 324 ARG A N 1
ATOM 2554 C CA . ARG A 1 324 ? 2.003 15.141 9.708 1.00 92.44 324 ARG A CA 1
ATOM 2555 C C . ARG A 1 324 ? 0.945 14.107 9.343 1.00 92.44 324 ARG A C 1
ATOM 2557 O O . ARG A 1 324 ? 0.748 13.137 10.073 1.00 92.44 324 ARG A O 1
ATOM 2564 N N . GLU A 1 325 ? 0.322 14.272 8.184 1.00 93.19 325 GLU A N 1
ATOM 2565 C CA . GLU A 1 325 ? -0.491 13.229 7.562 1.00 93.19 325 GLU A CA 1
ATOM 2566 C C . GLU A 1 325 ? 0.427 12.139 6.993 1.00 93.19 325 GLU A C 1
ATOM 2568 O O . GLU A 1 325 ? 1.268 12.403 6.134 1.00 93.19 325 GLU A O 1
ATOM 2573 N N . ALA A 1 326 ? 0.280 10.916 7.495 1.00 92.00 326 ALA A N 1
ATOM 2574 C CA . ALA A 1 326 ? 1.006 9.746 7.017 1.00 92.00 326 ALA A CA 1
ATOM 2575 C C . ALA A 1 326 ? 0.276 9.054 5.857 1.00 92.00 326 ALA A C 1
ATOM 2577 O O . ALA A 1 326 ? 0.919 8.601 4.915 1.00 92.00 326 ALA A O 1
ATOM 2578 N N . MET A 1 327 ? -1.056 8.956 5.927 1.00 93.69 327 MET A N 1
ATOM 2579 C CA . MET A 1 327 ? -1.879 8.332 4.886 1.00 93.69 327 MET A CA 1
ATOM 2580 C C . MET A 1 327 ? -3.344 8.760 5.010 1.00 93.69 327 MET A C 1
ATOM 2582 O O . MET A 1 327 ? -3.812 9.075 6.107 1.00 93.69 327 MET A O 1
ATOM 2586 N N . ARG A 1 328 ? -4.086 8.708 3.899 1.00 94.44 328 ARG A N 1
ATOM 2587 C CA . ARG A 1 328 ? -5.503 9.085 3.836 1.00 94.44 328 ARG A CA 1
ATOM 2588 C C . ARG A 1 328 ? -6.314 8.147 2.954 1.00 94.44 328 ARG A C 1
ATOM 2590 O O . ARG A 1 328 ? -5.957 7.948 1.796 1.00 94.44 328 ARG A O 1
ATOM 2597 N N . PHE A 1 329 ? -7.448 7.663 3.449 1.00 94.81 329 PHE A N 1
ATOM 2598 C CA . PHE A 1 329 ? -8.380 6.815 2.702 1.00 94.81 329 PHE A CA 1
ATOM 2599 C C . PHE A 1 329 ? -9.697 7.537 2.466 1.00 94.81 329 PHE A C 1
ATOM 2601 O O . PHE A 1 329 ? -10.287 8.089 3.392 1.00 94.81 329 PHE A O 1
ATOM 2608 N N . ARG A 1 330 ? -10.166 7.520 1.220 1.00 94.06 330 ARG A N 1
ATOM 2609 C CA . ARG A 1 330 ? -11.433 8.146 0.850 1.00 94.06 330 ARG A CA 1
ATOM 2610 C C . ARG A 1 330 ? -12.614 7.277 1.272 1.00 94.06 330 ARG A C 1
ATOM 2612 O O . ARG A 1 330 ? -12.474 6.055 1.294 1.00 94.06 330 ARG A O 1
ATOM 2619 N N . PRO A 1 331 ? -13.804 7.865 1.489 1.00 94.56 331 PRO A N 1
ATOM 2620 C CA . PRO A 1 331 ? -15.044 7.137 1.762 1.00 94.56 331 PRO A CA 1
ATOM 2621 C C . PRO A 1 331 ? -15.277 5.887 0.901 1.00 94.56 331 PRO A C 1
ATOM 2623 O O . PRO A 1 331 ? -15.679 4.845 1.408 1.00 94.56 331 PRO A O 1
ATOM 2626 N N . GLN A 1 332 ? -14.988 5.968 -0.402 1.00 92.81 332 GLN A N 1
ATOM 2627 C CA . GLN A 1 332 ? -15.217 4.873 -1.353 1.00 92.81 332 GLN A CA 1
ATOM 2628 C C . GLN A 1 332 ? -14.266 3.681 -1.152 1.00 92.81 332 GLN A C 1
ATOM 2630 O O . GLN A 1 332 ? -14.495 2.612 -1.705 1.00 92.81 332 GLN A O 1
ATOM 2635 N N . GLU A 1 333 ? -13.197 3.853 -0.374 1.00 93.06 333 GLU A N 1
ATOM 2636 C CA . GLU A 1 333 ? -12.191 2.825 -0.106 1.00 93.06 333 GLU A CA 1
ATOM 2637 C C . GLU A 1 333 ? -12.473 2.050 1.185 1.00 93.06 333 GLU A C 1
ATOM 2639 O O . GLU A 1 333 ? -11.748 1.107 1.486 1.00 93.06 333 GLU A O 1
ATOM 2644 N N . ALA A 1 334 ? -13.515 2.409 1.944 1.00 94.12 334 ALA A N 1
ATOM 2645 C CA . ALA A 1 334 ? -13.795 1.808 3.246 1.00 94.12 334 ALA A CA 1
ATOM 2646 C C . ALA A 1 334 ? -13.980 0.286 3.181 1.00 94.12 334 ALA A C 1
ATOM 2648 O O . ALA A 1 334 ? -13.398 -0.442 3.986 1.00 94.12 334 ALA A O 1
ATOM 2649 N N . GLU A 1 335 ? -14.734 -0.212 2.197 1.00 92.38 335 GLU A N 1
ATOM 2650 C CA . GLU A 1 335 ? -14.904 -1.656 2.014 1.00 92.38 335 GLU A CA 1
ATOM 2651 C C . GLU A 1 335 ? -13.582 -2.334 1.641 1.00 92.38 335 GLU A C 1
ATOM 2653 O O . GLU A 1 335 ? -13.226 -3.346 2.240 1.00 92.38 335 GLU A O 1
ATOM 2658 N N . LEU A 1 336 ? -12.834 -1.763 0.693 1.00 92.75 336 LEU A N 1
ATOM 2659 C CA . LEU A 1 336 ? -11.552 -2.305 0.228 1.00 92.75 336 LEU A CA 1
ATOM 2660 C C . LEU A 1 336 ? -10.540 -2.383 1.377 1.00 92.75 336 LEU A C 1
ATOM 2662 O O . LEU A 1 336 ? -9.857 -3.393 1.539 1.00 92.75 336 LEU A O 1
ATOM 2666 N N . PHE A 1 337 ? -10.509 -1.350 2.219 1.00 94.50 337 PHE A N 1
ATOM 2667 C CA . PHE A 1 337 ? -9.669 -1.294 3.405 1.00 94.50 337 PHE A CA 1
ATOM 2668 C C . PHE A 1 337 ? -10.027 -2.403 4.400 1.00 94.50 337 PHE A C 1
ATOM 2670 O O . PHE A 1 337 ? -9.153 -3.180 4.782 1.00 94.50 337 PHE A O 1
ATOM 2677 N N . ILE A 1 338 ? -11.308 -2.559 4.756 1.00 93.25 338 ILE A N 1
ATOM 2678 C CA . ILE A 1 338 ? -11.747 -3.637 5.657 1.00 93.25 338 ILE A CA 1
ATOM 2679 C C . ILE A 1 338 ? -11.428 -5.009 5.051 1.00 93.25 338 ILE A C 1
ATOM 2681 O O . ILE A 1 338 ? -10.861 -5.861 5.734 1.00 93.25 338 ILE A O 1
ATOM 2685 N N . ARG A 1 339 ? -11.717 -5.219 3.760 1.00 91.31 339 ARG A N 1
ATOM 2686 C CA . ARG A 1 339 ? -11.411 -6.477 3.064 1.00 91.31 339 ARG A CA 1
ATOM 2687 C C . ARG A 1 339 ? -9.924 -6.812 3.109 1.00 91.31 339 ARG A C 1
ATOM 2689 O O . ARG A 1 339 ? -9.573 -7.968 3.335 1.00 91.31 339 ARG A O 1
ATOM 2696 N N . SER A 1 340 ? -9.059 -5.812 2.961 1.00 91.50 340 SER A N 1
ATOM 2697 C CA . SER A 1 340 ? -7.610 -6.009 2.998 1.00 91.50 340 SER A CA 1
ATOM 2698 C C . SER A 1 340 ? -7.086 -6.501 4.352 1.00 91.50 340 SER A C 1
ATOM 2700 O O . SER A 1 340 ? -6.190 -7.342 4.367 1.00 91.50 340 SER A O 1
ATOM 2702 N N . LEU A 1 341 ? -7.687 -6.076 5.476 1.00 91.75 341 LEU A N 1
ATOM 2703 C CA . LEU A 1 341 ? -7.340 -6.579 6.816 1.00 91.75 341 LEU A CA 1
ATOM 2704 C C . LEU A 1 341 ? -7.617 -8.083 6.932 1.00 91.75 341 LEU A C 1
ATOM 2706 O O . LEU A 1 341 ? -6.775 -8.857 7.381 1.00 91.75 341 LEU A O 1
ATOM 2710 N N . PHE A 1 342 ? -8.795 -8.514 6.482 1.00 88.94 342 PHE A N 1
ATOM 2711 C CA . PHE A 1 342 ? -9.175 -9.926 6.506 1.00 88.94 342 PHE A CA 1
ATOM 2712 C C . PHE A 1 342 ? -8.360 -10.764 5.520 1.00 88.94 342 PHE A C 1
ATOM 2714 O O . PHE A 1 342 ? -7.965 -11.876 5.857 1.00 88.94 342 PHE A O 1
ATOM 2721 N N . ALA A 1 343 ? -8.066 -10.237 4.329 1.00 87.06 343 ALA A N 1
ATOM 2722 C CA . ALA A 1 343 ? -7.215 -10.918 3.361 1.00 87.06 343 ALA A CA 1
ATOM 2723 C C . ALA A 1 343 ? -5.788 -11.115 3.898 1.00 87.06 343 ALA A C 1
ATOM 2725 O O . ALA A 1 343 ? -5.227 -12.198 3.738 1.00 87.06 343 ALA A O 1
ATOM 2726 N N . GLN A 1 344 ? -5.226 -10.110 4.581 1.00 87.31 344 GLN A N 1
ATOM 2727 C CA . GLN A 1 344 ? -3.931 -10.206 5.260 1.00 87.31 344 GLN A CA 1
ATOM 2728 C C . GLN A 1 344 ? -3.919 -11.325 6.309 1.00 87.31 344 GLN A C 1
ATOM 2730 O O . GLN A 1 344 ? -3.021 -12.174 6.287 1.00 87.31 344 GLN A O 1
ATOM 2735 N N . ALA A 1 345 ? -4.949 -11.394 7.154 1.00 84.19 345 ALA A N 1
ATOM 2736 C CA . ALA A 1 345 ? -5.086 -12.452 8.149 1.00 84.19 345 ALA A CA 1
ATOM 2737 C C . ALA A 1 345 ? -5.290 -13.843 7.513 1.00 84.19 345 ALA A C 1
ATOM 2739 O O . ALA A 1 345 ? -4.674 -14.815 7.948 1.00 84.19 345 ALA A O 1
ATOM 2740 N N . ALA A 1 346 ? -6.105 -13.951 6.458 1.00 81.06 346 ALA A N 1
ATOM 2741 C CA . ALA A 1 346 ? -6.408 -15.220 5.790 1.00 81.06 346 ALA A CA 1
ATOM 2742 C C . ALA A 1 346 ? -5.216 -15.807 5.031 1.00 81.06 346 ALA A C 1
ATOM 2744 O O . ALA A 1 346 ? -5.072 -17.019 4.939 1.00 81.06 346 ALA A O 1
ATOM 2745 N N . HIS A 1 347 ? -4.308 -14.968 4.544 1.00 80.12 347 HIS A N 1
ATOM 2746 C CA . HIS A 1 347 ? -3.074 -15.439 3.916 1.00 80.12 347 HIS A CA 1
ATOM 2747 C C . HIS A 1 347 ? -1.941 -15.662 4.933 1.00 80.12 347 HIS A C 1
ATOM 2749 O O . HIS A 1 347 ? -0.791 -15.866 4.541 1.00 80.12 347 HIS A O 1
ATOM 2755 N N . GLY A 1 348 ? -2.233 -15.591 6.241 1.00 77.69 348 GLY A N 1
ATOM 2756 C CA . GLY A 1 348 ? -1.250 -15.792 7.307 1.00 77.69 348 GLY A CA 1
ATOM 2757 C C . GLY A 1 348 ? -0.110 -14.770 7.282 1.00 77.69 348 GLY A C 1
ATOM 2758 O O . GLY A 1 348 ? 0.998 -15.079 7.727 1.00 77.69 348 GLY A O 1
ATOM 2759 N N . LYS A 1 349 ? -0.361 -13.575 6.726 1.00 80.19 349 LYS A N 1
ATOM 2760 C CA . LYS A 1 349 ? 0.623 -12.490 6.583 1.00 80.19 349 LYS A CA 1
ATOM 2761 C C . LYS A 1 349 ? 0.720 -11.601 7.822 1.00 80.19 349 LYS A C 1
ATOM 2763 O O . LYS A 1 349 ? 1.608 -10.764 7.882 1.00 80.19 349 LYS A O 1
ATOM 2768 N N . GLY A 1 350 ? -0.159 -11.789 8.803 1.00 79.31 350 GLY A N 1
ATOM 2769 C CA . GLY A 1 350 ? -0.160 -11.065 10.074 1.00 79.31 350 GLY A CA 1
ATOM 2770 C C . GLY A 1 350 ? -0.031 -11.971 11.291 1.00 79.31 350 GLY A C 1
ATOM 2771 O O . GLY A 1 350 ? -0.175 -13.195 11.209 1.00 79.31 350 GLY A O 1
ATOM 2772 N N . ARG A 1 351 ? 0.191 -11.353 12.455 1.00 79.69 351 ARG A N 1
ATOM 2773 C CA . ARG A 1 351 ? 0.050 -12.016 13.765 1.00 79.69 351 ARG A CA 1
ATOM 2774 C C . ARG A 1 351 ? -1.416 -12.220 14.157 1.00 79.69 351 ARG A C 1
ATOM 2776 O O . ARG A 1 351 ? -1.722 -13.118 14.943 1.00 79.69 351 ARG A O 1
ATOM 2783 N N . THR A 1 352 ? -2.327 -11.411 13.621 1.00 81.69 352 THR A N 1
ATOM 2784 C CA . THR A 1 352 ? -3.764 -11.550 13.875 1.00 81.69 352 THR A CA 1
ATOM 2785 C C . THR A 1 352 ? -4.365 -12.654 13.014 1.00 81.69 352 THR A C 1
ATOM 2787 O O . THR A 1 352 ? -4.146 -12.719 11.807 1.00 81.69 352 THR A O 1
ATOM 2790 N N . ARG A 1 353 ? -5.149 -13.532 13.645 1.00 79.00 353 ARG A N 1
ATOM 2791 C CA . ARG A 1 353 ? -5.895 -14.577 12.941 1.00 79.00 353 ARG A CA 1
ATOM 2792 C C . ARG A 1 353 ? -7.238 -14.052 12.449 1.00 79.00 353 ARG A C 1
ATOM 2794 O O . ARG A 1 353 ? -7.813 -13.149 13.060 1.00 79.00 353 ARG A O 1
ATOM 2801 N N . VAL A 1 354 ? -7.768 -14.675 11.400 1.00 81.38 354 VAL A N 1
ATOM 2802 C CA . VAL A 1 354 ? -9.086 -14.332 10.844 1.00 81.38 354 VAL A CA 1
ATOM 2803 C C . VAL A 1 354 ? -10.172 -14.420 11.915 1.00 81.38 354 VAL A C 1
ATOM 2805 O O . VAL A 1 354 ? -11.028 -13.544 11.976 1.00 81.38 354 VAL A O 1
ATOM 2808 N N . GLU A 1 355 ? -10.105 -15.403 12.816 1.00 77.94 355 GLU A N 1
ATOM 2809 C CA . GLU A 1 355 ? -11.096 -15.602 13.876 1.00 77.94 355 GLU A CA 1
ATOM 2810 C C . GLU A 1 355 ? -11.162 -14.424 14.856 1.00 77.94 355 GLU A C 1
ATOM 2812 O O . GLU A 1 355 ? -12.239 -14.108 15.367 1.00 77.94 355 GLU A O 1
ATOM 2817 N N . ALA A 1 356 ? -10.038 -13.744 15.107 1.00 81.19 356 ALA A N 1
ATOM 2818 C CA . ALA A 1 356 ? -10.014 -12.560 15.962 1.00 81.19 356 ALA A CA 1
ATOM 2819 C C . ALA A 1 356 ? -10.738 -11.388 15.281 1.00 81.19 356 ALA A C 1
ATOM 2821 O O . ALA A 1 356 ? -11.630 -10.794 15.881 1.00 81.19 356 ALA A O 1
ATOM 2822 N N . LEU A 1 357 ? -10.442 -11.123 14.001 1.00 85.50 357 LEU A N 1
ATOM 2823 C CA . LEU A 1 357 ? -11.141 -10.097 13.213 1.00 85.50 357 LEU A CA 1
ATOM 2824 C C . LEU A 1 357 ? -12.632 -10.415 13.052 1.00 85.50 357 LEU A C 1
ATOM 2826 O O . LEU A 1 357 ? -13.476 -9.528 13.184 1.00 85.50 357 LEU A O 1
ATOM 2830 N N . HIS A 1 358 ? -12.963 -11.686 12.818 1.00 81.44 358 HIS A N 1
ATOM 2831 C CA . HIS A 1 358 ? -14.334 -12.182 12.775 1.00 81.44 358 HIS A CA 1
ATOM 2832 C C . HIS A 1 358 ? -15.053 -11.902 14.097 1.00 81.44 358 HIS A C 1
ATOM 2834 O O . HIS A 1 358 ? -16.143 -11.338 14.097 1.00 81.44 358 HIS A O 1
ATOM 2840 N N . SER A 1 359 ? -14.443 -12.250 15.232 1.00 80.81 359 SER A N 1
ATOM 2841 C CA . SER A 1 359 ? -15.034 -12.033 16.558 1.00 80.81 359 SER A CA 1
ATOM 2842 C C . SER A 1 359 ? -15.256 -10.546 16.846 1.00 80.81 359 SER A C 1
ATOM 2844 O O . SER A 1 359 ? -16.327 -10.172 17.320 1.00 80.81 359 SER A O 1
ATOM 2846 N N . THR A 1 360 ? -14.304 -9.682 16.480 1.00 86.25 360 THR A N 1
ATOM 2847 C CA . THR A 1 360 ? -14.448 -8.218 16.557 1.00 86.25 360 THR A CA 1
ATOM 2848 C C . THR A 1 360 ? -15.605 -7.706 15.699 1.00 86.25 360 THR A C 1
ATOM 2850 O O . THR A 1 360 ? -16.420 -6.909 16.171 1.00 86.25 360 THR A O 1
ATOM 2853 N N . LEU A 1 361 ? -15.721 -8.179 14.455 1.00 85.19 361 LEU A N 1
ATOM 2854 C CA . LEU A 1 361 ? -16.809 -7.791 13.559 1.00 85.19 361 LEU A CA 1
ATOM 2855 C C . LEU A 1 361 ? -18.167 -8.297 14.064 1.00 85.19 361 LEU A C 1
ATOM 2857 O O . LEU A 1 361 ? -19.145 -7.557 14.034 1.00 85.19 361 LEU A O 1
ATOM 2861 N N . MET A 1 362 ? -18.238 -9.527 14.570 1.00 79.19 362 MET A N 1
ATOM 2862 C CA . MET A 1 362 ? -19.465 -10.093 15.131 1.00 79.19 362 MET A CA 1
ATOM 2863 C C . MET A 1 362 ? -19.912 -9.359 16.389 1.00 79.19 362 MET A C 1
ATOM 2865 O O . MET A 1 362 ? -21.095 -9.052 16.506 1.00 79.19 362 MET A O 1
ATOM 2869 N N . PHE A 1 363 ? -18.988 -9.001 17.285 1.00 82.94 363 PHE A N 1
ATOM 2870 C CA . PHE A 1 363 ? -19.302 -8.247 18.499 1.00 82.94 363 PHE A CA 1
ATOM 2871 C C . PHE A 1 363 ? -20.053 -6.941 18.192 1.00 82.94 363 PHE A C 1
ATOM 2873 O O . PHE A 1 363 ? -21.070 -6.634 18.822 1.00 82.94 363 PHE A O 1
ATOM 2880 N N . ARG A 1 364 ? -19.630 -6.226 17.138 1.00 82.81 364 ARG A N 1
ATOM 2881 C CA . ARG A 1 364 ? -20.322 -5.036 16.618 1.00 82.81 364 ARG A CA 1
ATOM 2882 C C . ARG A 1 364 ? -21.793 -5.300 16.264 1.00 82.81 364 ARG A C 1
ATOM 2884 O O . ARG A 1 364 ? -22.599 -4.375 16.385 1.00 82.81 364 ARG A O 1
ATOM 2891 N N . TYR A 1 365 ? -22.145 -6.503 15.813 1.00 74.38 365 TYR A N 1
ATOM 2892 C CA . TYR A 1 365 ? -23.510 -6.877 15.427 1.00 74.38 365 TYR A CA 1
ATOM 2893 C C . TYR A 1 365 ? -24.331 -7.518 16.544 1.00 74.38 365 TYR A C 1
ATOM 2895 O O . TYR A 1 365 ? -25.546 -7.344 16.553 1.00 74.38 365 TYR A O 1
ATOM 2903 N N . SER A 1 366 ? -23.708 -8.287 17.439 1.00 68.81 366 SER A N 1
ATOM 2904 C CA . SER A 1 366 ? -24.426 -9.208 18.330 1.00 68.81 366 SER A CA 1
ATOM 2905 C C . SER A 1 366 ? -24.416 -8.836 19.810 1.00 68.81 366 SER A C 1
ATOM 2907 O O . SER A 1 366 ? -25.185 -9.428 20.556 1.00 68.81 366 SER A O 1
ATOM 2909 N N . GLY A 1 367 ? -23.549 -7.922 20.254 1.00 61.03 367 GLY A N 1
ATOM 2910 C CA . GLY A 1 367 ? -23.367 -7.648 21.690 1.00 61.03 367 GLY A CA 1
ATOM 2911 C C . GLY A 1 367 ? -23.064 -6.195 22.043 1.00 61.03 367 GLY A C 1
ATOM 2912 O O . GLY A 1 367 ? -23.027 -5.844 23.218 1.00 61.03 367 GLY A O 1
ATOM 2913 N N . LEU A 1 368 ? -22.881 -5.326 21.046 1.00 60.31 368 LEU A N 1
ATOM 2914 C CA . LEU A 1 368 ? -22.471 -3.950 21.292 1.00 60.31 368 LEU A CA 1
ATOM 2915 C C . LEU A 1 368 ? -23.522 -3.137 22.069 1.00 60.31 368 LEU A C 1
ATOM 2917 O O . LEU A 1 368 ? -23.147 -2.380 22.954 1.00 60.31 368 LEU A O 1
ATOM 2921 N N . GLU A 1 369 ? -24.822 -3.288 21.793 1.00 60.69 369 GLU A N 1
ATOM 2922 C CA . GLU A 1 369 ? -25.861 -2.548 22.535 1.00 60.69 369 GLU A CA 1
ATOM 2923 C C . GLU A 1 369 ? -25.904 -2.942 24.020 1.00 60.69 369 GLU A C 1
ATOM 2925 O O . GLU A 1 369 ? -25.920 -2.062 24.882 1.00 60.69 369 GLU A O 1
ATOM 2930 N N . GLU A 1 370 ? -25.828 -4.241 24.328 1.00 60.22 370 GLU A N 1
ATOM 2931 C CA . GLU A 1 370 ? -25.787 -4.751 25.706 1.00 60.22 370 GLU A CA 1
ATOM 2932 C C . GLU A 1 370 ? -24.503 -4.319 26.436 1.00 60.22 370 GLU A C 1
ATOM 2934 O O . GLU A 1 370 ? -24.553 -3.871 27.587 1.00 60.22 370 GLU A O 1
ATOM 2939 N N . PHE A 1 371 ? -23.353 -4.367 25.755 1.00 55.72 371 PHE A N 1
ATOM 2940 C CA . PHE A 1 371 ? -22.076 -3.890 26.288 1.00 55.72 371 PHE A CA 1
ATOM 2941 C C . PHE A 1 371 ? -22.090 -2.383 26.579 1.00 55.72 371 PHE A C 1
ATOM 2943 O O . PHE A 1 371 ? -21.729 -1.963 27.681 1.00 55.72 371 PHE A O 1
ATOM 2950 N N . LEU A 1 372 ? -22.556 -1.555 25.639 1.00 56.91 372 LEU A N 1
ATOM 2951 C CA . LEU A 1 372 ? -22.650 -0.104 25.825 1.00 56.91 372 LEU A CA 1
ATOM 2952 C C . LEU A 1 372 ? -23.618 0.261 26.960 1.00 56.91 372 LEU A C 1
ATOM 2954 O O . LEU A 1 372 ? -23.357 1.196 27.724 1.00 56.91 372 LEU A O 1
ATOM 2958 N N . GLU A 1 373 ? -24.716 -0.482 27.117 1.00 58.94 373 GLU A N 1
ATOM 2959 C CA . GLU A 1 373 ? -25.633 -0.305 28.243 1.00 58.94 373 GLU A CA 1
ATOM 2960 C C . GLU A 1 373 ? -24.967 -0.661 29.583 1.00 58.94 373 GLU A C 1
ATOM 2962 O O . GLU A 1 373 ? -25.155 0.047 30.578 1.00 58.94 373 GLU A O 1
ATOM 2967 N N . SER A 1 374 ? -24.131 -1.704 29.611 1.00 49.31 374 SER A N 1
ATOM 2968 C CA . SER A 1 374 ? -23.349 -2.074 30.796 1.00 49.31 374 SER A CA 1
ATOM 2969 C C . SER A 1 374 ? -22.337 -0.985 31.182 1.00 49.31 374 SER A C 1
ATOM 2971 O O . SER A 1 374 ? -22.278 -0.594 32.349 1.00 49.31 374 SER A O 1
ATOM 2973 N N . MET A 1 375 ? -21.630 -0.394 30.213 1.00 47.97 375 MET A N 1
ATOM 2974 C CA . MET A 1 375 ? -20.617 0.642 30.448 1.00 47.97 375 MET A CA 1
ATOM 2975 C C . MET A 1 375 ? -21.217 1.955 30.966 1.00 47.97 375 MET A C 1
ATOM 2977 O O . MET A 1 375 ? -20.647 2.584 31.861 1.00 47.97 375 MET A O 1
ATOM 2981 N N . LYS A 1 376 ? -22.416 2.335 30.501 1.00 52.38 376 LYS A N 1
ATOM 2982 C CA . LYS A 1 376 ? -23.156 3.502 31.021 1.00 52.38 376 LYS A CA 1
ATOM 2983 C C . LYS A 1 376 ? -23.499 3.379 32.509 1.00 52.38 376 LYS A C 1
ATOM 2985 O O . LYS A 1 376 ? -23.553 4.388 33.212 1.00 52.38 376 LYS A O 1
ATOM 2990 N N . ARG A 1 377 ? -23.696 2.155 33.015 1.00 50.34 377 ARG A N 1
ATOM 2991 C CA . ARG A 1 377 ? -23.913 1.903 34.454 1.00 50.34 377 ARG A CA 1
ATOM 2992 C C . ARG A 1 377 ? -22.639 2.121 35.274 1.00 50.34 377 ARG A C 1
ATOM 2994 O O . ARG A 1 377 ? -22.738 2.490 36.441 1.00 50.34 377 ARG A O 1
ATOM 3001 N N . TYR A 1 378 ? -21.462 1.947 34.671 1.00 41.38 378 TYR A N 1
ATOM 3002 C CA . TYR A 1 378 ? -20.169 2.186 35.319 1.00 41.38 378 TYR A CA 1
ATOM 3003 C C . TYR A 1 378 ? -19.722 3.655 35.269 1.00 41.38 378 TYR A C 1
ATOM 3005 O O . TYR A 1 378 ? -19.044 4.099 36.192 1.00 41.38 378 TYR A O 1
ATOM 3013 N N . SER A 1 379 ? -20.140 4.432 34.263 1.00 41.81 379 SER A N 1
ATOM 3014 C CA . SER A 1 379 ? -19.824 5.868 34.143 1.00 41.81 379 SER A CA 1
ATOM 3015 C C . SER A 1 379 ? -20.758 6.800 34.934 1.00 41.81 379 SER A C 1
ATOM 3017 O O . SER A 1 379 ? -20.577 8.012 34.909 1.00 41.81 379 SER A O 1
ATOM 3019 N N . GLY A 1 380 ? -21.774 6.263 35.619 1.00 40.50 380 GLY A N 1
ATOM 3020 C CA . GLY A 1 380 ? -22.735 7.014 36.438 1.00 40.50 380 GLY A CA 1
ATOM 3021 C C . GLY A 1 380 ? -22.270 7.334 37.867 1.00 40.50 380 GLY A C 1
ATOM 3022 O O . GLY A 1 380 ? -23.103 7.331 38.775 1.00 40.50 380 GLY A O 1
ATOM 3023 N N . LYS A 1 381 ? -20.968 7.562 38.085 1.00 36.00 381 LYS A N 1
ATOM 3024 C CA . LYS A 1 381 ? -20.403 8.020 39.365 1.00 36.00 381 LYS A CA 1
ATOM 3025 C C . LYS A 1 381 ? -19.645 9.324 39.213 1.00 36.00 381 LYS A C 1
ATOM 3027 O O . LYS A 1 381 ? -18.786 9.386 38.308 1.00 36.00 381 LYS A O 1
#

Secondary structure (DSSP, 8-state):
---EEEPHHHHHHHHHTT-HHHHTT--S------HHHHHHHHHHHHHTTS-SS--HHHHHHHHHHSSSTTTTTS-------------S---S-------HHHHHHHTTTTTTTT--HHHHH-GGGGT-SSHHHHHHHHHHHHHHHTT-----SSEEEEESSSEEEEEEEE-TT--EEEEEEE-----EE-TTS-EESEEEPPGGGEEEEE--SS-HHHHHHHHHHHHHHTT---GGGGTTHHHHHHHHHHTT----SSTTTTGGGG--HHHHTTTTTSPPPBP-S-TTS--S-EEE-TTS-EEEEEE-TTS-EEEEE-SSSSPEEEEEE-GGGHHHHHHHHHHHHHTT-SSS-HHHHHHHHHHHHHTHHHHHHHHHHHS--